Protein AF-0000000070254727 (afdb_homodimer)

Foldseek 3Di:
DVVVVVVVVVVVVVVCVVVVVVVVVVQVVQFKDFAAAQKKKWKAFPPPGTDLDIGHGDMDTHHPPGIDIDMDRFAWDWDKEWEWEAALVGFIKIWIKIWTKGAQRNCVSVLCVPQNPPSCVCLNVLLHVLCHVLRHHHDPVCCVVCVVVSQVSSVVSSQVVCVVSRMHTDDMDTPDMDTPVVVVVVVVVVVD/DVVVVVVVVVVVVVVCVVVVVVVVVVQVVQFKDFAAAQKKKWKAFPPPGTDLDIGHGDMDTHHPPGIDIDMDRFAWDWDKEWEWEAALVGFIKIWIKIWTKGAQRNCVSVLCVPQNPPSCVCLNVLLHVLCHVLRHHHDPVCCVVCVVVSQVSSVVSSQVVCVVSRMHTDDMDTPDMDTPVVVVVVVVVVVD

Radius of gyration: 29.09 Å; Cα contacts (8 Å, |Δi|>4): 599; chains: 2; bounding box: 46×100×100 Å

pLDDT: mean 91.96, std 10.83, range [49.44, 98.88]

Nearest PDB structures (foldseek):
  8rrh-assembly1_E  TM=8.480E-01  e=3.714E-22  Homo sapiens
  8rrh-assembly1_J  TM=8.700E-01  e=1.789E-20  Homo sapiens
  7wi3-assembly1_G  TM=6.980E-01  e=2.899E-09  Escherichia coli K-12
  4fvj-assembly2_B  TM=8.040E-01  e=2.184E-06  Mus musculus
  1win-assembly1_A  TM=8.002E-01  e=1.828E-05  Mus musculus

InterPro domains:
  IPR000163 Prohibitin [PR00679] (75-91)
  IPR000163 Prohibitin [PR00679] (93-112)
  IPR000163 Prohibitin [PR00679] (161-180)
  IPR000163 Prohibitin [PTHR23222] (8-180)
  IPR000163 Prohibitin [cd03401] (32-185)
  IPR001107 Band 7 domain [PF01145] (34-179)
  IPR001107 Band 7 domain [SM00244] (30-191)
  IPR036013 Band 7/SPFH domain superfamily [SSF117892] (63-182)

Structure (mmCIF, N/CA/C/O backbone):
data_AF-0000000070254727-model_v1
#
loop_
_entity.id
_entity.type
_entity.pdbx_description
1 polymer Prohibitin
#
loop_
_atom_site.group_PDB
_atom_site.id
_atom_site.type_symbol
_atom_site.label_atom_id
_atom_site.label_alt_id
_atom_site.label_comp_id
_atom_site.label_asym_id
_atom_site.label_entity_id
_atom_site.label_seq_id
_atom_site.pdbx_PDB_ins_code
_atom_site.Cartn_x
_atom_site.Cartn_y
_atom_site.Cartn_z
_atom_site.occupancy
_atom_site.B_iso_or_equiv
_atom_site.auth_seq_id
_atom_site.auth_comp_id
_atom_site.auth_asym_id
_atom_site.auth_atom_id
_atom_site.pdbx_PDB_model_num
ATOM 1 N N . MET A 1 1 ? -4.746 68.25 3.074 1 49.78 1 MET A N 1
ATOM 2 C CA . MET A 1 1 ? -5.363 67.062 2.512 1 49.78 1 MET A CA 1
ATOM 3 C C . MET A 1 1 ? -4.406 66.312 1.562 1 49.78 1 MET A C 1
ATOM 5 O O . MET A 1 1 ? -4.441 65.125 1.442 1 49.78 1 MET A O 1
ATOM 9 N N . VAL A 1 2 ? -3.535 67.062 0.926 1 61.97 2 VAL A N 1
ATOM 10 C CA . VAL A 1 2 ? -2.586 66.562 -0.054 1 61.97 2 VAL A CA 1
ATOM 11 C C . VAL A 1 2 ? -1.467 65.812 0.659 1 61.97 2 VAL A C 1
ATOM 13 O O . VAL A 1 2 ? -1 64.75 0.174 1 61.97 2 VAL A O 1
ATOM 16 N N . SER A 1 3 ? -1.125 66.25 1.87 1 63.75 3 SER A N 1
ATOM 17 C CA . SER A 1 3 ? -0.007 65.688 2.574 1 63.75 3 SER A CA 1
ATOM 18 C C . SER A 1 3 ? -0.396 64.312 3.137 1 63.75 3 SER A C 1
ATOM 20 O O . SER A 1 3 ? 0.429 63.375 3.188 1 63.75 3 SER A O 1
ATOM 22 N N . SER A 1 4 ? -1.71 64.188 3.396 1 70.75 4 SER A N 1
ATOM 23 C CA . SER A 1 4 ? -2.193 62.969 3.961 1 70.75 4 SER A CA 1
ATOM 24 C C . SER A 1 4 ? -2.232 61.844 2.906 1 70.75 4 SER A C 1
ATOM 26 O O . SER A 1 4 ? -1.973 60.688 3.209 1 70.75 4 SER A O 1
ATOM 28 N N . GLN A 1 5 ? -2.441 62.406 1.692 1 65.75 5 GLN A N 1
ATOM 29 C CA . GLN A 1 5 ? -2.527 61.438 0.608 1 65.75 5 GLN A CA 1
ATOM 30 C C . GLN A 1 5 ? -1.147 60.906 0.247 1 65.75 5 GLN A C 1
ATOM 32 O O . GLN A 1 5 ? -1 59.719 -0.046 1 65.75 5 GLN A O 1
ATOM 37 N N . ALA A 1 6 ? -0.211 61.812 0.256 1 70.12 6 ALA A N 1
ATOM 38 C CA . ALA A 1 6 ? 1.147 61.375 -0.086 1 70.12 6 ALA A CA 1
ATOM 39 C C . ALA A 1 6 ? 1.714 60.438 0.967 1 70.12 6 ALA A C 1
ATOM 41 O O . ALA A 1 6 ? 2.375 59.438 0.632 1 70.12 6 ALA A O 1
ATOM 42 N N . LYS A 1 7 ? 1.41 60.656 2.168 1 77.19 7 LYS A N 1
ATOM 43 C CA . LYS A 1 7 ? 1.857 59.781 3.25 1 77.19 7 LYS A CA 1
ATOM 44 C C . LYS A 1 7 ? 1.178 58.438 3.172 1 77.19 7 LYS A C 1
ATOM 46 O O . LYS A 1 7 ? 1.817 57.406 3.389 1 77.19 7 LYS A O 1
ATOM 51 N N . ALA A 1 8 ? -0.097 58.438 2.719 1 82.69 8 ALA A N 1
ATOM 52 C CA . ALA A 1 8 ? -0.839 57.188 2.555 1 82.69 8 ALA A CA 1
ATOM 53 C C . ALA A 1 8 ? -0.262 56.344 1.415 1 82.69 8 ALA A C 1
ATOM 55 O O . ALA A 1 8 ? -0.152 55.125 1.526 1 82.69 8 ALA A O 1
ATOM 56 N N . SER A 1 9 ? 0.202 57.031 0.354 1 83.56 9 SER A N 1
ATOM 57 C CA . SER A 1 9 ? 0.755 56.344 -0.806 1 83.56 9 SER A CA 1
ATOM 58 C C . SER A 1 9 ? 2.094 55.688 -0.473 1 83.56 9 SER A C 1
ATOM 60 O O . SER A 1 9 ? 2.363 54.562 -0.899 1 83.56 9 SER A O 1
ATOM 62 N N . ASN A 1 10 ? 2.914 56.406 0.433 1 85.81 10 ASN A N 1
ATOM 63 C CA . ASN A 1 10 ? 4.203 55.844 0.828 1 85.81 10 ASN A CA 1
ATOM 64 C C . ASN A 1 10 ? 4.035 54.656 1.795 1 85.81 10 ASN A C 1
ATOM 66 O O . ASN A 1 10 ? 4.785 53.688 1.729 1 85.81 10 ASN A O 1
ATOM 70 N N . LEU A 1 11 ? 2.992 54.812 2.566 1 85.56 11 LEU A N 1
ATOM 71 C CA . LEU A 1 11 ? 2.689 53.719 3.5 1 85.56 11 LEU A CA 1
ATOM 72 C C . LEU A 1 11 ? 2.219 52.469 2.756 1 85.56 11 LEU A C 1
ATOM 74 O O . LEU A 1 11 ? 2.578 51.375 3.125 1 85.56 11 LEU A O 1
ATOM 78 N N . PHE A 1 12 ? 1.434 52.719 1.753 1 84.12 12 PHE A N 1
ATOM 79 C CA . PHE A 1 12 ? 0.962 51.594 0.942 1 84.12 12 PHE A CA 1
ATOM 80 C C . PHE A 1 12 ? 2.121 50.938 0.207 1 84.12 12 PHE A C 1
ATOM 82 O O . PHE A 1 12 ? 2.186 49.719 0.116 1 84.12 12 PHE A O 1
ATOM 89 N N . LYS A 1 13 ? 2.996 51.781 -0.318 1 86.25 13 LYS A N 1
ATOM 90 C CA . LYS A 1 13 ? 4.164 51.25 -0.998 1 86.25 13 LYS A CA 1
ATOM 91 C C . LYS A 1 13 ? 5.066 50.5 -0.022 1 86.25 13 LYS A C 1
ATOM 93 O O . LYS A 1 13 ? 5.57 49.406 -0.341 1 86.25 13 LYS A O 1
ATOM 98 N N . LYS A 1 14 ? 5.199 51 1.17 1 88.12 14 LYS A N 1
ATOM 99 C CA . LYS A 1 14 ? 6 50.312 2.184 1 88.12 14 LYS A CA 1
ATOM 100 C C . LYS A 1 14 ? 5.309 49.031 2.654 1 88.12 14 LYS A C 1
ATOM 102 O O . LYS A 1 14 ? 5.961 48 2.852 1 88.12 14 LYS A O 1
ATOM 107 N N . ALA A 1 15 ? 4.039 49.125 2.842 1 87.56 15 ALA A N 1
ATOM 108 C CA . ALA A 1 15 ? 3.27 47.938 3.227 1 87.56 15 ALA A CA 1
ATOM 109 C C . ALA A 1 15 ? 3.361 46.844 2.158 1 87.56 15 ALA A C 1
ATOM 111 O O . ALA A 1 15 ? 3.488 45.656 2.477 1 87.56 15 ALA A O 1
ATOM 112 N N . ARG A 1 16 ? 3.334 47.25 0.908 1 86.75 16 ARG A N 1
ATOM 113 C CA . ARG A 1 16 ? 3.465 46.312 -0.201 1 86.75 16 ARG A CA 1
ATOM 114 C C . ARG A 1 16 ? 4.855 45.688 -0.228 1 86.75 16 ARG A C 1
ATOM 116 O O . ARG A 1 16 ? 5 44.5 -0.494 1 86.75 16 ARG A O 1
ATOM 123 N N . PHE A 1 17 ? 5.785 46.531 0.048 1 86.94 17 PHE A N 1
ATOM 124 C CA . PHE A 1 17 ? 7.156 46.031 0.059 1 86.94 17 PHE A CA 1
ATOM 125 C C . PHE A 1 17 ? 7.363 45.062 1.2 1 86.94 17 PHE A C 1
ATOM 127 O O . PHE A 1 17 ? 7.957 44 1.006 1 86.94 17 PHE A O 1
ATOM 134 N N . VAL A 1 18 ? 6.883 45.375 2.348 1 88.62 18 VAL A N 1
ATOM 135 C CA . VAL A 1 18 ? 7.016 44.5 3.512 1 88.62 18 VAL A CA 1
ATOM 136 C C . VAL A 1 18 ? 6.238 43.219 3.283 1 88.62 18 VAL A C 1
ATOM 138 O O . VAL A 1 18 ? 6.73 42.125 3.592 1 88.62 18 VAL A O 1
ATOM 141 N N . SER A 1 19 ? 5.074 43.406 2.879 1 88.12 19 SER A N 1
ATOM 142 C CA . SER A 1 19 ? 4.27 42.219 2.582 1 88.12 19 SER A CA 1
ATOM 143 C C . SER A 1 19 ? 4.922 41.344 1.509 1 88.12 19 SER A C 1
ATOM 145 O O . SER A 1 19 ? 4.945 40.125 1.617 1 88.12 19 SER A O 1
ATOM 147 N N . GLY A 1 20 ? 5.344 41.969 0.473 1 88.75 20 GLY A N 1
ATOM 148 C CA . GLY A 1 20 ? 6.043 41.25 -0.578 1 88.75 20 GLY A CA 1
ATOM 149 C C . GLY A 1 20 ? 7.297 40.531 -0.089 1 88.75 20 GLY A C 1
ATOM 150 O O . GLY A 1 20 ? 7.555 39.375 -0.443 1 88.75 20 GLY A O 1
ATOM 151 N N . PHE A 1 21 ? 8.094 41.281 0.707 1 88.88 21 PHE A N 1
ATOM 152 C CA . PHE A 1 21 ? 9.312 40.719 1.276 1 88.88 21 PHE A CA 1
ATOM 153 C C . PHE A 1 21 ? 8.992 39.562 2.205 1 88.88 21 PHE A C 1
ATOM 155 O O . PHE A 1 21 ? 9.656 38.531 2.17 1 88.88 21 PHE A O 1
ATOM 162 N N . GLY A 1 22 ? 8.047 39.781 3.021 1 88.62 22 GLY A N 1
ATOM 163 C CA . GLY A 1 22 ? 7.602 38.688 3.896 1 88.62 22 GLY A CA 1
ATOM 164 C C . GLY A 1 22 ? 7.156 37.469 3.141 1 88.62 22 GLY A C 1
ATOM 165 O O . GLY A 1 22 ? 7.496 36.344 3.521 1 88.62 22 GLY A O 1
ATOM 166 N N . ALA A 1 23 ? 6.406 37.656 2.139 1 90.19 23 ALA A N 1
ATOM 167 C CA . ALA A 1 23 ? 5.965 36.562 1.302 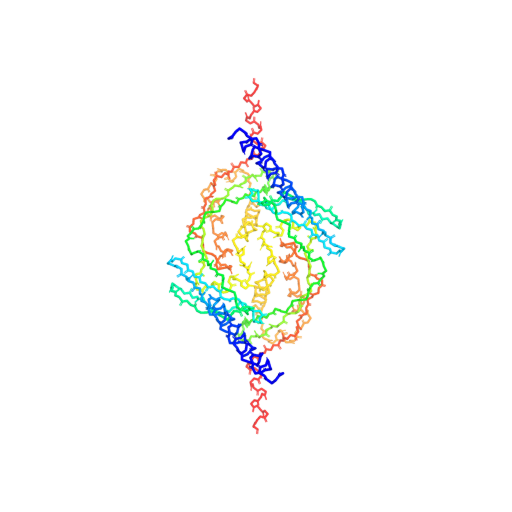1 90.19 23 ALA A CA 1
ATOM 168 C C . ALA A 1 23 ? 7.152 35.844 0.652 1 90.19 23 ALA A C 1
ATOM 170 O O . ALA A 1 23 ? 7.195 34.625 0.593 1 90.19 23 ALA A O 1
ATOM 171 N N . ALA A 1 24 ? 8.078 36.594 0.245 1 90.88 24 ALA A N 1
ATOM 172 C CA . ALA A 1 24 ? 9.266 36.031 -0.4 1 90.88 24 ALA A CA 1
ATOM 173 C C . ALA A 1 24 ? 10.078 35.188 0.578 1 90.88 24 ALA A C 1
ATOM 175 O O . ALA A 1 24 ? 10.57 34.094 0.222 1 90.88 24 ALA A O 1
ATOM 176 N N . VAL A 1 25 ? 10.227 35.688 1.713 1 90 25 VAL A N 1
ATOM 177 C CA . VAL A 1 25 ? 10.984 34.969 2.738 1 90 25 VAL A CA 1
ATOM 178 C C . VAL A 1 25 ? 10.273 33.656 3.096 1 90 25 VAL A C 1
ATOM 180 O O . VAL A 1 25 ? 10.914 32.625 3.23 1 90 25 VAL A O 1
ATOM 183 N N . THR A 1 26 ? 9.031 33.719 3.191 1 88.38 26 THR A N 1
ATOM 184 C CA . THR A 1 26 ? 8.25 32.531 3.523 1 88.38 26 THR A CA 1
ATOM 185 C C . THR A 1 26 ? 8.367 31.484 2.42 1 88.38 26 THR A C 1
ATOM 187 O O . THR A 1 26 ? 8.562 30.312 2.701 1 88.38 26 THR A O 1
ATOM 190 N N . ILE A 1 27 ? 8.258 31.844 1.289 1 89.19 27 ILE A N 1
ATOM 191 C CA . ILE A 1 27 ? 8.383 30.938 0.15 1 89.19 27 ILE A CA 1
ATOM 192 C C . ILE A 1 27 ? 9.797 30.375 0.087 1 89.19 27 ILE A C 1
ATOM 194 O O . ILE A 1 27 ? 9.984 29.172 -0.16 1 89.19 27 ILE A O 1
ATOM 198 N N . GLY A 1 28 ? 10.805 31.219 0.285 1 89.94 28 GLY A N 1
ATOM 199 C CA . GLY A 1 28 ? 12.188 30.781 0.293 1 89.94 28 GLY A CA 1
ATOM 200 C C . GLY A 1 28 ? 12.461 29.719 1.343 1 89.94 28 GLY A C 1
ATOM 201 O O . GLY A 1 28 ? 13.117 28.719 1.059 1 89.94 28 GLY A O 1
ATOM 202 N N . HIS A 1 29 ? 11.875 29.953 2.459 1 88.62 29 HIS A N 1
ATOM 203 C CA . HIS A 1 29 ? 12.086 29.047 3.576 1 88.62 29 HIS A CA 1
ATOM 204 C C . HIS A 1 29 ? 11.406 27.703 3.334 1 88.62 29 HIS A C 1
ATOM 206 O O . HIS A 1 29 ? 11.906 26.656 3.758 1 88.62 29 HIS A O 1
ATOM 212 N N . SER A 1 30 ? 10.375 27.781 2.596 1 91.69 30 SER A N 1
ATOM 213 C CA . SER A 1 30 ? 9.609 26.562 2.361 1 91.69 30 SER A CA 1
ATOM 214 C C . SER A 1 30 ? 10.125 25.812 1.141 1 91.69 30 SER A C 1
ATOM 216 O O . SER A 1 30 ? 9.656 24.719 0.836 1 91.69 30 SER A O 1
ATOM 218 N N . SER A 1 31 ? 11.18 26.375 0.538 1 94.31 31 SER A N 1
ATOM 219 C CA . SER A 1 31 ? 11.609 25.844 -0.75 1 94.31 31 SER A CA 1
ATOM 220 C C . SER A 1 31 ? 12.766 24.859 -0.584 1 94.31 31 SER A C 1
ATOM 222 O O . SER A 1 31 ? 13.156 24.188 -1.54 1 94.31 31 SER A O 1
ATOM 224 N N . PHE A 1 32 ? 13.289 24.719 0.658 1 94.75 32 PHE A N 1
ATOM 225 C CA . PHE A 1 32 ? 14.406 23.797 0.827 1 94.75 32 PHE A CA 1
ATOM 226 C C . PHE A 1 32 ? 14.047 22.703 1.832 1 94.75 32 PHE A C 1
ATOM 228 O O . PHE A 1 32 ? 13.164 22.891 2.668 1 94.75 32 PHE A O 1
ATOM 235 N N . TYR A 1 33 ? 14.672 21.547 1.686 1 96.19 33 TYR A N 1
ATOM 236 C CA . TYR A 1 33 ? 14.586 20.438 2.637 1 96.19 33 TYR A CA 1
ATOM 237 C C . TYR A 1 33 ? 15.906 19.688 2.727 1 96.19 33 TYR A C 1
ATOM 239 O O . TYR A 1 33 ? 16.75 19.781 1.833 1 96.19 33 TYR A O 1
ATOM 247 N N . ILE A 1 34 ? 16.109 19.125 3.844 1 97.12 34 ILE A N 1
ATOM 248 C CA . ILE A 1 34 ? 17.375 18.453 4.129 1 97.12 34 ILE A CA 1
ATOM 249 C C . ILE A 1 34 ? 17.141 16.938 4.176 1 97.12 34 ILE A C 1
ATOM 251 O O . ILE A 1 34 ? 16.172 16.469 4.777 1 97.12 34 ILE A O 1
ATOM 255 N N . VAL A 1 35 ? 17.969 16.188 3.502 1 98 35 VAL A N 1
ATOM 256 C CA . VAL A 1 35 ? 18.016 14.742 3.58 1 98 35 VAL A CA 1
ATOM 257 C C . VAL A 1 35 ? 19.281 14.312 4.336 1 98 35 VAL A C 1
ATOM 259 O O . VAL A 1 35 ? 20.391 14.688 3.965 1 98 35 VAL A O 1
ATOM 262 N N . LYS A 1 36 ? 19.109 13.547 5.352 1 98.19 36 LYS A N 1
ATOM 263 C CA . LYS A 1 36 ? 20.234 13.125 6.184 1 98.19 36 LYS A CA 1
ATOM 264 C C . LYS A 1 36 ? 20.875 11.859 5.625 1 98.19 36 LYS A C 1
ATOM 266 O O . LYS A 1 36 ? 20.359 11.258 4.68 1 98.19 36 LYS A O 1
ATOM 271 N N . SER A 1 37 ? 22.047 11.523 6.238 1 96.06 37 SER A N 1
ATOM 272 C CA . SER A 1 37 ? 22.734 10.289 5.875 1 96.06 37 SER A CA 1
ATOM 273 C C . SER A 1 37 ? 21.859 9.07 6.184 1 96.06 37 SER A C 1
ATOM 275 O O . SER A 1 37 ? 21.266 8.984 7.262 1 96.06 37 SER A O 1
ATOM 277 N N . GLY A 1 38 ? 21.766 8.148 5.262 1 96.44 38 GLY A N 1
ATOM 278 C CA . GLY A 1 38 ? 20.953 6.953 5.461 1 96.44 38 GLY A CA 1
ATOM 279 C C . GLY A 1 38 ? 19.516 7.133 5.039 1 96.44 38 GLY A C 1
ATOM 280 O O . GLY A 1 38 ? 18.688 6.254 5.27 1 96.44 38 GLY A O 1
ATOM 281 N N . GLU A 1 39 ? 19.266 8.25 4.504 1 98.19 39 GLU A N 1
ATOM 282 C CA . GLU A 1 39 ? 17.922 8.562 4.035 1 98.19 39 GLU A CA 1
ATOM 283 C C . GLU A 1 39 ? 17.906 8.875 2.541 1 98.19 39 GLU A C 1
ATOM 285 O O . GLU A 1 39 ? 18.969 9.133 1.952 1 98.19 39 GLU A O 1
ATOM 290 N N . ARG A 1 40 ? 16.812 8.781 1.984 1 98.19 40 ARG A N 1
ATOM 291 C CA . ARG A 1 40 ? 16.531 9.242 0.629 1 98.19 40 ARG A CA 1
ATOM 292 C C . ARG A 1 40 ? 15.172 9.922 0.553 1 98.19 40 ARG A C 1
ATOM 294 O O . ARG A 1 40 ? 14.273 9.609 1.335 1 98.19 40 ARG A O 1
ATOM 301 N N . ALA A 1 41 ? 15.062 10.812 -0.39 1 98.12 41 ALA A N 1
ATOM 302 C CA . ALA A 1 41 ? 13.797 11.523 -0.529 1 98.12 41 ALA A CA 1
ATOM 303 C C . ALA A 1 41 ? 13.195 11.305 -1.914 1 98.12 41 ALA A C 1
ATOM 305 O O . ALA A 1 41 ? 13.914 11.289 -2.914 1 98.12 41 ALA A O 1
ATOM 306 N N . VAL A 1 42 ? 11.922 11.078 -1.912 1 97.75 42 VAL A N 1
ATOM 307 C CA . VAL A 1 42 ? 11.133 11.016 -3.141 1 97.75 42 VAL A CA 1
ATOM 308 C C . VAL A 1 42 ? 10.172 12.195 -3.201 1 97.75 42 VAL A C 1
ATOM 310 O O . VAL A 1 42 ? 9.484 12.492 -2.223 1 97.75 42 VAL A O 1
ATOM 313 N N . LEU A 1 43 ? 10.203 12.867 -4.34 1 96.56 43 LEU A N 1
ATOM 314 C CA . LEU A 1 43 ? 9.305 14.008 -4.512 1 96.56 43 LEU A CA 1
ATOM 315 C C . LEU A 1 43 ? 7.988 13.57 -5.145 1 96.56 43 LEU A C 1
ATOM 317 O O . LEU A 1 43 ? 7.984 12.789 -6.098 1 96.56 43 LEU A O 1
ATOM 321 N N . VAL A 1 44 ? 6.941 14.039 -4.547 1 95.19 44 VAL A N 1
ATOM 322 C CA . VAL A 1 44 ? 5.617 13.844 -5.129 1 95.19 44 VAL A CA 1
ATOM 323 C C . VAL A 1 44 ? 5 15.195 -5.48 1 95.19 44 VAL A C 1
ATOM 325 O O . VAL A 1 44 ? 4.945 16.094 -4.641 1 95.19 44 VAL A O 1
ATOM 328 N N . ASP A 1 45 ? 4.594 15.297 -6.707 1 93.81 45 ASP A N 1
ATOM 329 C CA . ASP A 1 45 ? 4.004 16.562 -7.109 1 93.81 45 ASP A CA 1
ATOM 330 C C . ASP A 1 45 ? 2.49 16.438 -7.289 1 93.81 45 ASP A C 1
ATOM 332 O O . ASP A 1 45 ? 1.973 15.336 -7.461 1 93.81 45 ASP A O 1
ATOM 336 N N . ARG A 1 46 ? 1.809 17.516 -7.238 1 89.69 46 ARG A N 1
ATOM 337 C CA . ARG A 1 46 ? 0.352 17.547 -7.312 1 89.69 46 ARG A CA 1
ATOM 338 C C . ARG A 1 46 ? -0.131 17.25 -8.727 1 89.69 46 ARG A C 1
ATOM 340 O O . ARG A 1 46 ? -1.286 16.859 -8.93 1 89.69 46 ARG A O 1
ATOM 347 N N . PHE A 1 47 ? 0.724 17.344 -9.656 1 89.25 47 PHE A N 1
ATOM 348 C CA . PHE A 1 47 ? 0.288 17.234 -11.047 1 89.25 47 PHE A CA 1
ATOM 349 C C . PHE A 1 47 ? 0.697 15.891 -11.633 1 89.25 47 PHE A C 1
ATOM 351 O O . PHE A 1 47 ? -0.095 15.242 -12.32 1 89.25 47 PHE A O 1
ATOM 358 N N . HIS A 1 48 ? 1.886 15.469 -11.375 1 85.94 48 HIS A N 1
ATOM 359 C CA . HIS A 1 48 ? 2.422 14.273 -12.008 1 85.94 48 HIS A CA 1
ATOM 360 C C . HIS A 1 48 ? 2.451 13.094 -11.039 1 85.94 48 HIS A C 1
ATOM 362 O O . HIS A 1 48 ? 2.584 11.945 -11.461 1 85.94 48 HIS A O 1
ATOM 368 N N . GLY A 1 49 ? 2.295 13.422 -9.812 1 90.06 49 GLY A N 1
ATOM 369 C CA . GLY A 1 49 ? 2.451 12.359 -8.828 1 90.06 49 GLY A CA 1
ATOM 370 C C . GLY A 1 49 ? 3.895 12.148 -8.406 1 90.06 49 GLY A C 1
ATOM 371 O O . GLY A 1 49 ? 4.621 13.109 -8.156 1 90.06 49 GLY A O 1
ATOM 372 N N . THR A 1 50 ? 4.223 10.867 -8.258 1 94.06 50 THR A N 1
ATOM 373 C CA . THR A 1 50 ? 5.57 10.531 -7.809 1 94.06 50 THR A CA 1
ATOM 374 C C . THR A 1 50 ? 6.594 10.812 -8.906 1 94.06 50 THR A C 1
ATOM 376 O O . THR A 1 50 ? 6.426 10.375 -10.047 1 94.06 50 THR A O 1
ATOM 379 N N . LEU A 1 51 ? 7.613 11.594 -8.594 1 94.44 51 LEU A N 1
ATOM 380 C CA . LEU A 1 51 ? 8.688 11.828 -9.555 1 94.44 51 LEU A CA 1
ATOM 381 C C . LEU A 1 51 ? 9.602 10.609 -9.656 1 94.44 51 LEU A C 1
ATOM 383 O O . LEU A 1 51 ? 9.781 9.875 -8.68 1 94.44 51 LEU A O 1
ATOM 387 N N . PRO A 1 52 ? 10.211 10.383 -10.805 1 93.62 52 PRO A N 1
ATOM 388 C CA . PRO A 1 52 ? 10.898 9.117 -11.094 1 93.62 52 PRO A CA 1
ATOM 389 C C . PRO A 1 52 ? 12.258 9.016 -10.422 1 93.62 52 PRO A C 1
ATOM 391 O O . PRO A 1 52 ? 12.867 7.945 -10.406 1 93.62 52 PRO A O 1
ATOM 394 N N . ARG A 1 53 ? 12.727 10.125 -9.805 1 93.5 53 ARG A N 1
ATOM 395 C CA . ARG A 1 53 ? 14.055 10.047 -9.195 1 93.5 53 ARG A CA 1
ATOM 396 C C . ARG A 1 53 ? 13.984 10.32 -7.699 1 93.5 53 ARG A C 1
ATOM 398 O O . ARG A 1 53 ? 13.156 11.109 -7.242 1 93.5 53 ARG A O 1
ATOM 405 N N . SER A 1 54 ? 14.867 9.625 -6.992 1 96.94 54 SER A N 1
ATOM 406 C CA . SER A 1 54 ? 15.055 9.93 -5.574 1 96.94 54 SER A CA 1
ATOM 407 C C . SER A 1 54 ? 16.359 10.68 -5.34 1 96.94 54 SER A C 1
ATOM 409 O O . SER A 1 54 ? 17.266 10.641 -6.172 1 96.94 54 SER A O 1
ATOM 411 N N . VAL A 1 55 ? 16.406 11.422 -4.27 1 96.62 55 VAL A N 1
ATOM 412 C CA . VAL A 1 55 ? 17.609 12.195 -3.982 1 96.62 55 VAL A CA 1
ATOM 413 C C . VAL A 1 55 ? 18.203 11.758 -2.641 1 96.62 55 VAL A C 1
ATOM 415 O O . VAL A 1 55 ? 17.469 11.367 -1.732 1 96.62 55 VAL A O 1
ATOM 418 N N . GLY A 1 56 ? 19.594 11.859 -2.625 1 96.5 56 GLY A N 1
ATOM 419 C CA . GLY A 1 56 ? 20.297 11.422 -1.435 1 96.5 56 GLY A CA 1
ATOM 420 C C . GLY A 1 56 ? 20.703 12.57 -0.525 1 96.5 56 GLY A C 1
ATOM 421 O O . GLY A 1 56 ? 20.109 13.648 -0.58 1 96.5 56 GLY A O 1
ATOM 422 N N . LYS A 1 57 ? 21.656 12.32 0.331 1 97.19 57 LYS A N 1
ATOM 423 C CA . LYS A 1 57 ? 22.125 13.242 1.368 1 97.19 57 LYS A CA 1
ATOM 424 C C . LYS A 1 57 ? 22.438 14.609 0.784 1 97.19 57 LYS A C 1
ATOM 426 O O . LYS A 1 57 ? 23.109 14.711 -0.248 1 97.19 57 LYS A O 1
ATOM 431 N N . GLY A 1 58 ? 21.906 15.625 1.508 1 97.25 58 GLY A N 1
ATOM 432 C CA . GLY A 1 58 ? 22.234 16.984 1.122 1 97.25 58 GLY A CA 1
ATOM 433 C C . GLY A 1 58 ? 21.062 17.938 1.209 1 97.25 58 GLY A C 1
ATOM 434 O O . GLY A 1 58 ? 20.016 17.594 1.771 1 97.25 58 GLY A O 1
ATOM 435 N N . ILE A 1 59 ? 21.234 19.125 0.845 1 97.06 59 ILE A N 1
ATOM 436 C CA . ILE A 1 59 ? 20.203 20.141 0.78 1 97.06 59 ILE A CA 1
ATOM 437 C C . ILE A 1 59 ? 19.578 20.172 -0.615 1 97.06 59 ILE A C 1
ATOM 439 O O . ILE A 1 59 ? 20.297 20.234 -1.618 1 97.06 59 ILE A O 1
ATOM 443 N N . HIS A 1 60 ? 18.359 20.078 -0.649 1 97.12 60 HIS A N 1
ATOM 444 C CA . HIS A 1 60 ? 17.641 20.016 -1.922 1 97.12 60 HIS A CA 1
ATOM 445 C C . HIS A 1 60 ? 16.531 21.062 -1.969 1 97.12 60 HIS A C 1
ATOM 447 O O . HIS A 1 60 ? 16.109 21.562 -0.929 1 97.12 60 HIS A O 1
ATOM 453 N N . PHE A 1 61 ? 16.125 21.312 -3.15 1 95.81 61 PHE A N 1
ATOM 454 C CA . PHE A 1 61 ? 15.094 22.312 -3.35 1 95.81 61 PHE A CA 1
ATOM 455 C C . PHE A 1 61 ? 13.797 21.672 -3.832 1 95.81 61 PHE A C 1
ATOM 457 O O . PHE A 1 61 ? 13.828 20.625 -4.488 1 95.81 61 PHE A O 1
ATOM 464 N N . LYS A 1 62 ? 12.695 22.188 -3.42 1 95.19 62 LYS A N 1
ATOM 465 C CA . LYS A 1 62 ? 11.367 21.797 -3.885 1 95.19 62 LYS A CA 1
ATOM 466 C C . LYS A 1 62 ? 10.516 23.016 -4.219 1 95.19 62 LYS A C 1
ATOM 468 O O . LYS A 1 62 ? 10.773 24.109 -3.734 1 95.19 62 LYS A O 1
ATOM 473 N N . ILE A 1 63 ? 9.586 22.828 -5.129 1 93.19 63 ILE A N 1
ATOM 474 C CA . ILE A 1 63 ? 8.602 23.875 -5.398 1 93.19 63 ILE A CA 1
ATOM 475 C C . ILE A 1 63 ? 7.539 23.875 -4.297 1 93.19 63 ILE A C 1
ATOM 477 O O . ILE A 1 63 ? 6.75 22.938 -4.188 1 93.19 63 ILE A O 1
ATOM 481 N N . PRO A 1 64 ? 7.445 25.016 -3.598 1 92.44 64 PRO A N 1
ATOM 482 C CA . PRO A 1 64 ? 6.488 25.062 -2.488 1 92.44 64 PRO A CA 1
ATOM 483 C C . PRO A 1 64 ? 5.039 24.938 -2.951 1 92.44 64 PRO A C 1
ATOM 485 O O . PRO A 1 64 ? 4.676 25.453 -4.008 1 92.44 64 PRO A O 1
ATOM 488 N N . TRP A 1 65 ? 4.23 24.188 -2.254 1 90.62 65 TRP A N 1
ATOM 489 C CA . TRP A 1 65 ? 2.795 23.984 -2.436 1 90.62 65 TRP A CA 1
ATOM 490 C C . TRP A 1 65 ? 2.525 22.984 -3.564 1 90.62 65 TRP A C 1
ATOM 492 O O . TRP A 1 65 ? 1.445 22.406 -3.635 1 90.62 65 TRP A O 1
ATOM 502 N N . VAL A 1 66 ? 3.543 22.812 -4.379 1 93.94 66 VAL A N 1
ATOM 503 C CA . VAL A 1 66 ? 3.334 21.922 -5.516 1 93.94 66 VAL A CA 1
ATOM 504 C C . VAL A 1 66 ? 3.973 20.562 -5.23 1 93.94 66 VAL A C 1
ATOM 506 O O . VAL A 1 66 ? 3.41 19.516 -5.574 1 93.94 66 VAL A O 1
ATOM 509 N N . GLN A 1 67 ? 5.137 20.641 -4.617 1 95 67 GLN A N 1
ATOM 510 C CA . GLN A 1 67 ? 5.898 19.422 -4.395 1 95 67 GLN A CA 1
ATOM 511 C C . GLN A 1 67 ? 6.047 19.125 -2.902 1 95 67 GLN A C 1
ATOM 513 O O . GLN A 1 67 ? 6.227 20.047 -2.102 1 95 67 GLN A O 1
ATOM 518 N N . LYS A 1 68 ? 5.969 17.906 -2.561 1 95.25 68 LYS A N 1
ATOM 519 C CA . LYS A 1 68 ? 6.188 17.438 -1.196 1 95.25 68 LYS A CA 1
ATOM 520 C C . LYS A 1 68 ? 7.238 16.328 -1.162 1 95.25 68 LYS A C 1
ATOM 522 O O . LYS A 1 68 ? 7.086 15.305 -1.827 1 95.25 68 LYS A O 1
ATOM 527 N N . PRO A 1 69 ? 8.289 16.578 -0.336 1 96.31 69 PRO A N 1
ATOM 528 C CA . PRO A 1 69 ? 9.289 15.516 -0.201 1 96.31 69 PRO A CA 1
ATOM 529 C C . PRO A 1 69 ? 8.906 14.492 0.864 1 96.31 69 PRO A C 1
ATOM 531 O O . PRO A 1 69 ? 8.453 14.859 1.949 1 96.31 69 PRO A O 1
ATOM 534 N N . TYR A 1 70 ? 9 13.289 0.52 1 97.12 70 TYR A N 1
ATOM 535 C CA . TYR A 1 70 ? 8.867 12.203 1.483 1 97.12 70 TYR A CA 1
ATOM 536 C C . TYR A 1 70 ? 10.211 11.539 1.749 1 97.12 70 TYR A C 1
ATOM 538 O O . TYR A 1 70 ? 10.852 11.039 0.826 1 97.12 70 TYR A O 1
ATOM 546 N N . ILE A 1 71 ? 10.531 11.57 3 1 97.44 71 ILE A N 1
ATOM 547 C CA . ILE A 1 71 ? 11.844 11.07 3.406 1 97.44 71 ILE A CA 1
ATOM 548 C C . ILE A 1 71 ? 11.719 9.625 3.881 1 97.44 71 ILE A C 1
ATOM 550 O O . ILE A 1 71 ? 10.898 9.32 4.746 1 97.44 71 ILE A O 1
ATOM 554 N N . PHE A 1 72 ? 12.531 8.789 3.283 1 97.81 72 PHE A N 1
ATOM 555 C CA . PHE A 1 72 ? 12.555 7.379 3.637 1 97.81 72 PHE A CA 1
ATOM 556 C C . PHE A 1 72 ? 13.844 7.023 4.375 1 97.81 72 PHE A C 1
ATOM 558 O O . PHE A 1 72 ? 14.93 7.406 3.949 1 97.81 72 PHE A O 1
ATOM 565 N N . ASP A 1 73 ? 13.609 6.336 5.43 1 97.06 73 ASP A N 1
ATOM 566 C CA . ASP A 1 73 ? 14.75 5.734 6.121 1 97.06 73 ASP A CA 1
ATOM 567 C C . ASP A 1 73 ? 15.172 4.434 5.445 1 97.06 73 ASP A C 1
ATOM 569 O O . ASP A 1 73 ? 14.359 3.521 5.277 1 97.06 73 ASP A O 1
ATOM 573 N N . LEU A 1 74 ? 16.438 4.324 5.062 1 97.31 74 LEU A N 1
ATOM 574 C CA . LEU A 1 74 ? 16.922 3.193 4.273 1 97.31 74 LEU A CA 1
ATOM 575 C C . LEU A 1 74 ? 17.453 2.086 5.176 1 97.31 74 LEU A C 1
ATOM 577 O O . LEU A 1 74 ? 17.859 1.028 4.691 1 97.31 74 LEU A O 1
ATOM 581 N N . ARG A 1 75 ? 17.531 2.26 6.488 1 97.12 75 ARG A N 1
ATOM 582 C CA . ARG A 1 75 ? 18.047 1.263 7.418 1 97.12 75 ARG A CA 1
ATOM 583 C C . ARG A 1 75 ? 17.078 0.099 7.57 1 97.12 75 ARG A C 1
ATOM 585 O O . ARG A 1 75 ? 15.859 0.274 7.43 1 97.12 75 ARG A O 1
ATOM 592 N N . PRO A 1 76 ? 17.547 -1.077 7.773 1 98.06 76 PRO A N 1
ATOM 593 C CA . PRO A 1 76 ? 16.672 -2.232 7.992 1 98.06 76 PRO A CA 1
ATOM 594 C C . PRO A 1 76 ? 15.719 -2.035 9.164 1 98.06 76 PRO A C 1
ATOM 596 O O . PRO A 1 76 ? 16.109 -1.473 10.195 1 98.06 76 PRO A O 1
ATOM 599 N N . ARG A 1 77 ? 14.539 -2.449 8.961 1 98.19 77 ARG A N 1
ATOM 600 C CA . ARG A 1 77 ? 13.516 -2.381 10 1 98.19 77 ARG A CA 1
ATOM 601 C C . ARG A 1 77 ? 12.969 -3.77 10.32 1 98.19 77 ARG A C 1
ATOM 603 O O . ARG A 1 77 ? 12.781 -4.594 9.422 1 98.19 77 ARG A O 1
ATOM 610 N N . THR A 1 78 ? 12.664 -3.93 11.609 1 98.56 78 THR A N 1
ATOM 611 C CA . THR A 1 78 ? 12.125 -5.203 12.078 1 98.56 78 THR A CA 1
ATOM 612 C C . THR A 1 78 ? 10.602 -5.16 12.117 1 98.56 78 THR A C 1
ATOM 614 O O . THR A 1 78 ? 10.016 -4.188 12.602 1 98.56 78 THR A O 1
ATOM 617 N N . HIS A 1 79 ? 9.984 -6.168 11.555 1 98.25 79 HIS A N 1
ATOM 618 C CA . HIS A 1 79 ? 8.539 -6.312 11.578 1 98.25 79 HIS A CA 1
ATOM 619 C C . HIS A 1 79 ? 8.125 -7.637 12.203 1 98.25 79 HIS A C 1
ATOM 621 O O . HIS A 1 79 ? 8.742 -8.672 11.945 1 98.25 79 HIS A O 1
ATOM 627 N N . ARG A 1 80 ? 7.176 -7.586 13.062 1 97.81 80 ARG A N 1
ATOM 628 C CA . ARG A 1 80 ? 6.535 -8.781 13.602 1 97.81 80 ARG A CA 1
ATOM 629 C C . ARG A 1 80 ? 5.184 -9.023 12.938 1 97.81 80 ARG A C 1
ATOM 631 O O . ARG A 1 80 ? 4.273 -8.195 13.039 1 97.81 80 ARG A O 1
ATOM 638 N N . LEU A 1 81 ? 5.059 -10.078 12.203 1 97.88 81 LEU A N 1
ATOM 639 C CA . LEU A 1 81 ? 3.867 -10.414 11.438 1 97.88 81 LEU A CA 1
ATOM 640 C C . LEU A 1 81 ? 3.223 -11.688 11.969 1 97.88 81 LEU A C 1
ATOM 642 O O . LEU A 1 81 ? 3.9 -12.703 12.148 1 97.88 81 LEU A O 1
ATOM 646 N N . SER A 1 82 ? 2 -11.633 12.227 1 96.31 82 SER A N 1
ATOM 647 C CA . SER A 1 82 ? 1.291 -12.805 12.727 1 96.31 82 SER A CA 1
ATOM 648 C C . SER A 1 82 ? 0.275 -13.312 11.711 1 96.31 82 SER A C 1
ATOM 650 O O . SER A 1 82 ? -0.311 -12.531 10.969 1 96.31 82 SER A O 1
ATOM 652 N N . ALA A 1 83 ? 0.09 -14.586 11.711 1 96.69 83 ALA A N 1
ATOM 653 C CA . ALA A 1 83 ? -0.863 -15.227 10.805 1 96.69 83 ALA A CA 1
ATOM 654 C C . ALA A 1 83 ? -1.489 -16.453 11.445 1 96.69 83 ALA A C 1
ATOM 656 O O . ALA A 1 83 ? -0.848 -17.141 12.25 1 96.69 83 ALA A O 1
ATOM 657 N N . ILE A 1 84 ? -2.701 -16.688 11.188 1 96.12 84 ILE A N 1
ATOM 658 C CA . ILE A 1 84 ? -3.416 -17.891 11.578 1 96.12 84 ILE A CA 1
ATOM 659 C C . ILE A 1 84 ? -3.838 -18.656 10.328 1 96.12 84 ILE A C 1
ATOM 661 O O . ILE A 1 84 ? -4.348 -18.078 9.367 1 96.12 84 ILE A O 1
ATOM 665 N N . SER A 1 85 ? -3.547 -19.906 10.312 1 97 85 SER A N 1
ATOM 666 C CA . SER A 1 85 ? -3.891 -20.75 9.172 1 97 85 SER A CA 1
ATOM 667 C C . SER A 1 85 ? -4.203 -22.172 9.609 1 97 85 SER A C 1
ATOM 669 O O . SER A 1 85 ? -3.93 -22.547 10.75 1 97 85 SER A O 1
ATOM 671 N N . ALA A 1 86 ? -4.867 -22.906 8.711 1 97.5 86 ALA A N 1
ATOM 672 C CA . ALA A 1 86 ? -5.188 -24.312 8.984 1 97.5 86 ALA A CA 1
ATOM 673 C C . ALA A 1 86 ? -4.387 -25.25 8.078 1 97.5 86 ALA A C 1
ATOM 675 O O . ALA A 1 86 ? -4.215 -24.969 6.891 1 97.5 86 ALA A O 1
ATOM 676 N N . THR A 1 87 ? -3.939 -26.312 8.641 1 97.62 87 THR A N 1
ATOM 677 C CA . THR A 1 87 ? -3.189 -27.328 7.895 1 97.62 87 THR A CA 1
ATOM 678 C C . THR A 1 87 ? -4.125 -28.172 7.035 1 97.62 87 THR A C 1
ATOM 680 O O . THR A 1 87 ? -5.344 -28 7.086 1 97.62 87 THR A O 1
ATOM 683 N N . ASP A 1 88 ? -3.457 -29.031 6.215 1 97.62 88 ASP A N 1
ATOM 684 C CA . ASP A 1 88 ? -4.234 -29.922 5.355 1 97.62 88 ASP A CA 1
ATOM 685 C C . ASP A 1 88 ? -5.047 -30.922 6.176 1 97.62 88 ASP A C 1
ATOM 687 O O . ASP A 1 88 ? -6.078 -31.422 5.723 1 97.62 88 ASP A O 1
ATOM 691 N N . ASP A 1 89 ? -4.668 -31.172 7.379 1 96.88 89 ASP A N 1
ATOM 692 C CA . ASP A 1 89 ? -5.387 -32.062 8.281 1 96.88 89 ASP A CA 1
ATOM 693 C C . ASP A 1 89 ? -6.309 -31.281 9.211 1 96.88 89 ASP A C 1
ATOM 695 O O . ASP A 1 89 ? -6.707 -31.781 10.266 1 96.88 89 ASP A O 1
ATOM 699 N N . HIS A 1 90 ? -6.562 -30.062 8.891 1 95.75 90 HIS A N 1
ATOM 700 C CA . HIS A 1 90 ? -7.578 -29.203 9.492 1 95.75 90 HIS A CA 1
ATOM 701 C C . HIS A 1 90 ? -7.211 -28.828 10.93 1 95.75 90 HIS A C 1
ATOM 703 O O . HIS A 1 90 ? -8.078 -28.766 11.797 1 95.75 90 HIS A O 1
ATOM 709 N N . GLU A 1 91 ? -5.996 -28.703 11.172 1 96 91 GLU A N 1
ATOM 710 C CA . GLU A 1 91 ? -5.535 -28.219 12.477 1 96 91 GLU A CA 1
ATOM 711 C C . GLU A 1 91 ? -5.152 -26.75 12.422 1 96 91 GLU A C 1
ATOM 713 O O . GLU A 1 91 ? -4.426 -26.312 11.523 1 96 91 GLU A O 1
ATOM 718 N N . PRO A 1 92 ? -5.66 -26 13.398 1 96.25 92 PRO A N 1
ATOM 719 C CA . PRO A 1 92 ? -5.25 -24.594 13.414 1 96.25 92 PRO A CA 1
ATOM 720 C C . PRO A 1 92 ? -3.801 -24.406 13.852 1 96.25 92 PRO A C 1
ATOM 722 O O . PRO A 1 92 ? -3.318 -25.125 14.734 1 96.25 92 PRO A O 1
ATOM 725 N N . VAL A 1 93 ? -3.166 -23.406 13.141 1 96 93 VAL A N 1
ATOM 726 C CA . VAL A 1 93 ? -1.79 -23.078 13.492 1 96 93 VAL A CA 1
ATOM 727 C C . VAL A 1 93 ? -1.63 -21.562 13.602 1 96 93 VAL A C 1
ATOM 729 O O . VAL A 1 93 ? -2.107 -20.812 12.742 1 96 93 VAL A O 1
ATOM 732 N N . ASN A 1 94 ? -1.036 -21.188 14.703 1 96.19 94 ASN A N 1
ATOM 733 C CA . ASN A 1 94 ? -0.646 -19.781 14.898 1 96.19 94 ASN A CA 1
ATOM 734 C C . ASN A 1 94 ? 0.844 -19.578 14.633 1 96.19 94 ASN A C 1
ATOM 736 O O . ASN A 1 94 ? 1.681 -20.297 15.195 1 96.19 94 ASN A O 1
ATOM 740 N N . LEU A 1 95 ? 1.062 -18.547 13.836 1 96.88 95 LEU A N 1
ATOM 741 C CA . LEU A 1 95 ? 2.453 -18.312 13.469 1 96.88 95 LEU A CA 1
ATOM 742 C C . LEU A 1 95 ? 2.807 -16.844 13.617 1 96.88 95 LEU A C 1
ATOM 744 O O . LEU A 1 95 ? 1.973 -15.969 13.352 1 96.88 95 LEU A O 1
ATOM 748 N N . THR A 1 96 ? 4.043 -16.625 14.07 1 97.62 96 THR A N 1
ATOM 749 C CA . THR A 1 96 ? 4.594 -15.266 14.102 1 97.62 96 THR A CA 1
ATOM 750 C C . THR A 1 96 ? 5.945 -15.219 13.398 1 97.62 96 THR A C 1
ATOM 752 O O . THR A 1 96 ? 6.82 -16.047 13.664 1 97.62 96 THR A O 1
ATOM 755 N N . LEU A 1 97 ? 6.027 -14.305 12.484 1 98.5 97 LEU A N 1
ATOM 756 C CA . LEU A 1 97 ? 7.285 -14.086 11.781 1 98.5 97 LEU A CA 1
ATOM 757 C C . LEU A 1 97 ? 7.965 -12.812 12.258 1 98.5 97 LEU A C 1
ATOM 759 O O . LEU A 1 97 ? 7.297 -11.805 12.516 1 98.5 97 LEU A O 1
ATOM 763 N N . ARG A 1 98 ? 9.258 -12.891 12.391 1 98.62 98 ARG A N 1
ATOM 764 C CA . ARG A 1 98 ? 10.094 -11.695 12.484 1 98.62 98 ARG A CA 1
ATOM 765 C C . ARG A 1 98 ? 10.812 -11.43 11.164 1 98.62 98 ARG A C 1
ATOM 767 O O . ARG A 1 98 ? 11.594 -12.266 10.703 1 98.62 98 ARG A O 1
ATOM 774 N N . VAL A 1 99 ? 10.555 -10.32 10.586 1 98.88 99 VAL A N 1
ATOM 775 C CA . VAL A 1 99 ? 11.117 -9.984 9.281 1 98.88 99 VAL A CA 1
ATOM 776 C C . VAL A 1 99 ? 11.914 -8.688 9.375 1 98.88 99 VAL A C 1
ATOM 778 O O . VAL A 1 99 ? 11.422 -7.688 9.906 1 98.88 99 VAL A O 1
ATOM 781 N N . ILE A 1 100 ? 13.156 -8.734 8.953 1 98.81 100 ILE A N 1
ATOM 782 C CA . ILE A 1 100 ? 13.969 -7.531 8.797 1 98.81 100 ILE A CA 1
ATOM 783 C C . ILE A 1 100 ? 14.047 -7.141 7.324 1 98.81 100 ILE A C 1
ATOM 785 O O . ILE A 1 100 ? 14.547 -7.906 6.5 1 98.81 100 ILE A O 1
ATOM 789 N N . SER A 1 101 ? 13.492 -5.98 7.016 1 98.81 101 SER A N 1
ATOM 790 C CA . SER A 1 101 ? 13.367 -5.594 5.613 1 98.81 101 SER A CA 1
ATOM 791 C C . SER A 1 101 ? 13.844 -4.16 5.391 1 98.81 101 SER A C 1
ATOM 793 O O . SER A 1 101 ? 13.953 -3.383 6.34 1 98.81 101 SER A O 1
ATOM 795 N N . ARG A 1 102 ? 14.133 -3.824 4.18 1 98.69 102 ARG A N 1
ATOM 796 C CA . ARG A 1 102 ? 14.461 -2.479 3.719 1 98.69 102 ARG A CA 1
ATOM 797 C C . ARG A 1 102 ? 14.023 -2.271 2.273 1 98.69 102 ARG A C 1
ATOM 799 O O . ARG A 1 102 ? 13.922 -3.23 1.506 1 98.69 102 ARG A O 1
ATOM 806 N N . PRO A 1 103 ? 13.734 -1.07 1.938 1 98.44 103 PRO A N 1
ATOM 807 C CA . PRO A 1 103 ? 13.367 -0.824 0.541 1 98.44 103 PRO A CA 1
ATOM 808 C C . PRO A 1 103 ? 14.578 -0.848 -0.395 1 98.44 103 PRO A C 1
ATOM 810 O O . PRO A 1 103 ? 15.695 -0.552 0.028 1 98.44 103 PRO A O 1
ATOM 813 N N . GLU A 1 104 ? 14.344 -1.247 -1.622 1 98.19 104 GLU A N 1
ATOM 814 C CA . GLU A 1 104 ? 15.375 -1.107 -2.639 1 98.19 104 GLU A CA 1
ATOM 815 C C . GLU A 1 104 ? 15.586 0.356 -3.021 1 98.19 104 GLU A C 1
ATOM 817 O O . GLU A 1 104 ? 14.719 0.967 -3.648 1 98.19 104 GLU A O 1
ATOM 822 N N . VAL A 1 105 ? 16.688 0.871 -2.781 1 97.25 105 VAL A N 1
ATOM 823 C CA . VAL A 1 105 ? 16.984 2.299 -2.842 1 97.25 105 VAL A CA 1
ATOM 824 C C . VAL A 1 105 ? 16.766 2.812 -4.266 1 97.25 105 VAL A C 1
ATOM 826 O O . VAL A 1 105 ? 16.188 3.879 -4.461 1 97.25 105 VAL A O 1
ATOM 829 N N . GLN A 1 106 ? 17.141 2.072 -5.191 1 96.88 106 GLN A N 1
ATOM 830 C CA . GLN A 1 106 ? 17.094 2.51 -6.582 1 96.88 106 GLN A CA 1
ATOM 831 C C . GLN A 1 106 ? 15.672 2.48 -7.121 1 96.88 106 GLN A C 1
ATOM 833 O O . GLN A 1 106 ? 15.398 3.027 -8.188 1 96.88 106 GLN A O 1
ATOM 838 N N . ARG A 1 107 ? 14.812 1.889 -6.363 1 98 107 ARG A N 1
ATOM 839 C CA . ARG A 1 107 ? 13.445 1.709 -6.855 1 98 107 ARG A CA 1
ATOM 840 C C . ARG A 1 107 ? 12.438 2.404 -5.945 1 98 107 ARG A C 1
ATOM 842 O O . ARG A 1 107 ? 11.258 2.068 -5.949 1 98 107 ARG A O 1
ATOM 849 N N . LEU A 1 108 ? 12.844 3.354 -5.191 1 98.12 108 LEU A N 1
ATOM 850 C CA . LEU A 1 108 ? 11.992 4.023 -4.211 1 98.12 108 LEU A CA 1
ATOM 851 C C . LEU A 1 108 ? 10.805 4.699 -4.891 1 98.12 108 LEU A C 1
ATOM 853 O O . LEU A 1 108 ? 9.672 4.578 -4.426 1 98.12 108 LEU A O 1
ATOM 857 N N . PRO A 1 109 ? 11.078 5.387 -6.012 1 97.31 109 PRO A N 1
ATOM 858 C CA . PRO A 1 109 ? 9.914 5.996 -6.656 1 97.31 109 PRO A CA 1
ATOM 859 C C . PRO A 1 109 ? 8.875 4.969 -7.094 1 97.31 109 PRO A C 1
ATOM 861 O O . PRO A 1 109 ? 7.668 5.203 -6.965 1 97.31 109 PRO A O 1
ATOM 864 N N . THR A 1 110 ? 9.336 3.816 -7.555 1 97.19 110 THR A N 1
ATOM 865 C CA . THR A 1 110 ? 8.445 2.742 -7.965 1 97.19 110 THR A CA 1
ATOM 866 C C . THR A 1 110 ? 7.664 2.201 -6.766 1 97.19 110 THR A C 1
ATOM 868 O O . THR A 1 110 ? 6.473 1.915 -6.871 1 97.19 110 THR A O 1
ATOM 871 N N . ILE A 1 111 ? 8.344 2.068 -5.648 1 98.25 111 ILE A N 1
ATOM 872 C CA . ILE A 1 111 ? 7.699 1.618 -4.418 1 98.25 111 ILE A CA 1
ATOM 873 C C . ILE A 1 111 ? 6.566 2.574 -4.047 1 98.25 111 ILE A C 1
ATOM 875 O O . ILE A 1 111 ? 5.449 2.143 -3.756 1 98.25 111 ILE A O 1
ATOM 879 N N . VAL A 1 112 ? 6.871 3.869 -4.102 1 97.19 112 VAL A N 1
ATOM 880 C CA . VAL A 1 112 ? 5.883 4.875 -3.727 1 97.19 112 VAL A CA 1
ATOM 881 C C . VAL A 1 112 ? 4.715 4.844 -4.707 1 97.19 112 VAL A C 1
ATOM 883 O O . VAL A 1 112 ? 3.553 4.938 -4.301 1 97.19 112 VAL A O 1
ATOM 886 N N . GLN A 1 113 ? 4.984 4.625 -5.922 1 95.69 113 GLN A N 1
ATOM 887 C CA . GLN A 1 113 ? 3.957 4.617 -6.961 1 95.69 113 GLN A CA 1
ATOM 888 C C . GLN A 1 113 ? 3.047 3.4 -6.816 1 95.69 113 GLN A C 1
ATOM 890 O O . GLN A 1 113 ? 1.846 3.484 -7.082 1 95.69 113 GLN A O 1
ATOM 895 N N . ASN A 1 114 ? 3.605 2.295 -6.359 1 97 114 ASN A N 1
ATOM 896 C CA . ASN A 1 114 ? 2.875 1.031 -6.344 1 97 114 ASN A CA 1
ATOM 897 C C . ASN A 1 114 ? 2.256 0.759 -4.977 1 97 114 ASN A C 1
ATOM 899 O O . ASN A 1 114 ? 1.202 0.127 -4.879 1 97 114 ASN A O 1
ATOM 903 N N . LEU A 1 115 ? 2.914 1.239 -3.928 1 97.38 115 LEU A N 1
ATOM 904 C CA . LEU A 1 115 ? 2.494 0.84 -2.59 1 97.38 115 LEU A CA 1
ATOM 905 C C . LEU A 1 115 ? 2.152 2.059 -1.74 1 97.38 115 LEU A C 1
ATOM 907 O O . LEU A 1 115 ? 1.475 1.938 -0.717 1 97.38 115 LEU A O 1
ATOM 911 N N . GLY A 1 116 ? 2.699 3.182 -2.139 1 95.69 116 GLY A N 1
ATOM 912 C CA . GLY A 1 116 ? 2.492 4.375 -1.332 1 95.69 116 GLY A CA 1
ATOM 913 C C . GLY A 1 116 ? 3.527 4.539 -0.235 1 95.69 116 GLY A C 1
ATOM 914 O O . GLY A 1 116 ? 4.578 3.898 -0.266 1 95.69 116 GLY A O 1
ATOM 915 N N . LEU A 1 117 ? 3.174 5.434 0.723 1 94.5 117 LEU A N 1
ATOM 916 C CA . LEU A 1 117 ? 4.129 5.832 1.751 1 94.5 117 LEU A CA 1
ATOM 917 C C . LEU A 1 117 ? 4.188 4.801 2.869 1 94.5 117 LEU A C 1
ATOM 919 O O . LEU A 1 117 ? 5.164 4.746 3.621 1 94.5 117 LEU A O 1
ATOM 923 N N . GLU A 1 118 ? 3.137 4.059 2.986 1 95.88 118 GLU A N 1
ATOM 924 C CA . GLU A 1 118 ? 3.086 2.975 3.965 1 95.88 118 GLU A CA 1
ATOM 925 C C . GLU A 1 118 ? 3.365 1.625 3.309 1 95.88 118 GLU A C 1
ATOM 927 O O . GLU A 1 118 ? 2.627 0.661 3.525 1 95.88 118 GLU A O 1
ATOM 932 N N . TYR A 1 119 ? 4.445 1.596 2.619 1 97.56 119 TYR A N 1
ATOM 933 C CA . TYR A 1 119 ? 4.742 0.471 1.74 1 97.56 119 TYR A CA 1
ATOM 934 C C . TYR A 1 119 ? 4.977 -0.803 2.543 1 97.56 119 TYR A C 1
ATOM 936 O O . TYR A 1 119 ? 4.75 -1.908 2.043 1 97.56 119 TYR A O 1
ATOM 944 N N . ASP A 1 120 ? 5.414 -0.685 3.791 1 96.88 120 ASP A N 1
ATOM 945 C CA . ASP A 1 120 ? 5.801 -1.867 4.555 1 96.88 120 ASP A CA 1
ATOM 946 C C . ASP A 1 120 ? 4.57 -2.629 5.043 1 96.88 120 ASP A C 1
ATOM 948 O O . ASP A 1 120 ? 4.672 -3.789 5.449 1 96.88 120 ASP A O 1
ATOM 952 N N . LYS A 1 121 ? 3.41 -2.047 4.957 1 97.19 121 LYS A N 1
ATOM 953 C CA . LYS A 1 121 ? 2.189 -2.711 5.41 1 97.19 121 LYS A CA 1
ATOM 954 C C . LYS A 1 121 ? 1.874 -3.928 4.543 1 97.19 121 LYS A C 1
ATOM 956 O O . LYS A 1 121 ? 1.251 -4.883 5.012 1 97.19 121 LYS A O 1
ATOM 961 N N . ILE A 1 122 ? 2.357 -3.92 3.32 1 98.38 122 ILE A N 1
ATOM 962 C CA . ILE A 1 122 ? 2.078 -4.992 2.371 1 98.38 122 ILE A CA 1
ATOM 963 C C . ILE A 1 122 ? 2.672 -6.305 2.881 1 98.38 122 ILE A C 1
ATOM 965 O O . ILE A 1 122 ? 2.266 -7.387 2.451 1 98.38 122 ILE A O 1
ATOM 969 N N . LEU A 1 123 ? 3.65 -6.152 3.809 1 98.75 123 LEU A N 1
ATOM 970 C CA . LEU A 1 123 ? 4.328 -7.332 4.332 1 98.75 123 LEU A CA 1
ATOM 971 C C . LEU A 1 123 ? 3.352 -8.234 5.078 1 98.75 123 LEU A C 1
ATOM 973 O O . LEU A 1 123 ? 3.49 -9.461 5.055 1 98.75 123 LEU A O 1
ATOM 977 N N . ASN A 1 124 ? 2.402 -7.613 5.695 1 97.62 124 ASN A N 1
ATOM 978 C CA . ASN A 1 124 ? 1.392 -8.398 6.402 1 97.62 124 ASN A CA 1
ATOM 979 C C . ASN A 1 124 ? 0.586 -9.266 5.441 1 97.62 124 ASN A C 1
ATOM 981 O O . ASN A 1 124 ? 0.322 -10.438 5.727 1 97.62 124 ASN A O 1
ATOM 985 N N . PHE A 1 125 ? 0.226 -8.734 4.336 1 98.25 125 PHE A N 1
ATOM 986 C CA . PHE A 1 125 ? -0.51 -9.477 3.314 1 98.25 125 PHE A CA 1
ATOM 987 C C . PHE A 1 125 ? 0.336 -10.609 2.752 1 98.25 125 PHE A C 1
ATOM 989 O O . PHE A 1 125 ? -0.136 -11.742 2.639 1 98.25 125 PHE A O 1
ATOM 996 N N . ILE A 1 126 ? 1.587 -10.289 2.438 1 98.62 126 ILE A N 1
ATOM 997 C CA . ILE A 1 126 ? 2.496 -11.297 1.899 1 98.62 126 ILE A CA 1
ATOM 998 C C . ILE A 1 126 ? 2.643 -12.445 2.896 1 98.62 126 ILE A C 1
ATOM 1000 O O . ILE A 1 126 ? 2.578 -13.617 2.518 1 98.62 126 ILE A O 1
ATOM 1004 N N . ALA A 1 127 ? 2.854 -12.125 4.191 1 98.5 127 ALA A N 1
ATOM 1005 C CA . ALA A 1 127 ? 2.996 -13.141 5.234 1 98.5 127 ALA A CA 1
ATOM 1006 C C . ALA A 1 127 ? 1.776 -14.055 5.277 1 98.5 127 ALA A C 1
ATOM 1008 O O . ALA A 1 127 ? 1.911 -15.281 5.258 1 98.5 127 ALA A O 1
ATOM 1009 N N . ASN A 1 128 ? 0.647 -13.469 5.254 1 97.69 128 ASN A N 1
ATOM 1010 C CA . ASN A 1 128 ? -0.585 -14.242 5.324 1 97.69 128 ASN A CA 1
ATOM 1011 C C . ASN A 1 128 ? -0.744 -15.156 4.113 1 97.69 128 ASN A C 1
ATOM 1013 O O . ASN A 1 128 ? -1.09 -16.328 4.254 1 97.69 128 ASN A O 1
ATOM 1017 N N . GLU A 1 129 ? -0.478 -14.602 2.99 1 97.94 129 GLU A N 1
ATOM 1018 C CA . GLU A 1 129 ? -0.61 -15.375 1.755 1 97.94 129 GLU A CA 1
ATOM 1019 C C . GLU A 1 129 ? 0.385 -16.531 1.716 1 97.94 129 GLU A C 1
ATOM 1021 O O . GLU A 1 129 ? 0.018 -17.656 1.39 1 97.94 129 GLU A O 1
ATOM 1026 N N . VAL A 1 130 ? 1.618 -16.25 2.033 1 98.44 130 VAL A N 1
ATOM 1027 C CA . VAL A 1 130 ? 2.686 -17.234 1.979 1 98.44 130 VAL A CA 1
ATOM 1028 C C . VAL A 1 130 ? 2.422 -18.328 3.012 1 98.44 130 VAL A C 1
ATOM 1030 O O . VAL A 1 130 ? 2.465 -19.516 2.689 1 98.44 130 VAL A O 1
ATOM 1033 N N . LEU A 1 131 ? 2.137 -17.984 4.223 1 98.25 131 LEU A N 1
ATOM 1034 C CA . LEU A 1 131 ? 1.917 -18.953 5.285 1 98.25 131 LEU A CA 1
ATOM 1035 C C . LEU A 1 131 ? 0.675 -19.797 5.008 1 98.25 131 LEU A C 1
ATOM 1037 O O . LEU A 1 131 ? 0.696 -21.016 5.176 1 98.25 131 LEU A O 1
ATOM 1041 N N . GLU A 1 132 ? -0.365 -19.141 4.613 1 97.81 132 GLU A N 1
ATOM 1042 C CA . GLU A 1 132 ? -1.575 -19.891 4.277 1 97.81 132 GLU A CA 1
ATOM 1043 C C . GLU A 1 132 ? -1.306 -20.922 3.18 1 97.81 132 GLU A C 1
ATOM 1045 O O . GLU A 1 132 ? -1.704 -22.078 3.297 1 97.81 132 GLU A O 1
ATOM 1050 N N . SER A 1 133 ? -0.583 -20.484 2.139 1 97.81 133 SER A N 1
ATOM 1051 C CA . SER A 1 133 ? -0.337 -21.344 0.985 1 97.81 133 SER A CA 1
ATOM 1052 C C . SER A 1 133 ? 0.503 -22.562 1.369 1 97.81 133 SER A C 1
ATOM 1054 O O . SER A 1 133 ? 0.266 -23.656 0.878 1 97.81 133 SER A O 1
ATOM 1056 N N . ILE A 1 134 ? 1.464 -22.406 2.199 1 98.06 134 ILE A N 1
ATOM 1057 C CA . ILE A 1 134 ? 2.381 -23.484 2.562 1 98.06 134 ILE A CA 1
ATOM 1058 C C . ILE A 1 134 ? 1.747 -24.359 3.641 1 98.06 134 ILE A C 1
ATOM 1060 O O . ILE A 1 134 ? 1.776 -25.594 3.545 1 98.06 134 ILE A O 1
ATOM 1064 N N . VAL A 1 135 ? 1.111 -23.766 4.648 1 98 135 VAL A N 1
ATOM 1065 C CA . VAL A 1 135 ? 0.517 -24.484 5.773 1 98 135 VAL A CA 1
ATOM 1066 C C . VAL A 1 135 ? -0.671 -25.312 5.289 1 98 135 VAL A C 1
ATOM 1068 O O . VAL A 1 135 ? -0.832 -26.469 5.688 1 98 135 VAL A O 1
ATOM 1071 N N . ALA A 1 136 ? -1.474 -24.766 4.402 1 98.06 136 ALA A N 1
ATOM 1072 C CA . ALA A 1 136 ? -2.664 -25.453 3.9 1 98.06 136 ALA A CA 1
ATOM 1073 C C . ALA A 1 136 ? -2.291 -26.734 3.166 1 98.06 136 ALA A C 1
ATOM 1075 O O . ALA A 1 136 ? -3.109 -27.641 3.055 1 98.06 136 ALA A O 1
ATOM 1076 N N . LYS A 1 137 ? -1.077 -26.781 2.664 1 97.88 137 LYS A N 1
ATOM 1077 C CA . LYS A 1 137 ? -0.638 -27.922 1.875 1 97.88 137 LYS A CA 1
ATOM 1078 C C . LYS A 1 137 ? 0.21 -28.875 2.715 1 97.88 137 LYS A C 1
ATOM 1080 O O . LYS A 1 137 ? 0.778 -29.844 2.189 1 97.88 137 LYS A O 1
ATOM 1085 N N . SER A 1 138 ? 0.317 -28.656 3.932 1 97.19 138 SER A N 1
ATOM 1086 C CA . SER A 1 138 ? 1.165 -29.453 4.812 1 97.19 138 SER A CA 1
ATOM 1087 C C . SER A 1 138 ? 0.364 -30.031 5.977 1 97.19 138 SER A C 1
ATOM 1089 O O . SER A 1 138 ? -0.64 -29.453 6.395 1 97.19 138 SER A O 1
ATOM 1091 N N . SER A 1 139 ? 0.839 -31.141 6.492 1 96 139 SER A N 1
ATOM 1092 C CA . SER A 1 139 ? 0.26 -31.656 7.727 1 96 139 SER A CA 1
ATOM 1093 C C . SER A 1 139 ? 0.919 -31.047 8.953 1 96 139 SER A C 1
ATOM 1095 O O . SER A 1 139 ? 2.066 -30.594 8.891 1 96 139 SER A O 1
ATOM 1097 N N . LEU A 1 140 ? 0.099 -31.062 10.055 1 94.94 140 LEU A N 1
ATOM 1098 C CA . LEU A 1 140 ? 0.645 -30.531 11.305 1 94.94 140 LEU A CA 1
ATOM 1099 C C . LEU A 1 140 ? 1.917 -31.281 11.695 1 94.94 140 LEU A C 1
ATOM 1101 O O . LEU A 1 140 ? 2.893 -30.656 12.133 1 94.94 140 LEU A O 1
ATOM 1105 N N . LEU A 1 141 ? 1.894 -32.562 11.547 1 93.44 141 LEU A N 1
ATOM 1106 C CA . LEU A 1 141 ? 3.018 -33.438 11.922 1 93.44 141 LEU A CA 1
ATOM 1107 C C . LEU A 1 141 ? 4.266 -33.062 11.117 1 93.44 141 LEU A C 1
ATOM 1109 O O . LEU A 1 141 ? 5.363 -32.969 11.68 1 93.44 141 LEU A O 1
ATOM 1113 N N . MET A 1 142 ? 4.117 -32.812 9.859 1 93.56 142 MET A N 1
ATOM 1114 C CA . MET A 1 142 ? 5.234 -32.469 8.992 1 93.56 142 MET A CA 1
ATOM 1115 C C . MET A 1 142 ? 5.816 -31.109 9.398 1 93.56 142 MET A C 1
ATOM 1117 O O . MET A 1 142 ? 7.035 -30.938 9.406 1 93.56 142 MET A O 1
ATOM 1121 N N . LEU A 1 143 ? 5.012 -30.141 9.734 1 93.06 143 LEU A N 1
ATOM 1122 C CA . LEU A 1 143 ? 5.449 -28.797 10.109 1 93.06 143 LEU A CA 1
ATOM 1123 C C . LEU A 1 143 ? 6.27 -28.828 11.398 1 93.06 143 LEU A C 1
ATOM 1125 O O . LEU A 1 143 ? 7.254 -28.109 11.531 1 93.06 143 LEU A O 1
ATOM 1129 N N . PHE A 1 144 ? 5.906 -29.75 12.234 1 87.69 144 PHE A N 1
ATOM 1130 C CA . PHE A 1 144 ? 6.594 -29.844 13.523 1 87.69 144 PHE A CA 1
ATOM 1131 C C . PHE A 1 144 ? 7.918 -30.578 13.375 1 87.69 144 PHE A C 1
ATOM 1133 O O . PHE A 1 144 ? 8.906 -30.234 14.031 1 87.69 144 PHE A O 1
ATOM 1140 N N . ARG A 1 145 ? 7.895 -31.547 12.531 1 91.44 145 ARG A N 1
ATOM 1141 C CA . ARG A 1 145 ? 9.055 -32.406 12.422 1 91.44 145 ARG A CA 1
ATOM 1142 C C . ARG A 1 145 ? 10.117 -31.828 11.508 1 91.44 145 ARG A C 1
ATOM 1144 O O . ARG A 1 145 ? 11.312 -32.062 11.695 1 91.44 145 ARG A O 1
ATOM 1151 N N . SER A 1 146 ? 9.664 -31.109 10.57 1 91.69 146 SER A N 1
ATOM 1152 C CA . SER A 1 146 ? 10.586 -30.594 9.57 1 91.69 146 SER A CA 1
ATOM 1153 C C . SER A 1 146 ? 10.656 -29.078 9.625 1 91.69 146 SER A C 1
ATOM 1155 O O . SER A 1 146 ? 10.344 -28.406 8.633 1 91.69 146 SER A O 1
ATOM 1157 N N . HIS A 1 147 ? 11.227 -28.609 10.641 1 90.81 147 HIS A N 1
ATOM 1158 C CA . HIS A 1 147 ? 11.32 -27.172 10.867 1 90.81 147 HIS A CA 1
ATOM 1159 C C . HIS A 1 147 ? 12.188 -26.5 9.812 1 90.81 147 HIS A C 1
ATOM 1161 O O . HIS A 1 147 ? 11.836 -25.422 9.305 1 90.81 147 HIS A O 1
ATOM 1167 N N . SER A 1 148 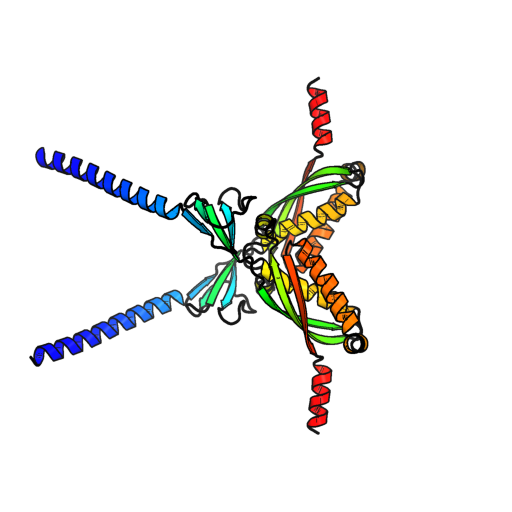? 13.328 -27.125 9.469 1 93.75 148 SER A N 1
ATOM 1168 C CA . SER A 1 148 ? 14.258 -26.547 8.508 1 93.75 148 SER A CA 1
ATOM 1169 C C . SER A 1 148 ? 13.633 -26.438 7.125 1 93.75 148 SER A C 1
ATOM 1171 O O . SER A 1 148 ? 13.781 -25.422 6.438 1 93.75 148 SER A O 1
ATOM 1173 N N . TRP A 1 149 ? 12.945 -27.516 6.75 1 95.94 149 TRP A N 1
ATOM 1174 C CA . TRP A 1 149 ? 12.273 -27.516 5.457 1 95.94 149 TRP A CA 1
ATOM 1175 C C . TRP A 1 149 ? 11.195 -26.438 5.402 1 95.94 149 TRP A C 1
ATOM 1177 O O . TRP A 1 149 ? 11.125 -25.672 4.434 1 95.94 149 TRP A O 1
ATOM 1187 N N . PHE A 1 150 ? 10.375 -26.344 6.422 1 95.94 150 PHE A N 1
ATOM 1188 C CA . PHE A 1 150 ? 9.289 -25.391 6.52 1 95.94 150 PHE A CA 1
ATOM 1189 C C . PHE A 1 150 ? 9.828 -23.953 6.484 1 95.94 150 PHE A C 1
ATOM 1191 O O . PHE A 1 150 ? 9.359 -23.125 5.699 1 95.94 150 PHE A O 1
ATOM 1198 N N . SER A 1 151 ? 10.82 -23.641 7.312 1 96.62 151 SER A N 1
ATOM 1199 C CA . SER A 1 151 ? 11.406 -22.297 7.402 1 96.62 151 SER A CA 1
ATOM 1200 C C . SER A 1 151 ? 11.992 -21.859 6.062 1 96.62 151 SER A C 1
ATOM 1202 O O . SER A 1 151 ? 11.852 -20.703 5.668 1 96.62 151 SER A O 1
ATOM 1204 N N . GLU A 1 152 ? 12.633 -22.766 5.406 1 97.69 152 GLU A N 1
ATOM 1205 C CA . GLU A 1 152 ? 13.25 -22.453 4.121 1 97.69 152 GLU A CA 1
ATOM 1206 C C . GLU A 1 152 ? 12.203 -22.172 3.053 1 97.69 152 GLU A C 1
ATOM 1208 O O . GLU A 1 152 ? 12.375 -21.266 2.234 1 97.69 152 GLU A O 1
ATOM 1213 N N . ARG A 1 153 ? 11.148 -22.969 3.061 1 97.81 153 ARG A N 1
ATOM 1214 C CA . ARG A 1 153 ? 10.078 -22.781 2.086 1 97.81 153 ARG A CA 1
ATOM 1215 C C . ARG A 1 153 ? 9.391 -21.438 2.289 1 97.81 153 ARG A C 1
ATOM 1217 O O . ARG A 1 153 ? 9.094 -20.734 1.321 1 97.81 153 ARG A O 1
ATOM 1224 N N . VAL A 1 154 ? 9.156 -21.047 3.508 1 98.38 154 VAL A N 1
ATOM 1225 C CA . VAL A 1 154 ? 8.547 -19.75 3.834 1 98.38 154 VAL A CA 1
ATOM 1226 C C . VAL A 1 154 ? 9.469 -18.625 3.387 1 98.38 154 VAL A C 1
ATOM 1228 O O . VAL A 1 154 ? 9.031 -17.672 2.744 1 98.38 154 VAL A O 1
ATOM 1231 N N . LYS A 1 155 ? 10.711 -18.75 3.746 1 98.69 155 LYS A N 1
ATOM 1232 C CA . LYS A 1 155 ? 11.695 -17.734 3.385 1 98.69 155 LYS A CA 1
ATOM 1233 C C . LYS A 1 155 ? 11.742 -17.531 1.875 1 98.69 155 LYS A C 1
ATOM 1235 O O . LYS A 1 155 ? 11.641 -16.391 1.398 1 98.69 155 LYS A O 1
ATOM 1240 N N . ASP A 1 156 ? 11.82 -18.641 1.14 1 98.69 156 ASP A N 1
ATOM 1241 C CA . ASP A 1 156 ? 11.93 -18.562 -0.314 1 98.69 156 ASP A CA 1
ATOM 1242 C C . ASP A 1 156 ? 10.703 -17.875 -0.917 1 98.69 156 ASP A C 1
ATOM 1244 O O . ASP A 1 156 ? 10.836 -16.969 -1.742 1 98.69 156 ASP A O 1
ATOM 1248 N N . ALA A 1 157 ? 9.578 -18.312 -0.474 1 98.75 157 ALA A N 1
ATOM 1249 C CA . ALA A 1 157 ? 8.336 -17.75 -1.013 1 98.75 157 ALA A CA 1
ATOM 1250 C C . ALA A 1 157 ? 8.172 -16.281 -0.63 1 98.75 157 ALA A C 1
ATOM 1252 O O . ALA A 1 157 ? 7.789 -15.461 -1.462 1 98.75 157 ALA A O 1
ATOM 1253 N N . PHE A 1 158 ? 8.461 -15.938 0.639 1 98.81 158 PHE A N 1
ATOM 1254 C CA . PHE A 1 158 ? 8.328 -14.578 1.14 1 98.81 158 PHE A CA 1
ATOM 1255 C C . PHE A 1 158 ? 9.289 -13.633 0.425 1 98.81 158 PHE A C 1
ATOM 1257 O O . PHE A 1 158 ? 8.898 -12.547 -0.009 1 98.81 158 PHE A O 1
ATOM 1264 N N . VAL A 1 159 ? 10.531 -14.039 0.281 1 98.88 159 VAL A N 1
ATOM 1265 C CA . VAL A 1 159 ? 11.562 -13.234 -0.366 1 98.88 159 VAL A CA 1
ATOM 1266 C C . VAL A 1 159 ? 11.18 -12.977 -1.823 1 98.88 159 VAL A C 1
ATOM 1268 O O . VAL A 1 159 ? 11.336 -11.867 -2.326 1 98.88 159 VAL A O 1
ATOM 1271 N N . GLY A 1 160 ? 10.695 -14.023 -2.477 1 98.62 160 GLY A N 1
ATOM 1272 C CA . GLY A 1 160 ? 10.273 -13.875 -3.859 1 98.62 160 GLY A CA 1
ATOM 1273 C C . GLY A 1 160 ? 9.164 -12.852 -4.039 1 98.62 160 GLY A C 1
ATOM 1274 O O . GLY A 1 160 ? 9.258 -11.969 -4.891 1 98.62 160 GLY A O 1
ATOM 1275 N N . ARG A 1 161 ? 8.18 -12.906 -3.201 1 98.44 161 ARG A N 1
ATOM 1276 C CA . ARG A 1 161 ? 7.043 -11.992 -3.293 1 98.44 161 ARG A CA 1
ATOM 1277 C C . ARG A 1 161 ? 7.457 -10.57 -2.951 1 98.44 161 ARG A C 1
ATOM 1279 O O . ARG A 1 161 ? 7.008 -9.617 -3.594 1 98.44 161 ARG A O 1
ATOM 1286 N N . ALA A 1 162 ? 8.266 -10.414 -1.951 1 98.81 162 ALA A N 1
ATOM 1287 C CA . ALA A 1 162 ? 8.734 -9.094 -1.535 1 98.81 162 ALA A CA 1
ATOM 1288 C C . ALA A 1 162 ? 9.609 -8.461 -2.611 1 98.81 162 ALA A C 1
ATOM 1290 O O . ALA A 1 162 ? 9.547 -7.246 -2.84 1 98.81 162 ALA A O 1
ATOM 1291 N N . LYS A 1 163 ? 10.375 -9.242 -3.211 1 98.62 163 LYS A N 1
ATOM 1292 C CA . LYS A 1 163 ? 11.266 -8.758 -4.258 1 98.62 163 LYS A CA 1
ATOM 1293 C C . LYS A 1 163 ? 10.477 -8.148 -5.418 1 98.62 163 LYS A C 1
ATOM 1295 O O . LYS A 1 163 ? 10.883 -7.137 -5.988 1 98.62 163 LYS A O 1
ATOM 1300 N N . ASP A 1 164 ? 9.336 -8.789 -5.734 1 97.88 164 ASP A N 1
ATOM 1301 C CA . ASP A 1 164 ? 8.477 -8.281 -6.797 1 97.88 164 ASP A CA 1
ATOM 1302 C C . ASP A 1 164 ? 7.988 -6.871 -6.484 1 97.88 164 ASP A C 1
ATOM 1304 O O . ASP A 1 164 ? 7.711 -6.09 -7.395 1 97.88 164 ASP A O 1
ATOM 1308 N N . LEU A 1 165 ? 7.977 -6.539 -5.215 1 98.44 165 LEU A N 1
ATOM 1309 C CA . LEU A 1 165 ? 7.496 -5.234 -4.777 1 98.44 165 LEU A CA 1
ATOM 1310 C C . LEU A 1 165 ? 8.664 -4.316 -4.43 1 98.44 165 LEU A C 1
ATOM 1312 O O . LEU A 1 165 ? 8.461 -3.234 -3.871 1 98.44 165 LEU A O 1
ATOM 1316 N N . ASN A 1 166 ? 9.875 -4.758 -4.742 1 98.5 166 ASN A N 1
ATOM 1317 C CA . ASN A 1 166 ? 11.102 -3.994 -4.551 1 98.5 166 ASN A CA 1
ATOM 1318 C C . ASN A 1 166 ? 11.414 -3.791 -3.068 1 98.5 166 ASN A C 1
ATOM 1320 O O . ASN A 1 166 ? 11.906 -2.732 -2.672 1 98.5 166 ASN A O 1
ATOM 1324 N N . ILE A 1 167 ? 11.047 -4.73 -2.289 1 98.75 167 ILE A N 1
ATOM 1325 C CA . ILE A 1 167 ? 11.391 -4.781 -0.871 1 98.75 167 ILE A CA 1
ATOM 1326 C C . ILE A 1 167 ? 12.406 -5.891 -0.626 1 98.75 167 ILE A C 1
ATOM 1328 O O . ILE A 1 167 ? 12.203 -7.035 -1.042 1 98.75 167 ILE A O 1
ATOM 1332 N N . LEU A 1 168 ? 13.492 -5.516 0.025 1 98.69 168 LEU A N 1
ATOM 1333 C CA . LEU A 1 168 ? 14.555 -6.477 0.308 1 98.69 168 LEU A CA 1
ATOM 1334 C C . LEU A 1 168 ? 14.391 -7.066 1.705 1 98.69 168 LEU A C 1
ATOM 1336 O O . LEU A 1 168 ? 14.141 -6.336 2.666 1 98.69 168 LEU A O 1
ATOM 1340 N N . ILE A 1 169 ? 14.547 -8.367 1.759 1 98.81 169 ILE A N 1
ATOM 1341 C CA . ILE A 1 169 ? 14.453 -9.062 3.035 1 98.81 169 ILE A CA 1
ATOM 1342 C C . ILE A 1 169 ? 15.844 -9.492 3.494 1 98.81 169 ILE A C 1
ATOM 1344 O O . ILE A 1 169 ? 16.516 -10.273 2.818 1 98.81 169 ILE A O 1
ATOM 1348 N N . ASP A 1 170 ? 16.25 -9.023 4.613 1 98.5 170 ASP A N 1
ATOM 1349 C CA . ASP A 1 170 ? 17.562 -9.367 5.152 1 98.5 170 ASP A CA 1
ATOM 1350 C C . ASP A 1 170 ? 17.484 -10.633 6.008 1 98.5 170 ASP A C 1
ATOM 1352 O O . ASP A 1 170 ? 18.391 -11.461 5.977 1 98.5 170 ASP A O 1
ATOM 1356 N N . GLU A 1 171 ? 16.438 -10.688 6.785 1 98.38 171 GLU A N 1
ATOM 1357 C CA . GLU A 1 171 ? 16.25 -11.828 7.676 1 98.38 171 GLU A CA 1
ATOM 1358 C C . GLU A 1 171 ? 14.773 -12.18 7.832 1 98.38 171 GLU A C 1
ATOM 1360 O O . GLU A 1 171 ? 13.922 -11.289 7.812 1 98.38 171 GLU A O 1
ATOM 1365 N N . ILE A 1 172 ? 14.516 -13.453 7.938 1 98.38 172 ILE A N 1
ATOM 1366 C CA . ILE A 1 172 ? 13.18 -13.953 8.25 1 98.38 172 ILE A CA 1
ATOM 1367 C C . ILE A 1 172 ? 13.281 -15.117 9.227 1 98.38 172 ILE A C 1
ATOM 1369 O O . ILE A 1 172 ? 14.039 -16.062 9 1 98.38 172 ILE A O 1
ATOM 1373 N N . ASP A 1 173 ? 12.555 -14.984 10.32 1 97.38 173 ASP A N 1
ATOM 1374 C CA . ASP A 1 173 ? 12.562 -16.047 11.328 1 97.38 173 ASP A CA 1
ATOM 1375 C C . ASP A 1 173 ? 11.148 -16.344 11.805 1 97.38 173 ASP A C 1
ATOM 1377 O O . ASP A 1 173 ? 10.344 -15.438 12 1 97.38 173 ASP A O 1
ATOM 1381 N N . ILE A 1 174 ? 10.914 -17.562 11.953 1 96.12 174 ILE A N 1
ATOM 1382 C CA . ILE A 1 174 ? 9.688 -17.953 12.641 1 96.12 174 ILE A CA 1
ATOM 1383 C C . ILE A 1 174 ? 9.914 -17.906 14.148 1 96.12 174 ILE A C 1
ATOM 1385 O O . ILE A 1 174 ? 10.609 -18.766 14.703 1 96.12 174 ILE A O 1
ATOM 1389 N N . THR A 1 175 ? 9.312 -17 14.812 1 95 175 THR A N 1
ATOM 1390 C CA . THR A 1 175 ? 9.57 -16.797 16.234 1 95 175 THR A CA 1
ATOM 1391 C C . THR A 1 175 ? 8.547 -17.562 17.078 1 95 175 THR A C 1
ATOM 1393 O O . THR A 1 175 ? 8.82 -17.906 18.234 1 95 175 THR A O 1
ATOM 1396 N N . HIS A 1 176 ? 7.375 -17.75 16.562 1 93.12 176 HIS A N 1
ATOM 1397 C CA . HIS A 1 176 ? 6.34 -18.469 17.297 1 93.12 176 HIS A CA 1
ATOM 1398 C C . HIS A 1 176 ? 5.57 -19.406 16.375 1 93.12 176 HIS A C 1
ATOM 1400 O O . HIS A 1 176 ? 5.262 -19.062 15.234 1 93.12 176 HIS A O 1
ATOM 1406 N N . PHE A 1 177 ? 5.426 -20.531 16.828 1 92.44 177 PHE A N 1
ATOM 1407 C CA . PHE A 1 177 ? 4.648 -21.578 16.172 1 92.44 177 PHE A CA 1
ATOM 1408 C C . PHE A 1 177 ? 3.867 -22.391 17.203 1 92.44 177 PHE A C 1
ATOM 1410 O O . PHE A 1 177 ? 4.453 -22.938 18.141 1 92.44 177 PHE A O 1
ATOM 1417 N N . SER A 1 178 ? 2.539 -22.312 17.062 1 91.5 178 SER A N 1
ATOM 1418 C CA . SER A 1 178 ? 1.767 -23.078 18.047 1 91.5 178 SER A CA 1
ATOM 1419 C C . SER A 1 178 ? 0.483 -23.625 17.438 1 91.5 178 SER A C 1
ATOM 1421 O O . SER A 1 178 ? 0.002 -23.109 16.422 1 91.5 178 SER A O 1
ATOM 1423 N N . ASN A 1 179 ? 0.035 -24.656 18.047 1 90.06 179 ASN A N 1
ATOM 1424 C CA . ASN A 1 179 ? -1.267 -25.25 17.781 1 90.06 179 ASN A CA 1
ATOM 1425 C C . ASN A 1 179 ? -2.189 -25.156 18.984 1 90.06 179 ASN A C 1
ATOM 1427 O O . ASN A 1 179 ? -1.943 -25.797 20.016 1 90.06 179 ASN A O 1
ATOM 1431 N N . PRO A 1 180 ? -3.141 -24.312 18.891 1 83.5 180 PRO A N 1
ATOM 1432 C CA . PRO A 1 180 ? -3.979 -24.078 20.078 1 83.5 180 PRO A CA 1
ATOM 1433 C C . PRO A 1 180 ? -4.598 -25.375 20.625 1 83.5 180 PRO A C 1
ATOM 1435 O O . PRO A 1 180 ? -4.844 -25.469 21.828 1 83.5 180 PRO A O 1
ATOM 1438 N N . ARG A 1 181 ? -4.848 -26.328 19.828 1 80.19 181 ARG A N 1
ATOM 1439 C CA . ARG A 1 181 ? -5.445 -27.578 20.29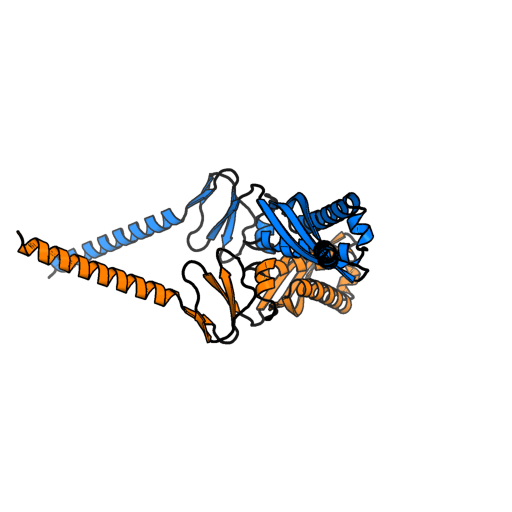7 1 80.19 181 ARG A CA 1
ATOM 1440 C C . ARG A 1 181 ? -4.445 -28.391 21.109 1 80.19 181 ARG A C 1
ATOM 1442 O O . ARG A 1 181 ? -4.809 -29.016 22.109 1 80.19 181 ARG A O 1
ATOM 1449 N N . SER A 1 182 ? -3.295 -28.422 20.656 1 69.62 182 SER A N 1
ATOM 1450 C CA . SER A 1 182 ? -2.268 -29.156 21.391 1 69.62 182 SER A CA 1
ATOM 1451 C C . SER A 1 182 ? -1.912 -28.453 22.688 1 69.62 182 SER A C 1
ATOM 1453 O O . SER A 1 182 ? -1.603 -29.094 23.688 1 69.62 182 SER A O 1
ATOM 1455 N N . GLU A 1 183 ? -1.915 -27.125 22.672 1 64.06 183 GLU A N 1
ATOM 1456 C CA . GLU A 1 183 ? -1.649 -26.375 23.891 1 64.06 183 GLU A CA 1
ATOM 1457 C C . GLU A 1 183 ? -2.725 -26.625 24.938 1 64.06 183 GLU A C 1
ATOM 1459 O O . GLU A 1 183 ? -2.424 -26.719 26.141 1 64.06 183 GLU A O 1
ATOM 1464 N N . TYR A 1 184 ? -3.805 -26.781 24.375 1 59.91 184 TYR A N 1
ATOM 1465 C CA . TYR A 1 184 ? -4.918 -27.062 25.266 1 59.91 184 TYR A CA 1
ATOM 1466 C C . TYR A 1 184 ? -4.777 -28.453 25.875 1 59.91 184 TYR A C 1
ATOM 1468 O O . TYR A 1 184 ? -5.035 -28.641 27.062 1 59.91 184 TYR A O 1
ATOM 1476 N N . THR A 1 185 ? -4.324 -29.328 25.031 1 57.47 185 THR A N 1
ATOM 1477 C CA . THR A 1 185 ? -4.199 -30.703 25.531 1 57.47 185 THR A CA 1
ATOM 1478 C C . THR A 1 185 ? -3.125 -30.797 26.609 1 57.47 185 THR A C 1
ATOM 1480 O O . THR A 1 185 ? -3.32 -31.453 27.625 1 57.47 185 THR A O 1
ATOM 1483 N N . VAL A 1 186 ? -2.025 -30.109 26.406 1 59.75 186 VAL A N 1
ATOM 1484 C CA . VAL A 1 186 ? -0.948 -30.156 27.391 1 59.75 186 VAL A CA 1
ATOM 1485 C C . VAL A 1 186 ? -1.395 -29.484 28.688 1 59.75 186 VAL A C 1
ATOM 1487 O O . VAL A 1 186 ? -1.112 -29.969 29.781 1 59.75 186 VAL A O 1
ATOM 1490 N N . LEU A 1 187 ? -2.113 -28.469 28.531 1 56.09 187 LEU A N 1
ATOM 1491 C CA . LEU A 1 187 ? -2.576 -27.734 29.703 1 56.09 187 LEU A CA 1
ATOM 1492 C C . LEU A 1 187 ? -3.592 -28.547 30.484 1 56.09 187 LEU A C 1
ATOM 1494 O O . LEU A 1 187 ? -3.576 -28.531 31.719 1 56.09 187 LEU A O 1
ATOM 1498 N N . VAL A 1 188 ? -4.426 -29.219 29.828 1 58.91 188 VAL A N 1
ATOM 1499 C CA . VAL A 1 188 ? -5.457 -30.016 30.484 1 58.91 188 VAL A CA 1
ATOM 1500 C C . VAL A 1 188 ? -4.816 -31.234 31.172 1 58.91 188 VAL A C 1
ATOM 1502 O O . VAL A 1 188 ? -5.203 -31.594 32.281 1 58.91 188 VAL A O 1
ATOM 1505 N N . LEU A 1 189 ? -3.807 -31.797 30.594 1 57.06 189 LEU A N 1
ATOM 1506 C CA . LEU A 1 189 ? -3.145 -32.969 31.203 1 57.06 189 LEU A CA 1
ATOM 1507 C C . LEU A 1 189 ? -2.418 -32.562 32.469 1 57.06 189 LEU A C 1
ATOM 1509 O O . LEU A 1 189 ? -2.332 -33.344 33.438 1 57.06 189 LEU A O 1
ATOM 1513 N N . HIS A 1 190 ? -1.929 -31.344 32.5 1 59.59 190 HIS A N 1
ATOM 1514 C CA . HIS A 1 190 ? -1.244 -30.875 33.719 1 59.59 190 HIS A CA 1
ATOM 1515 C C . HIS A 1 190 ? -2.24 -30.531 34.812 1 59.59 190 HIS A C 1
ATOM 1517 O O . HIS A 1 190 ? -1.92 -30.625 36 1 59.59 190 HIS A O 1
ATOM 1523 N N . LEU A 1 191 ? -3.369 -30.156 34.438 1 50.78 191 LEU A N 1
ATOM 1524 C CA . LEU A 1 191 ? -4.359 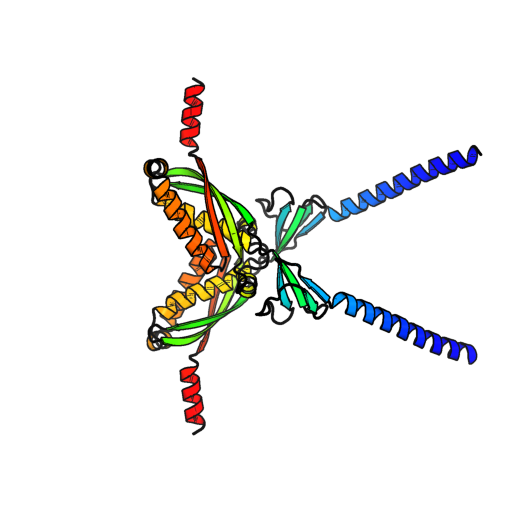-29.75 35.438 1 50.78 191 LEU A CA 1
ATOM 1525 C C . LEU A 1 191 ? -5.051 -30.984 36.031 1 50.78 191 LEU A C 1
ATOM 1527 O O . LEU A 1 191 ? -5.668 -30.891 37.094 1 50.78 191 LEU A O 1
ATOM 1531 N N . THR A 1 192 ? -4.949 -32.031 35.375 1 49.44 192 THR A N 1
ATOM 1532 C CA . THR A 1 192 ? -5.543 -33.219 35.969 1 49.44 192 THR A CA 1
ATOM 1533 C C . THR A 1 192 ? -4.488 -34.062 36.688 1 49.44 192 THR A C 1
ATOM 1535 O O . THR A 1 192 ? -4.773 -34.656 37.719 1 49.44 192 THR A O 1
ATOM 1538 N N . MET B 1 1 ? -0.225 44.938 51.844 1 50.06 1 MET B N 1
ATOM 1539 C CA . MET B 1 1 ? 0.484 43.812 51.25 1 50.06 1 MET B CA 1
ATOM 1540 C C . MET B 1 1 ? -0.396 42.594 51.219 1 50.06 1 MET B C 1
ATOM 1542 O O . MET B 1 1 ? -0.265 41.75 50.344 1 50.06 1 MET B O 1
ATOM 1546 N N . VAL B 1 2 ? -1.305 42.531 52.188 1 62.47 2 VAL B N 1
ATOM 1547 C CA . VAL B 1 2 ? -2.189 41.375 52.344 1 62.47 2 VAL B CA 1
ATOM 1548 C C . VAL B 1 2 ? -3.262 41.375 51.25 1 62.47 2 VAL B C 1
ATOM 1550 O O . VAL B 1 2 ? -3.631 40.312 50.75 1 62.47 2 VAL B O 1
ATOM 1553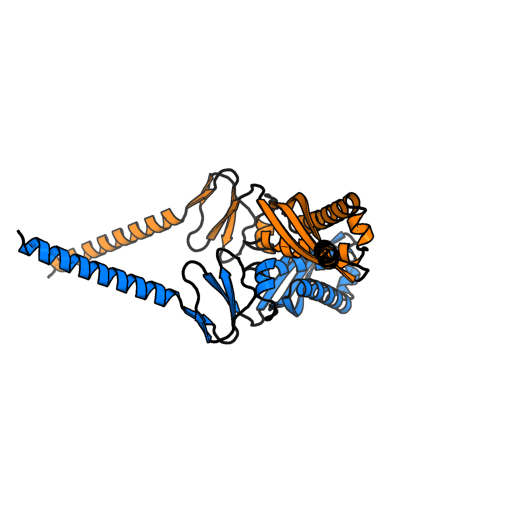 N N . SER B 1 3 ? -3.658 42.594 50.875 1 63.59 3 SER B N 1
ATOM 1554 C CA . SER B 1 3 ? -4.754 42.688 49.906 1 63.59 3 SER B CA 1
ATOM 1555 C C . SER B 1 3 ? -4.289 42.312 48.5 1 63.59 3 SER B C 1
ATOM 1557 O O . SER B 1 3 ? -5.043 41.719 47.719 1 63.59 3 SER B O 1
ATOM 1559 N N . SER B 1 4 ? -3.002 42.562 48.312 1 70.75 4 SER B N 1
ATOM 1560 C CA . SER B 1 4 ? -2.447 42.25 47 1 70.75 4 SER B CA 1
ATOM 1561 C C . SER B 1 4 ? -2.275 40.75 46.781 1 70.75 4 SER B C 1
ATOM 1563 O O . SER B 1 4 ? -2.457 40.25 45.688 1 70.75 4 SER B O 1
ATOM 1565 N N . GLN B 1 5 ? -2.055 40.156 48 1 65.5 5 GLN B N 1
ATOM 1566 C CA . GLN B 1 5 ? -1.846 38.719 47.906 1 65.5 5 GLN B CA 1
ATOM 1567 C C . GLN B 1 5 ? -3.158 37.969 47.656 1 65.5 5 GLN B C 1
ATOM 1569 O O . GLN B 1 5 ? -3.193 37 46.875 1 65.5 5 GLN B O 1
ATOM 1574 N N . ALA B 1 6 ? -4.164 38.469 48.312 1 70.12 6 ALA B N 1
ATOM 1575 C CA . ALA B 1 6 ? -5.469 37.844 48.125 1 70.12 6 ALA B CA 1
ATOM 1576 C C . ALA B 1 6 ? -5.988 38.031 46.719 1 70.12 6 ALA B C 1
ATOM 1578 O O . ALA B 1 6 ? -6.551 37.125 46.125 1 70.12 6 ALA B O 1
ATOM 1579 N N . LYS B 1 7 ? -5.758 39.125 46.156 1 77.31 7 LYS B N 1
ATOM 1580 C CA . LYS B 1 7 ? -6.168 39.406 44.781 1 77.31 7 LYS B CA 1
ATOM 1581 C C . LYS B 1 7 ? -5.375 38.562 43.812 1 77.31 7 LYS B C 1
ATOM 1583 O O . LYS B 1 7 ? -5.934 38.031 42.844 1 77.31 7 LYS B O 1
ATOM 1588 N N . ALA B 1 8 ? -4.086 38.281 44.125 1 82.81 8 ALA B N 1
ATOM 1589 C CA . ALA B 1 8 ? -3.238 37.438 43.312 1 82.81 8 ALA B CA 1
ATOM 1590 C C . ALA B 1 8 ? -3.703 36 43.344 1 82.81 8 ALA B C 1
ATOM 1592 O O . ALA B 1 8 ? -3.717 35.312 42.312 1 82.81 8 ALA B O 1
ATOM 1593 N N . SER B 1 9 ? -4.16 35.562 44.5 1 83.62 9 SER B N 1
ATOM 1594 C CA . SER B 1 9 ? -4.609 34.188 44.656 1 83.62 9 SER B CA 1
ATOM 1595 C C . SER B 1 9 ? -5.906 33.938 43.875 1 83.62 9 SER B C 1
ATOM 1597 O O . SER B 1 9 ? -6.066 32.875 43.25 1 83.62 9 SER B O 1
ATOM 1599 N N . ASN B 1 10 ? -6.816 35 43.844 1 85.94 10 ASN B N 1
ATOM 1600 C CA . ASN B 1 10 ? -8.07 34.875 43.125 1 85.94 10 ASN B CA 1
ATOM 1601 C C . ASN B 1 10 ? -7.859 34.938 41.594 1 85.94 10 ASN B C 1
ATOM 1603 O O . ASN B 1 10 ? -8.531 34.219 40.844 1 85.94 10 ASN B O 1
ATOM 1607 N N . LEU B 1 11 ? -6.863 35.688 41.25 1 85.31 11 LEU B N 1
ATOM 1608 C CA . LEU B 1 11 ? -6.516 35.781 39.844 1 85.31 11 LEU B CA 1
ATOM 1609 C C . LEU B 1 11 ? -5.922 34.469 39.344 1 85.31 11 LEU B C 1
ATOM 1611 O O . LEU B 1 11 ? -6.207 34.031 38.219 1 85.31 11 LEU B O 1
ATOM 1615 N N . PHE B 1 12 ? -5.113 33.906 40.156 1 84.44 12 PHE B N 1
ATOM 1616 C CA . PHE B 1 12 ? -4.52 32.625 39.812 1 84.44 12 PHE B CA 1
ATOM 1617 C C . PHE B 1 12 ? -5.594 31.531 39.719 1 84.44 12 PHE B C 1
ATOM 1619 O O . PHE B 1 12 ? -5.555 30.688 38.812 1 84.44 12 PHE B O 1
ATOM 1626 N N . LYS B 1 13 ? -6.484 31.609 40.656 1 86.19 13 LYS B N 1
ATOM 1627 C CA . LYS B 1 13 ? -7.578 30.641 40.594 1 86.19 13 LYS B CA 1
ATOM 1628 C C . LYS B 1 13 ? -8.461 30.859 39.375 1 86.19 13 LYS B C 1
ATOM 1630 O O . LYS B 1 13 ? -8.867 29.906 38.719 1 86.19 13 LYS B O 1
ATOM 1635 N N . LYS B 1 14 ? -8.695 32.094 39.031 1 88.12 14 LYS B N 1
ATOM 1636 C CA . LYS B 1 14 ? -9.484 32.375 37.844 1 88.12 14 LYS B CA 1
ATOM 1637 C C . LYS B 1 14 ? -8.719 32.031 36.594 1 88.12 14 LYS B C 1
ATOM 1639 O O . LYS B 1 14 ? -9.305 31.5 35.625 1 88.12 14 LYS B O 1
ATOM 1644 N N . ALA B 1 15 ? -7.449 32.312 36.562 1 87.56 15 ALA B N 1
ATOM 1645 C CA . ALA B 1 15 ? -6.605 31.938 35.438 1 87.56 15 ALA B CA 1
ATOM 1646 C C . ALA B 1 15 ? -6.566 30.422 35.25 1 87.56 15 ALA B C 1
ATOM 1648 O O . ALA B 1 15 ? -6.617 29.922 34.125 1 87.56 15 ALA B O 1
ATOM 1649 N N . ARG B 1 16 ? -6.531 29.703 36.344 1 86.69 16 ARG B N 1
ATOM 1650 C CA . ARG B 1 16 ? -6.543 28.234 36.281 1 86.69 16 ARG B CA 1
ATOM 1651 C C . ARG B 1 16 ? -7.879 27.719 35.75 1 86.69 16 ARG B C 1
ATOM 1653 O O . ARG B 1 16 ? -7.914 26.766 34.969 1 86.69 16 ARG B O 1
ATOM 1660 N N . PHE B 1 17 ? -8.875 28.391 36.188 1 87.12 17 PHE B N 1
ATOM 1661 C CA . PHE B 1 17 ? -10.203 27.984 35.75 1 87.12 17 PHE B CA 1
ATOM 1662 C C . PHE B 1 17 ? -10.383 28.25 34.25 1 87.12 17 PHE B C 1
ATOM 1664 O O . PHE B 1 17 ? -10.883 27.391 33.531 1 87.12 17 PHE B O 1
ATOM 1671 N N . VAL B 1 18 ? -9.977 29.406 33.812 1 88.5 18 VAL B N 1
ATOM 1672 C CA . VAL B 1 18 ? -10.094 29.766 32.406 1 88.5 18 VAL B CA 1
ATOM 1673 C C . VAL B 1 18 ? -9.203 28.844 31.562 1 88.5 18 VAL B C 1
ATOM 1675 O O . VAL B 1 18 ? -9.625 28.375 30.516 1 88.5 18 VAL B O 1
ATOM 1678 N N . SER B 1 19 ? -8.055 28.734 32.031 1 88.19 19 SER B N 1
ATOM 1679 C CA . SER B 1 19 ? -7.141 27.844 31.312 1 88.19 19 SER B CA 1
ATOM 1680 C C . SER B 1 19 ? -7.68 26.406 31.281 1 88.19 19 SER B C 1
ATOM 1682 O O . SER B 1 19 ? -7.605 25.734 30.25 1 88.19 19 SER B O 1
ATOM 1684 N N . GLY B 1 20 ? -8.102 25.938 32.375 1 88.75 20 GLY B N 1
ATOM 1685 C CA . GLY B 1 20 ? -8.695 24.609 32.438 1 88.75 20 GLY B CA 1
ATOM 1686 C C . GLY B 1 20 ? -9.914 24.469 31.547 1 88.75 20 GLY B C 1
ATOM 1687 O O . GLY B 1 20 ? -10.062 23.453 30.844 1 88.75 20 GLY B O 1
ATOM 1688 N N . PHE B 1 21 ? -10.805 25.484 31.609 1 88.88 21 PHE B N 1
ATOM 1689 C CA . PHE B 1 21 ? -12 25.484 30.766 1 88.88 21 PHE B CA 1
ATOM 1690 C C . PHE B 1 21 ? -11.625 25.516 29.281 1 88.88 21 PHE B C 1
ATOM 1692 O O . PHE B 1 21 ? -12.211 24.797 28.484 1 88.88 21 PHE B O 1
ATOM 1699 N N . GLY B 1 22 ? -10.734 26.344 28.969 1 88.56 22 GLY B N 1
ATOM 1700 C CA . GLY B 1 22 ? -10.242 26.406 27.594 1 88.56 22 GLY B CA 1
ATOM 1701 C C . GLY B 1 22 ? -9.672 25.078 27.109 1 88.56 22 GLY B C 1
ATOM 1702 O O . GLY B 1 22 ? -9.938 24.672 25.984 1 88.56 22 GLY B O 1
ATOM 1703 N N . ALA B 1 23 ? -8.906 24.484 27.953 1 90.06 23 ALA B N 1
ATOM 1704 C CA . ALA B 1 23 ? -8.344 23.188 27.609 1 90.06 23 ALA B CA 1
ATOM 1705 C C . ALA B 1 23 ? -9.445 22.141 27.422 1 90.06 23 ALA B C 1
ATOM 1707 O O . ALA B 1 23 ? -9.391 21.344 26.484 1 90.06 23 ALA B O 1
ATOM 1708 N N . ALA B 1 24 ? -10.398 22.203 28.203 1 90.88 24 ALA B N 1
ATOM 1709 C CA . ALA B 1 24 ? -11.508 21.266 28.125 1 90.88 24 ALA B CA 1
ATOM 1710 C C . ALA B 1 24 ? -12.297 21.438 26.828 1 90.88 24 ALA B C 1
ATOM 1712 O O . ALA B 1 24 ? -12.68 20.453 26.188 1 90.88 24 ALA B O 1
ATOM 1713 N N . VAL B 1 25 ? -12.539 22.609 26.5 1 89.94 25 VAL B N 1
ATOM 1714 C CA . VAL B 1 25 ? -13.281 22.922 25.281 1 89.94 25 VAL B CA 1
ATOM 1715 C C . VAL B 1 25 ? -12.484 22.453 24.062 1 89.94 25 VAL B C 1
ATOM 1717 O O . VAL B 1 25 ? -13.047 21.859 23.141 1 89.94 25 VAL B O 1
ATOM 1720 N N . THR B 1 26 ? -11.258 22.672 24.109 1 88.31 26 THR B N 1
ATOM 1721 C CA . THR B 1 26 ? -10.398 22.266 23 1 88.31 26 THR B CA 1
ATOM 1722 C C . THR B 1 26 ? -10.391 20.75 22.859 1 88.31 26 THR B C 1
ATOM 1724 O O . THR B 1 26 ? -10.5 20.219 21.75 1 88.31 26 THR B O 1
ATOM 1727 N N . ILE B 1 27 ? -10.266 20.078 23.828 1 89 27 ILE B N 1
ATOM 1728 C CA . ILE B 1 27 ? -10.273 18.625 23.828 1 89 27 ILE B CA 1
ATOM 1729 C C . ILE B 1 27 ? -11.633 18.109 23.375 1 89 27 ILE B C 1
ATOM 1731 O O . ILE B 1 27 ? -11.719 17.172 22.578 1 89 27 ILE B O 1
ATOM 1735 N N . GLY B 1 28 ? -12.711 18.719 23.875 1 89.75 28 GLY B N 1
ATOM 1736 C CA . GLY B 1 28 ? -14.055 18.344 23.469 1 89.75 28 GLY B CA 1
ATOM 1737 C C . GLY B 1 28 ? -14.289 18.484 21.969 1 89.75 28 GLY B C 1
ATOM 1738 O O . GLY B 1 28 ? -14.859 17.594 21.344 1 89.75 28 GLY B O 1
ATOM 1739 N N . HIS B 1 29 ? -13.766 19.547 21.484 1 88.69 29 HIS B N 1
ATOM 1740 C CA . HIS B 1 29 ? -13.953 19.859 20.078 1 88.69 29 HIS B CA 1
ATOM 1741 C C . HIS B 1 29 ? -13.164 18.875 19.203 1 88.69 29 HIS B C 1
ATOM 1743 O O . HIS B 1 29 ? -13.602 18.531 18.094 1 88.69 29 HIS B O 1
ATOM 1749 N N . SER B 1 30 ? -12.125 18.422 19.766 1 91.62 30 SER B N 1
ATOM 1750 C CA . SER B 1 30 ? -11.258 17.547 18.984 1 91.62 30 SER B CA 1
ATOM 1751 C C . SER B 1 30 ? -11.68 16.078 19.141 1 91.62 30 SER B C 1
ATOM 1753 O O . SER B 1 30 ? -11.117 15.195 18.5 1 91.62 30 SER B O 1
ATOM 1755 N N . SER B 1 31 ? -12.742 15.883 19.922 1 94.12 31 SER B N 1
ATOM 1756 C CA . SER B 1 31 ? -13.086 14.516 20.297 1 94.12 31 SER B CA 1
ATOM 1757 C C . SER B 1 31 ? -14.172 13.945 19.391 1 94.12 31 SER B C 1
ATOM 1759 O O . SER B 1 31 ? -14.477 12.758 19.453 1 94.12 31 SER B O 1
ATOM 1761 N N . PHE B 1 32 ? -14.734 14.773 18.469 1 94.69 32 PHE B N 1
ATOM 1762 C CA . PHE B 1 32 ? -15.773 14.234 17.609 1 94.69 32 PHE B CA 1
ATOM 1763 C C . PHE B 1 32 ? -15.383 14.391 16.141 1 94.69 32 PHE B C 1
ATOM 1765 O O . PHE B 1 32 ? -14.562 15.242 15.797 1 94.69 32 PHE B O 1
ATOM 1772 N N . TYR B 1 33 ? -15.906 13.508 15.289 1 96.25 33 TYR B N 1
ATOM 1773 C CA . TYR B 1 33 ? -15.766 13.586 13.836 1 96.25 33 TYR B CA 1
ATOM 1774 C C . TYR B 1 33 ? -17.031 13.094 13.141 1 96.25 33 TYR B C 1
ATOM 1776 O O . TYR B 1 33 ? -17.844 12.383 13.742 1 96.25 33 TYR B O 1
ATOM 1784 N N . ILE B 1 34 ? -17.234 13.617 12 1 97.12 34 ILE B N 1
ATOM 1785 C CA . ILE B 1 34 ? -18.453 13.328 11.25 1 97.12 34 ILE B CA 1
ATOM 1786 C C . ILE B 1 34 ? -18.125 12.453 10.047 1 97.12 34 ILE B C 1
ATOM 1788 O O . ILE B 1 34 ? -17.141 12.703 9.336 1 97.12 34 ILE B O 1
ATOM 1792 N N . VAL B 1 35 ? -18.859 11.398 9.867 1 98 35 VAL B N 1
ATOM 1793 C CA . VAL B 1 35 ? -18.812 10.555 8.68 1 98 35 VAL B CA 1
ATOM 1794 C C . VAL B 1 35 ? -20.062 10.789 7.828 1 98 35 VAL B C 1
ATOM 1796 O O . VAL B 1 35 ? -21.188 10.641 8.32 1 98 35 VAL B O 1
ATOM 1799 N N . LYS B 1 36 ? -19.875 11.133 6.598 1 98.19 36 LYS B N 1
ATOM 1800 C CA . LYS B 1 36 ? -20.984 11.438 5.715 1 98.19 36 LYS B CA 1
ATOM 1801 C C . LYS B 1 36 ? -21.531 10.172 5.043 1 98.19 36 LYS B C 1
ATOM 1803 O O . LYS B 1 36 ? -20.938 9.094 5.188 1 98.19 36 LYS B O 1
ATOM 1808 N N . SER B 1 37 ? -22.688 10.367 4.363 1 96.06 37 SER B N 1
ATOM 1809 C CA . SER B 1 37 ? -23.266 9.266 3.592 1 96.06 37 SER B CA 1
ATOM 1810 C C . SER B 1 37 ? -22.312 8.828 2.479 1 96.06 37 SER B C 1
ATOM 1812 O O . SER B 1 37 ? -21.75 9.656 1.765 1 96.06 37 SER B O 1
ATOM 1814 N N . GLY B 1 38 ? -22.125 7.531 2.338 1 96.38 38 GLY B N 1
ATOM 1815 C CA . GLY B 1 38 ? -21.234 7.012 1.306 1 96.38 38 GLY B CA 1
ATOM 1816 C C . GLY B 1 38 ? -19.797 6.898 1.76 1 96.38 38 GLY B C 1
ATOM 1817 O O . GLY B 1 38 ? -18.906 6.594 0.958 1 96.38 38 GLY B O 1
ATOM 1818 N N . GLU B 1 39 ? -19.609 7.184 2.982 1 98.19 39 GLU B N 1
ATOM 1819 C CA . GLU B 1 39 ? -18.281 7.109 3.564 1 98.19 39 GLU B CA 1
ATOM 1820 C C . GLU B 1 39 ? -18.25 6.133 4.738 1 98.19 39 GLU B C 1
ATOM 1822 O O . GLU B 1 39 ? -19.297 5.746 5.262 1 98.19 39 GLU B O 1
ATOM 1827 N N . ARG B 1 40 ? -17.109 5.723 5.031 1 98.19 40 ARG B N 1
ATOM 1828 C CA . ARG B 1 40 ? -16.812 4.961 6.238 1 98.19 40 ARG B CA 1
ATOM 1829 C C . ARG B 1 40 ? -15.508 5.422 6.871 1 98.19 40 ARG B C 1
ATOM 1831 O O . ARG B 1 40 ? -14.609 5.906 6.176 1 98.19 40 ARG B O 1
ATOM 1838 N N . ALA B 1 41 ? -15.43 5.234 8.156 1 98.12 41 ALA B N 1
ATOM 1839 C CA . ALA B 1 41 ? -14.219 5.66 8.852 1 98.12 41 ALA B CA 1
ATOM 1840 C C . ALA B 1 41 ? -13.555 4.484 9.562 1 98.12 41 ALA B C 1
ATOM 1842 O O . ALA B 1 41 ? -14.234 3.633 10.141 1 98.12 41 ALA B O 1
ATOM 1843 N N . VAL B 1 42 ? -12.266 4.438 9.438 1 97.69 42 VAL B N 1
ATOM 1844 C CA . VAL B 1 42 ? -11.438 3.494 10.18 1 97.69 42 VAL B CA 1
ATOM 1845 C C . VAL B 1 42 ? -10.562 4.246 11.188 1 97.69 42 VAL B C 1
ATOM 1847 O O . VAL B 1 42 ? -9.93 5.246 10.836 1 97.69 42 VAL B O 1
ATOM 1850 N N . LEU B 1 43 ? -10.609 3.775 12.406 1 96.44 43 LEU B N 1
ATOM 1851 C CA . LEU B 1 43 ? -9.789 4.41 13.438 1 96.44 43 LEU B CA 1
ATOM 1852 C C . LEU B 1 43 ? -8.43 3.74 13.547 1 96.44 43 LEU B C 1
ATOM 1854 O O . LEU B 1 43 ? -8.336 2.51 13.539 1 96.44 43 LEU B O 1
ATOM 1858 N N . VAL B 1 44 ? -7.441 4.562 13.594 1 95.06 44 VAL B N 1
ATOM 1859 C CA . VAL B 1 44 ? -6.086 4.082 13.852 1 95.06 44 VAL B CA 1
ATOM 1860 C C . VAL B 1 44 ? -5.562 4.688 15.148 1 95.06 44 VAL B C 1
ATOM 1862 O O . VAL B 1 44 ? -5.602 5.902 15.336 1 95.06 44 VAL B O 1
ATOM 1865 N N . ASP B 1 45 ? -5.117 3.824 16 1 93.75 45 ASP B N 1
ATOM 1866 C CA . ASP B 1 45 ? -4.613 4.336 17.266 1 93.75 45 ASP B CA 1
ATOM 1867 C C . ASP B 1 45 ? -3.092 4.223 17.344 1 93.75 45 ASP B C 1
ATOM 1869 O O . ASP B 1 45 ? -2.486 3.441 16.609 1 93.75 45 ASP B O 1
ATOM 1873 N N . ARG B 1 46 ? -2.488 4.973 18.172 1 89.69 46 ARG B N 1
ATOM 1874 C CA . ARG B 1 46 ? -1.038 5.039 18.312 1 89.69 46 ARG B CA 1
ATOM 1875 C C . ARG B 1 46 ? -0.49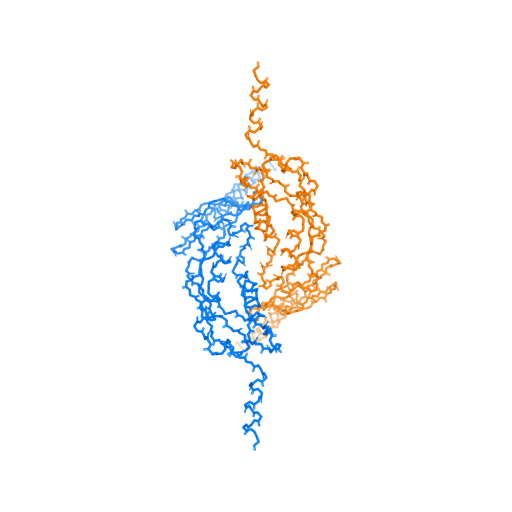1 3.777 18.969 1 89.69 46 ARG B C 1
ATOM 1877 O O . ARG B 1 46 ? 0.696 3.469 18.844 1 89.69 46 ARG B O 1
ATOM 1884 N N . PHE B 1 47 ? -1.329 3.059 19.578 1 89 47 PHE B N 1
ATOM 1885 C CA . PHE B 1 47 ? -0.846 1.933 20.375 1 89 47 PHE B CA 1
ATOM 1886 C C . PHE B 1 47 ? -1.133 0.613 19.672 1 89 47 PHE B C 1
ATOM 1888 O O . PHE B 1 47 ? -0.273 -0.269 19.625 1 89 47 PHE B O 1
ATOM 1895 N N . HIS B 1 48 ? -2.295 0.467 19.141 1 85.88 48 HIS B N 1
ATOM 1896 C CA . HIS B 1 48 ? -2.721 -0.811 18.578 1 85.88 48 HIS B CA 1
ATOM 1897 C C . HIS B 1 48 ? -2.699 -0.781 17.047 1 85.88 48 HIS B C 1
ATOM 1899 O O . HIS B 1 48 ? -2.74 -1.83 16.406 1 85.88 48 HIS B O 1
ATOM 1905 N N . GLY B 1 49 ? -2.588 0.392 16.547 1 89.75 49 GLY B N 1
ATOM 1906 C CA . GLY B 1 49 ? -2.699 0.501 15.109 1 89.75 49 GLY B CA 1
ATOM 1907 C C . GLY B 1 49 ? -4.133 0.595 14.625 1 89.75 49 GLY B C 1
ATOM 1908 O O . GLY B 1 49 ? -4.941 1.331 15.195 1 89.75 49 GLY B O 1
ATOM 1909 N N . THR B 1 50 ? -4.375 -0.1 13.516 1 93.81 50 THR B N 1
ATOM 1910 C CA . THR B 1 50 ? -5.707 -0.044 12.93 1 93.81 50 THR B CA 1
ATOM 1911 C C . THR B 1 50 ? -6.711 -0.809 13.781 1 93.81 50 THR B C 1
ATOM 1913 O O . THR B 1 50 ? -6.469 -1.959 14.156 1 93.81 50 THR B O 1
ATOM 1916 N N . LEU B 1 51 ? -7.789 -0.159 14.164 1 94.31 51 LEU B N 1
ATOM 1917 C CA . LEU B 1 51 ? -8.844 -0.844 14.898 1 94.31 51 LEU B CA 1
ATOM 1918 C C . LEU B 1 51 ? -9.656 -1.747 13.977 1 94.31 51 LEU B C 1
ATOM 1920 O O . LEU B 1 51 ? -9.812 -1.444 12.789 1 94.31 51 LEU B O 1
ATOM 1924 N N . PRO B 1 52 ? -10.219 -2.834 14.484 1 93.56 52 PRO B N 1
ATOM 1925 C CA . PRO B 1 52 ? -10.789 -3.889 13.641 1 93.56 52 PRO B CA 1
ATOM 1926 C C . PRO B 1 52 ? -12.164 -3.521 13.086 1 93.56 52 PRO B C 1
ATOM 1928 O O . PRO B 1 52 ? -12.688 -4.219 12.219 1 93.56 52 PRO B O 1
ATOM 1931 N N . ARG B 1 53 ? -12.734 -2.389 13.555 1 93.5 53 ARG B N 1
ATOM 1932 C CA . ARG B 1 53 ? -14.07 -2.057 13.062 1 93.5 53 ARG B CA 1
ATOM 1933 C C . ARG B 1 53 ? -14.07 -0.708 12.352 1 93.5 53 ARG B C 1
ATOM 1935 O O . ARG B 1 53 ? -13.312 0.193 12.719 1 93.5 53 ARG B O 1
ATOM 1942 N N . SER B 1 54 ? -14.93 -0.639 11.344 1 96.88 54 SER B N 1
ATOM 1943 C CA . SER B 1 54 ? -15.188 0.642 10.695 1 96.88 54 SER B CA 1
ATOM 1944 C C . SER B 1 54 ? -16.547 1.199 11.094 1 96.88 54 SER B C 1
ATOM 1946 O O . SER B 1 54 ? -17.422 0.455 11.547 1 96.88 54 SER B O 1
ATOM 1948 N N . VAL B 1 55 ? -16.672 2.482 11 1 96.56 55 VAL B N 1
ATOM 1949 C CA . VAL B 1 55 ? -17.938 3.102 11.391 1 96.56 55 VAL B CA 1
ATOM 1950 C C . VAL B 1 55 ? -18.547 3.84 10.195 1 96.56 55 VAL B C 1
ATOM 1952 O O . VAL B 1 55 ? -17.812 4.359 9.352 1 96.56 55 VAL B O 1
ATOM 1955 N N . GLY B 1 56 ? -19.953 3.807 10.211 1 96.5 56 GLY B N 1
ATOM 1956 C CA . GLY B 1 56 ? -20.672 4.414 9.109 1 96.5 56 GLY B CA 1
ATOM 1957 C C . GLY B 1 56 ? -21.188 5.805 9.422 1 96.5 56 GLY B C 1
ATOM 1958 O O . GLY B 1 56 ? -20.672 6.477 10.32 1 96.5 56 GLY B O 1
ATOM 1959 N N . LYS B 1 57 ? -22.141 6.254 8.672 1 97.12 57 LYS B N 1
ATOM 1960 C CA . LYS B 1 57 ? -22.703 7.598 8.727 1 97.12 57 LYS B CA 1
ATOM 1961 C C . LYS B 1 57 ? -23.109 7.965 10.156 1 97.12 57 LYS B C 1
ATOM 1963 O O . LYS B 1 57 ? -23.734 7.168 10.852 1 97.12 57 LYS B O 1
ATOM 1968 N N . GLY B 1 58 ? -22.672 9.203 10.508 1 97.25 58 GLY B N 1
ATOM 1969 C CA . GLY B 1 58 ? -23.078 9.719 11.805 1 97.25 58 GLY B CA 1
ATOM 1970 C C . GLY B 1 58 ? -21.984 10.461 12.531 1 97.25 58 GLY B C 1
ATOM 1971 O O . GLY B 1 58 ? -20.938 10.766 11.953 1 97.25 58 GLY B O 1
ATOM 1972 N N . ILE B 1 59 ? -22.234 10.898 13.688 1 97.06 59 ILE B N 1
ATOM 1973 C CA . ILE B 1 59 ? -21.281 11.562 14.562 1 97.06 59 ILE B CA 1
ATOM 1974 C C . ILE B 1 59 ? -20.625 10.523 15.469 1 97.06 59 ILE B C 1
ATOM 1976 O O . ILE B 1 59 ? -21.297 9.734 16.125 1 97.06 59 ILE B O 1
ATOM 1980 N N . HIS B 1 60 ? -19.391 10.516 15.453 1 97.06 60 HIS B N 1
ATOM 1981 C CA . HIS B 1 60 ? -18.641 9.539 16.234 1 97.06 60 HIS B CA 1
ATOM 1982 C C . HIS B 1 60 ? -17.594 10.227 17.109 1 97.06 60 HIS B C 1
ATOM 1984 O O . HIS B 1 60 ? -17.25 11.383 16.891 1 97.06 60 HIS B O 1
ATOM 1990 N N . PHE B 1 61 ? -17.172 9.5 18.062 1 95.81 61 PHE B N 1
ATOM 1991 C CA . PHE B 1 61 ? -16.203 10.039 19 1 95.81 61 PHE B CA 1
ATOM 1992 C C . PHE B 1 61 ? -14.852 9.352 18.844 1 95.81 61 PHE B C 1
ATOM 1994 O O . PHE B 1 61 ? -14.789 8.188 18.453 1 95.81 61 PHE B O 1
ATOM 2001 N N . LYS B 1 62 ? -13.812 10.07 19.047 1 95.12 62 LYS B N 1
ATOM 2002 C CA . LYS B 1 62 ? -12.445 9.555 19.078 1 95.12 62 LYS B CA 1
ATOM 2003 C C . LYS B 1 62 ? -11.672 10.109 20.266 1 95.12 62 LYS B C 1
ATOM 2005 O O . LYS B 1 62 ? -12.031 11.156 20.812 1 95.12 62 LYS B O 1
ATOM 2010 N N . ILE B 1 63 ? -10.703 9.359 20.734 1 93 63 ILE B N 1
ATOM 2011 C CA . ILE B 1 63 ? -9.789 9.867 21.75 1 93 63 ILE B CA 1
ATOM 2012 C C . ILE B 1 63 ? -8.766 10.805 21.109 1 93 63 ILE B C 1
ATOM 2014 O O . ILE B 1 63 ? -7.91 10.367 20.344 1 93 63 ILE B O 1
ATOM 2018 N N . PRO B 1 64 ? -8.773 12.078 21.562 1 92.31 64 PRO B N 1
ATOM 2019 C CA . PRO B 1 64 ? -7.863 13.039 20.938 1 92.31 64 PRO B CA 1
ATOM 2020 C C . PRO B 1 64 ? -6.395 12.695 21.188 1 92.31 64 PRO B C 1
ATOM 2022 O O . PRO B 1 64 ? -6.035 12.219 22.266 1 92.31 64 PRO B O 1
ATOM 2025 N N . TRP B 1 65 ? -5.555 12.836 20.203 1 90.56 65 TRP B N 1
ATOM 2026 C CA . TRP B 1 65 ? -4.105 12.672 20.203 1 90.56 65 TRP B CA 1
ATOM 2027 C C . TRP B 1 65 ? -3.725 11.203 20.156 1 90.56 65 TRP B C 1
ATOM 2029 O O . TRP B 1 65 ? -2.598 10.859 19.781 1 90.56 65 TRP B O 1
ATOM 2039 N N . VAL B 1 66 ? -4.699 10.375 20.469 1 93.88 66 VAL B N 1
ATOM 2040 C CA . VAL B 1 66 ? -4.387 8.953 20.484 1 93.88 66 VAL B CA 1
ATOM 2041 C C . VAL B 1 66 ? -4.938 8.281 19.219 1 93.88 66 VAL B C 1
ATOM 2043 O O . VAL B 1 66 ? -4.289 7.406 18.641 1 93.88 66 VAL B O 1
ATOM 2046 N N . GLN B 1 67 ? -6.117 8.727 18.859 1 94.94 67 GLN B N 1
ATOM 2047 C CA . GLN B 1 67 ? -6.793 8.094 17.734 1 94.94 67 GLN B CA 1
ATOM 2048 C C . GLN B 1 67 ? -6.977 9.062 16.578 1 94.94 67 GLN B C 1
ATOM 2050 O O . GLN B 1 67 ? -7.254 10.25 16.781 1 94.94 67 GLN B O 1
ATOM 2055 N N . LYS B 1 68 ? -6.82 8.594 15.398 1 95.06 68 LYS B N 1
ATOM 2056 C CA . LYS B 1 68 ? -7.047 9.352 14.172 1 95.06 68 LYS B CA 1
ATOM 2057 C C . LYS B 1 68 ? -8.008 8.617 13.242 1 95.06 68 LYS B C 1
ATOM 2059 O O . LYS B 1 68 ? -7.758 7.473 12.859 1 95.06 68 LYS B O 1
ATOM 2064 N N . PRO B 1 69 ? -9.117 9.336 12.906 1 96.25 69 PRO B N 1
ATOM 2065 C CA . PRO B 1 69 ? -10.031 8.711 11.945 1 96.25 69 PRO B CA 1
ATOM 2066 C C . PRO B 1 69 ? -9.609 8.938 10.5 1 96.25 69 PRO B C 1
ATOM 2068 O O . PRO B 1 69 ? -9.211 10.047 10.133 1 96.25 69 PRO B O 1
ATOM 2071 N N . TYR B 1 70 ? -9.602 7.922 9.773 1 97 70 TYR B N 1
ATOM 2072 C CA . TYR B 1 70 ? -9.422 8.016 8.328 1 97 70 TYR B CA 1
ATOM 2073 C C . TYR B 1 70 ? -10.727 7.715 7.598 1 97 70 TYR B C 1
ATOM 2075 O O . TYR B 1 70 ? -11.297 6.629 7.746 1 97 70 TYR B O 1
ATOM 2083 N N . ILE B 1 71 ? -11.094 8.695 6.828 1 97.38 71 ILE B N 1
ATOM 2084 C CA . ILE B 1 71 ? -12.383 8.609 6.141 1 97.38 71 ILE B CA 1
ATOM 2085 C C . ILE B 1 71 ? -12.172 8.102 4.719 1 97.38 71 ILE B C 1
ATOM 2087 O O . ILE B 1 71 ? -11.359 8.648 3.969 1 97.38 71 ILE B O 1
ATOM 2091 N N . PHE B 1 72 ? -12.898 7.059 4.402 1 97.75 72 PHE B N 1
ATOM 2092 C CA . PHE B 1 72 ? -12.828 6.465 3.072 1 97.75 72 PHE B CA 1
ATOM 2093 C C . PHE B 1 72 ? -14.109 6.734 2.291 1 97.75 72 PHE B C 1
ATOM 2095 O O . PHE B 1 72 ? -15.211 6.562 2.816 1 97.75 72 PHE B O 1
ATOM 2102 N N . ASP B 1 73 ? -13.859 7.168 1.106 1 97 73 ASP B N 1
ATOM 2103 C CA . ASP B 1 73 ? -14.969 7.25 0.165 1 97 73 ASP B CA 1
ATOM 2104 C C . ASP B 1 73 ? -15.273 5.887 -0.451 1 97 73 ASP B C 1
ATOM 2106 O O . ASP B 1 73 ? -14.391 5.254 -1.031 1 97 73 ASP B O 1
ATOM 2110 N N . LEU B 1 74 ? -16.516 5.422 -0.353 1 97.25 74 LEU B N 1
ATOM 2111 C CA . LEU B 1 74 ? -16.891 4.07 -0.765 1 97.25 74 LEU B CA 1
ATOM 2112 C C . LEU B 1 74 ? -17.359 4.055 -2.213 1 97.25 74 LEU B C 1
ATOM 2114 O O . LEU B 1 74 ? -17.656 2.99 -2.76 1 97.25 74 LEU B O 1
ATOM 2118 N N . ARG B 1 75 ? -17.5 5.18 -2.887 1 97 75 ARG B N 1
ATOM 2119 C CA . ARG B 1 75 ? -17.969 5.254 -4.266 1 97 75 ARG B CA 1
ATOM 2120 C C . ARG B 1 75 ? -16.922 4.723 -5.234 1 97 75 ARG B C 1
ATOM 2122 O O . ARG B 1 75 ? -15.719 4.809 -4.965 1 97 75 ARG B O 1
ATOM 2129 N N . PRO B 1 76 ? -17.297 4.117 -6.297 1 98 76 PRO B N 1
ATOM 2130 C CA . PRO B 1 76 ? -16.359 3.637 -7.305 1 98 76 PRO B CA 1
ATOM 2131 C C . PRO B 1 76 ? -15.461 4.75 -7.852 1 98 76 PRO B C 1
ATOM 2133 O O . PRO B 1 76 ? -15.93 5.871 -8.062 1 98 76 PRO B O 1
ATOM 2136 N N . ARG B 1 77 ? -14.242 4.422 -8 1 98.19 77 ARG B N 1
ATOM 2137 C CA . ARG B 1 77 ? -13.266 5.355 -8.562 1 98.19 77 ARG B CA 1
ATOM 2138 C C . ARG B 1 77 ? -12.633 4.797 -9.828 1 98.19 77 ARG B C 1
ATOM 2140 O O . ARG B 1 77 ? -12.352 3.598 -9.906 1 98.19 77 ARG B O 1
ATOM 2147 N N . THR B 1 78 ? -12.367 5.719 -10.75 1 98.56 78 THR B N 1
ATOM 2148 C CA . THR B 1 78 ? -11.75 5.34 -12.016 1 98.56 78 THR B CA 1
ATOM 2149 C C . THR B 1 78 ? -10.234 5.516 -11.945 1 98.56 78 THR B C 1
ATOM 2151 O O . THR B 1 78 ? -9.742 6.531 -11.453 1 98.56 78 THR B O 1
ATOM 2154 N N . HIS B 1 79 ? -9.531 4.496 -12.367 1 98.25 79 HIS B N 1
ATOM 2155 C CA . HIS B 1 79 ? -8.078 4.535 -12.438 1 98.25 79 HIS B CA 1
ATOM 2156 C C . HIS B 1 79 ? -7.586 4.234 -13.844 1 98.25 79 HIS B C 1
ATOM 2158 O O . HIS B 1 79 ? -8.125 3.352 -14.523 1 98.25 79 HIS B O 1
ATOM 2164 N N . ARG B 1 80 ? -6.684 5.016 -14.305 1 97.88 80 ARG B N 1
ATOM 2165 C CA . ARG B 1 80 ? -5.973 4.75 -15.547 1 97.88 80 ARG B CA 1
ATOM 2166 C C . ARG B 1 80 ? -4.59 4.172 -15.273 1 97.88 80 ARG B C 1
ATOM 2168 O O . ARG B 1 80 ? -3.75 4.828 -14.656 1 97.88 80 ARG B O 1
ATOM 2175 N N . LEU B 1 81 ? -4.348 2.963 -15.656 1 97.94 81 LEU B N 1
ATOM 2176 C CA . LEU B 1 81 ? -3.109 2.238 -15.391 1 97.94 81 LEU B CA 1
ATOM 2177 C C . LEU B 1 81 ? -2.391 1.909 -16.703 1 97.94 81 LEU B C 1
ATOM 2179 O O . LEU B 1 81 ? -2.996 1.374 -17.625 1 97.94 81 LEU B O 1
ATOM 2183 N N . SER B 1 82 ? -1.173 2.242 -16.766 1 96.38 82 SER B N 1
ATOM 2184 C CA . SER B 1 82 ? -0.396 1.96 -17.969 1 96.38 82 SER B CA 1
ATOM 2185 C C . SER B 1 82 ? 0.687 0.921 -17.703 1 96.38 82 SER B C 1
ATOM 2187 O O . SER B 1 82 ? 1.24 0.867 -16.609 1 96.38 82 SER B O 1
ATOM 2189 N N . ALA B 1 83 ? 0.954 0.14 -18.672 1 96.69 83 ALA B N 1
ATOM 2190 C CA . ALA B 1 83 ? 1.981 -0.894 -18.578 1 96.69 83 ALA B CA 1
ATOM 2191 C C . ALA B 1 83 ? 2.672 -1.105 -19.922 1 96.69 83 ALA B C 1
ATOM 2193 O O . ALA B 1 83 ? 2.053 -0.941 -20.984 1 96.69 83 ALA B O 1
ATOM 2194 N N . ILE B 1 84 ? 3.914 -1.35 -19.906 1 96.12 84 ILE B N 1
ATOM 2195 C CA . ILE B 1 84 ? 4.699 -1.74 -21.062 1 96.12 84 ILE B CA 1
ATOM 2196 C C . ILE B 1 84 ? 5.223 -3.162 -20.875 1 96.12 84 ILE B C 1
ATOM 2198 O O . ILE B 1 84 ? 5.719 -3.516 -19.812 1 96.12 84 ILE B O 1
ATOM 2202 N N . SER B 1 85 ? 5.031 -3.965 -21.844 1 97.06 85 SER B N 1
ATOM 2203 C CA . SER B 1 85 ? 5.48 -5.352 -21.797 1 97.06 85 SER B CA 1
ATOM 2204 C C . SER B 1 85 ? 5.879 -5.867 -23.172 1 97.06 85 SER B C 1
ATOM 2206 O O . SER B 1 85 ? 5.605 -5.219 -24.188 1 97.06 85 SER B O 1
ATOM 2208 N N . ALA B 1 86 ? 6.625 -6.977 -23.188 1 97.5 86 ALA B N 1
ATOM 2209 C CA . ALA B 1 86 ? 7.039 -7.605 -24.438 1 97.5 86 ALA B CA 1
ATOM 2210 C C . ALA B 1 86 ? 6.34 -8.945 -24.625 1 97.5 86 ALA B C 1
ATOM 2212 O O . ALA B 1 86 ? 6.191 -9.727 -23.688 1 97.5 86 ALA B O 1
ATOM 2213 N N . THR B 1 87 ? 5.957 -9.211 -25.828 1 97.62 87 THR B N 1
ATOM 2214 C CA . THR B 1 87 ? 5.309 -10.469 -26.188 1 97.62 87 THR B CA 1
ATOM 2215 C C . THR B 1 87 ? 6.328 -11.602 -26.281 1 97.62 87 THR B C 1
ATOM 2217 O O . THR B 1 87 ? 7.531 -11.367 -26.141 1 97.62 87 THR B O 1
ATOM 2220 N N . ASP B 1 88 ? 5.746 -12.812 -26.484 1 97.62 88 ASP B N 1
ATOM 2221 C CA . ASP B 1 88 ? 6.613 -13.984 -26.609 1 97.62 88 ASP B CA 1
ATOM 2222 C C . ASP B 1 88 ? 7.473 -13.891 -27.875 1 97.62 88 ASP B C 1
ATOM 2224 O O . ASP B 1 88 ? 8.555 -14.477 -27.938 1 97.62 88 ASP B O 1
ATOM 2228 N N . ASP B 1 89 ? 7.07 -13.141 -28.828 1 96.88 89 ASP B N 1
ATOM 2229 C CA . ASP B 1 89 ? 7.824 -12.93 -30.062 1 96.88 89 ASP B CA 1
ATOM 2230 C C . ASP B 1 89 ? 8.656 -11.656 -29.984 1 96.88 89 ASP B C 1
ATOM 2232 O O . ASP B 1 89 ? 9.047 -11.102 -31.016 1 96.88 89 ASP B O 1
ATOM 2236 N N . HIS B 1 90 ? 8.812 -11.133 -28.812 1 95.75 90 HIS B N 1
ATOM 2237 C CA . HIS B 1 90 ? 9.75 -10.062 -28.484 1 95.75 90 HIS B CA 1
ATOM 2238 C C . HIS B 1 90 ? 9.312 -8.734 -29.094 1 95.75 90 HIS B C 1
ATOM 2240 O O . HIS B 1 90 ? 10.148 -7.949 -29.547 1 95.75 90 HIS B O 1
ATOM 2246 N N . GLU B 1 91 ? 8.07 -8.555 -29.188 1 96 91 GLU B N 1
ATOM 2247 C CA . GLU B 1 91 ? 7.531 -7.273 -29.641 1 96 91 GLU B CA 1
ATOM 2248 C C . GLU B 1 91 ? 7.051 -6.426 -28.469 1 96 91 GLU B C 1
ATOM 2250 O O . GLU B 1 91 ? 6.332 -6.918 -27.594 1 96 91 GLU B O 1
ATOM 2255 N N . PRO B 1 92 ? 7.457 -5.164 -28.469 1 96.31 92 PRO B N 1
ATOM 2256 C CA . PRO B 1 92 ? 6.949 -4.309 -27.391 1 96.31 92 PRO B CA 1
ATOM 2257 C C . PRO B 1 92 ? 5.477 -3.953 -27.562 1 96.31 92 PRO B C 1
ATOM 2259 O O . PRO B 1 92 ? 5.012 -3.754 -28.688 1 96.31 92 PRO B O 1
ATOM 2262 N N . VAL B 1 93 ? 4.805 -3.932 -26.359 1 96 93 VAL B N 1
ATOM 2263 C CA . VAL B 1 93 ? 3.395 -3.559 -26.375 1 96 93 VAL B CA 1
ATOM 2264 C C . VAL B 1 93 ? 3.121 -2.551 -25.25 1 96 93 VAL B C 1
ATOM 2266 O O . VAL B 1 93 ? 3.568 -2.73 -24.125 1 96 93 VAL B O 1
ATOM 2269 N N . ASN B 1 94 ? 2.461 -1.497 -25.672 1 96.25 94 ASN B N 1
ATOM 2270 C CA . ASN B 1 94 ? 1.963 -0.518 -24.703 1 96.25 94 ASN B CA 1
ATOM 2271 C C . ASN B 1 94 ? 0.472 -0.705 -24.438 1 96.25 94 ASN B C 1
ATOM 2273 O O . ASN B 1 94 ? -0.329 -0.758 -25.375 1 96.25 94 ASN B O 1
ATOM 2277 N N . LEU B 1 95 ? 0.21 -0.711 -23.141 1 96.88 95 LEU B N 1
ATOM 2278 C CA . LEU B 1 95 ? -1.184 -0.949 -22.781 1 96.88 95 LEU B CA 1
ATOM 2279 C C . LEU B 1 95 ? -1.649 0.051 -21.734 1 96.88 95 LEU B C 1
ATOM 2281 O O . LEU B 1 95 ? -0.873 0.448 -20.859 1 96.88 95 LEU B O 1
ATOM 2285 N N . THR B 1 96 ? -2.92 0.457 -21.891 1 97.69 96 THR B N 1
ATOM 2286 C CA . THR B 1 96 ? -3.57 1.271 -20.875 1 97.69 96 THR B CA 1
ATOM 2287 C C . THR B 1 96 ? -4.898 0.649 -20.438 1 97.69 96 THR B C 1
ATOM 2289 O O . THR B 1 96 ? -5.719 0.29 -21.297 1 97.69 96 THR B O 1
ATOM 2292 N N . LEU B 1 97 ? -5.004 0.501 -19.172 1 98.44 97 LEU B N 1
ATOM 2293 C CA . LEU B 1 97 ? -6.25 -0.011 -18.609 1 98.44 97 LEU B CA 1
ATOM 2294 C C . LEU B 1 97 ? -7.039 1.104 -17.938 1 98.44 97 LEU B C 1
ATOM 2296 O O . LEU B 1 97 ? -6.461 1.979 -17.297 1 98.44 97 LEU B O 1
ATOM 2300 N N . ARG B 1 98 ? -8.336 1.051 -18.125 1 98.69 98 ARG B N 1
ATOM 2301 C CA . ARG B 1 98 ? -9.258 1.799 -17.281 1 98.69 98 ARG B CA 1
ATOM 2302 C C . ARG B 1 98 ? -9.953 0.88 -16.281 1 98.69 98 ARG B C 1
ATOM 2304 O O . ARG B 1 98 ? -10.656 -0.053 -16.672 1 98.69 98 ARG B O 1
ATOM 2311 N N . VAL B 1 99 ? -9.75 1.129 -15.023 1 98.88 99 VAL B N 1
ATOM 2312 C CA . VAL B 1 99 ? -10.289 0.267 -13.977 1 98.88 99 VAL B CA 1
ATOM 2313 C C . VAL B 1 99 ? -11.18 1.083 -13.039 1 98.88 99 VAL B C 1
ATOM 2315 O O . VAL B 1 99 ? -10.781 2.15 -12.57 1 98.88 99 VAL B O 1
ATOM 2318 N N . ILE B 1 100 ? -12.398 0.635 -12.867 1 98.81 100 ILE B N 1
ATOM 2319 C CA . ILE B 1 100 ? -13.297 1.197 -11.859 1 98.81 100 ILE B CA 1
ATOM 2320 C C . ILE B 1 100 ? -13.344 0.277 -10.641 1 98.81 100 ILE B C 1
ATOM 2322 O O . ILE B 1 100 ? -13.758 -0.88 -10.75 1 98.81 100 ILE B O 1
ATOM 2326 N N . SER B 1 101 ? -12.875 0.792 -9.523 1 98.81 101 SER B N 1
ATOM 2327 C CA . SER B 1 101 ? -12.734 -0.061 -8.352 1 98.81 101 SER B CA 1
ATOM 2328 C C . SER B 1 101 ? -13.305 0.61 -7.105 1 98.81 101 SER B C 1
ATOM 2330 O O . SER B 1 101 ? -13.508 1.825 -7.086 1 98.81 101 SER B O 1
ATOM 2332 N N . ARG B 1 102 ? -13.57 -0.152 -6.094 1 98.69 102 ARG B N 1
ATOM 2333 C CA . ARG B 1 102 ? -13.984 0.294 -4.77 1 98.69 102 ARG B CA 1
ATOM 2334 C C . ARG B 1 102 ? -13.508 -0.675 -3.691 1 98.69 102 ARG B C 1
ATOM 2336 O O . ARG B 1 102 ? -13.305 -1.86 -3.963 1 98.69 102 ARG B O 1
ATOM 2343 N N . PRO B 1 103 ? -13.305 -0.169 -2.527 1 98.38 103 PRO B N 1
ATOM 2344 C CA . PRO B 1 103 ? -12.906 -1.081 -1.452 1 98.38 103 PRO B CA 1
ATOM 2345 C C . PRO B 1 103 ? -14.07 -1.922 -0.935 1 98.38 103 PRO B C 1
ATOM 2347 O O . PRO B 1 103 ? -15.227 -1.495 -1.01 1 98.38 103 PRO B O 1
ATOM 2350 N N . GLU B 1 104 ? -13.758 -3.105 -0.484 1 98.12 104 GLU B N 1
ATOM 2351 C CA . GLU B 1 104 ? -14.766 -3.893 0.221 1 98.12 104 GLU B CA 1
ATOM 2352 C C . GLU B 1 104 ? -15.062 -3.301 1.595 1 98.12 104 GLU B C 1
ATOM 2354 O O . GLU B 1 104 ? -14.219 -3.346 2.494 1 98.12 104 GLU B O 1
ATOM 2359 N N . VAL B 1 105 ? -16.219 -2.891 1.816 1 97.19 105 VAL B N 1
ATOM 2360 C CA . VAL B 1 105 ? -16.609 -2.078 2.961 1 97.19 105 VAL B CA 1
ATOM 2361 C C . VAL B 1 105 ? -16.375 -2.857 4.254 1 97.19 105 VAL B C 1
ATOM 2363 O O . VAL B 1 105 ? -15.867 -2.309 5.23 1 97.19 105 VAL B O 1
ATOM 2366 N N . GLN B 1 106 ? -16.672 -4.059 4.238 1 96.81 106 GLN B N 1
ATOM 2367 C CA . GLN B 1 106 ? -16.609 -4.871 5.445 1 96.81 106 GLN B CA 1
ATOM 2368 C C . GLN B 1 106 ? -15.164 -5.203 5.805 1 96.81 106 GLN B C 1
ATOM 2370 O O . GLN B 1 106 ? -14.891 -5.68 6.91 1 96.81 106 GLN B O 1
ATOM 2375 N N . ARG B 1 107 ? -14.289 -4.922 4.902 1 97.94 107 ARG B N 1
ATOM 2376 C CA . ARG B 1 107 ? -12.898 -5.312 5.117 1 97.94 107 ARG B CA 1
ATOM 2377 C C . ARG B 1 107 ? -11.977 -4.094 5.129 1 97.94 107 ARG B C 1
ATOM 2379 O O . ARG B 1 107 ? -10.773 -4.215 4.91 1 97.94 107 ARG B O 1
ATOM 2386 N N . LEU B 1 108 ? -12.484 -2.945 5.395 1 98.12 108 LEU B N 1
ATOM 2387 C CA . LEU B 1 108 ? -11.727 -1.7 5.344 1 98.12 108 LEU B CA 1
ATOM 2388 C C . LEU B 1 108 ? -10.57 -1.725 6.34 1 98.12 108 LEU B C 1
ATOM 2390 O O . LEU B 1 108 ? -9.445 -1.346 6.004 1 98.12 108 LEU B O 1
ATOM 2394 N N . PRO B 1 109 ? -10.852 -2.201 7.562 1 97.25 109 PRO B N 1
ATOM 2395 C CA . PRO B 1 109 ? -9.711 -2.246 8.484 1 97.25 109 PRO B CA 1
ATOM 2396 C C . PRO B 1 109 ? -8.586 -3.146 7.992 1 97.25 109 PRO B C 1
ATOM 2398 O O . PRO B 1 109 ? -7.41 -2.803 8.141 1 97.25 109 PRO B O 1
ATOM 2401 N N . THR B 1 110 ? -8.938 -4.25 7.359 1 97.19 110 THR B N 1
ATOM 2402 C CA . THR B 1 110 ? -7.949 -5.168 6.809 1 97.19 110 THR B CA 1
ATOM 2403 C C . THR B 1 110 ? -7.176 -4.508 5.668 1 97.19 110 THR B C 1
ATOM 2405 O O . THR B 1 110 ? -5.961 -4.676 5.555 1 97.19 110 THR B O 1
ATOM 2408 N N . ILE B 1 111 ? -7.883 -3.766 4.84 1 98.19 111 ILE B N 1
ATOM 2409 C CA . ILE B 1 111 ? -7.254 -3.035 3.746 1 98.19 111 ILE B CA 1
ATOM 2410 C C . ILE B 1 111 ? -6.211 -2.066 4.305 1 98.19 111 ILE B C 1
ATOM 2412 O O . ILE B 1 111 ? -5.078 -2.023 3.822 1 98.19 111 ILE B O 1
ATOM 2416 N N . VAL B 1 112 ? -6.605 -1.336 5.336 1 97.12 112 VAL B N 1
ATOM 2417 C CA . VAL B 1 112 ? -5.711 -0.346 5.926 1 97.12 112 VAL B CA 1
ATOM 2418 C C . VAL B 1 112 ? -4.504 -1.047 6.551 1 97.12 112 VAL B C 1
ATOM 2420 O O . VAL B 1 112 ? -3.371 -0.583 6.414 1 97.12 112 VAL B O 1
ATOM 2423 N N . GLN B 1 113 ? -4.715 -2.15 7.125 1 95.62 113 GLN B N 1
ATOM 2424 C CA . GLN B 1 113 ? -3.65 -2.893 7.793 1 95.62 113 GLN B CA 1
ATOM 2425 C C . GLN B 1 113 ? -2.66 -3.467 6.785 1 95.62 113 GLN B C 1
ATOM 2427 O O . GLN B 1 113 ? -1.46 -3.539 7.055 1 95.62 113 GLN B O 1
ATOM 2432 N N . ASN B 1 114 ? -3.164 -3.824 5.605 1 96.94 114 ASN B N 1
ATOM 2433 C CA . ASN B 1 114 ? -2.348 -4.539 4.629 1 96.94 114 ASN B CA 1
ATOM 2434 C C . ASN B 1 114 ? -1.758 -3.59 3.59 1 96.94 114 ASN B C 1
ATOM 2436 O O . ASN B 1 114 ? -0.668 -3.832 3.07 1 96.94 114 ASN B O 1
ATOM 2440 N N . LEU B 1 115 ? -2.48 -2.514 3.305 1 97.31 115 LEU B N 1
ATOM 2441 C CA . LEU B 1 115 ? -2.08 -1.681 2.176 1 97.31 115 LEU B CA 1
ATOM 2442 C C . LEU B 1 115 ? -1.866 -0.236 2.615 1 97.31 115 LEU B C 1
ATOM 2444 O O . LEU B 1 115 ? -1.227 0.545 1.907 1 97.31 115 LEU B O 1
ATOM 2448 N N . GLY B 1 116 ? -2.48 0.097 3.725 1 95.56 116 GLY B N 1
ATOM 2449 C CA . GLY B 1 116 ? -2.398 1.48 4.164 1 95.56 116 GLY B CA 1
ATOM 2450 C C . GLY B 1 116 ? -3.482 2.361 3.572 1 95.56 116 GLY B C 1
ATOM 2451 O O . GLY B 1 116 ? -4.477 1.859 3.045 1 95.56 116 GLY B O 1
ATOM 2452 N N . LEU B 1 117 ? -3.229 3.688 3.691 1 94.38 117 LEU B N 1
ATOM 2453 C CA . LEU B 1 117 ? -4.25 4.664 3.326 1 94.38 117 LEU B CA 1
ATOM 2454 C C . LEU B 1 117 ? -4.27 4.891 1.818 1 94.38 117 LEU B C 1
ATOM 2456 O O . LEU B 1 117 ? -5.262 5.371 1.271 1 94.38 117 LEU B O 1
ATOM 2460 N N . GLU B 1 118 ? -3.166 4.613 1.215 1 95.94 118 GLU B N 1
ATOM 2461 C CA . GLU B 1 118 ? -3.066 4.715 -0.238 1 95.94 118 GLU B CA 1
ATOM 2462 C C . GLU B 1 118 ? -3.219 3.348 -0.898 1 95.94 118 GLU B C 1
ATOM 2464 O O . GLU B 1 118 ? -2.42 2.977 -1.76 1 95.94 118 GLU B O 1
ATOM 2469 N N . TYR B 1 119 ? -4.277 2.695 -0.531 1 97.56 119 TYR B N 1
ATOM 2470 C CA . TYR B 1 119 ? -4.461 1.291 -0.878 1 97.56 119 TYR B CA 1
ATOM 2471 C C . TYR B 1 119 ? -4.625 1.118 -2.385 1 97.56 119 TYR B C 1
ATOM 2473 O O . TYR B 1 119 ? -4.297 0.062 -2.934 1 97.56 119 TYR B O 1
ATOM 2481 N N . ASP B 1 120 ? -5.117 2.143 -3.086 1 96.88 120 ASP B N 1
ATOM 2482 C CA . ASP B 1 120 ? -5.438 1.989 -4.5 1 96.88 120 ASP B CA 1
ATOM 2483 C C . ASP B 1 120 ? -4.168 1.99 -5.355 1 96.88 120 ASP B C 1
ATOM 2485 O O . ASP B 1 120 ? -4.199 1.585 -6.52 1 96.88 120 ASP B O 1
ATOM 2489 N N . LYS B 1 121 ? -3.051 2.373 -4.793 1 97.25 121 LYS B N 1
ATOM 2490 C CA . LYS B 1 121 ? -1.801 2.408 -5.547 1 97.25 121 LYS B CA 1
ATOM 2491 C C . LYS B 1 121 ? -1.362 1.002 -5.949 1 97.25 121 LYS B C 1
ATOM 2493 O O . LYS B 1 121 ? -0.678 0.824 -6.957 1 97.25 121 LYS B O 1
ATOM 2498 N N . ILE B 1 122 ? -1.814 0.003 -5.207 1 98.38 122 ILE B N 1
ATOM 2499 C CA . ILE B 1 122 ? -1.419 -1.381 -5.445 1 98.38 122 ILE B CA 1
ATOM 2500 C C . ILE B 1 122 ? -1.925 -1.832 -6.812 1 98.38 122 ILE B C 1
ATOM 2502 O O . ILE B 1 122 ? -1.42 -2.805 -7.379 1 98.38 122 ILE B O 1
ATOM 2506 N N . LEU B 1 123 ? -2.939 -1.089 -7.312 1 98.75 123 LEU B N 1
ATOM 2507 C CA . LEU B 1 123 ? -3.543 -1.458 -8.586 1 98.75 123 LEU B CA 1
ATOM 2508 C C . LEU B 1 123 ? -2.525 -1.359 -9.719 1 98.75 123 LEU B C 1
ATOM 2510 O O . LEU B 1 123 ? -2.568 -2.145 -10.664 1 98.75 123 LEU B O 1
ATOM 2514 N N . ASN B 1 124 ? -1.646 -0.418 -9.57 1 97.62 124 ASN B N 1
ATOM 2515 C CA . ASN B 1 124 ? -0.601 -0.276 -10.578 1 97.62 124 ASN B CA 1
ATOM 2516 C C . ASN B 1 124 ? 0.297 -1.509 -10.633 1 97.62 124 ASN B C 1
ATOM 2518 O O . ASN B 1 124 ? 0.636 -1.989 -11.719 1 97.62 124 ASN B O 1
ATOM 2522 N N . PHE B 1 125 ? 0.647 -2.018 -9.516 1 98.25 125 PHE B N 1
ATOM 2523 C CA . PHE B 1 125 ? 1.47 -3.219 -9.43 1 98.25 125 PHE B CA 1
ATOM 2524 C C . PHE B 1 125 ? 0.732 -4.422 -10 1 98.25 125 PHE B C 1
ATOM 2526 O O . PHE B 1 125 ? 1.292 -5.18 -10.797 1 98.25 125 PHE B O 1
ATOM 2533 N N . ILE B 1 126 ? -0.527 -4.559 -9.617 1 98.62 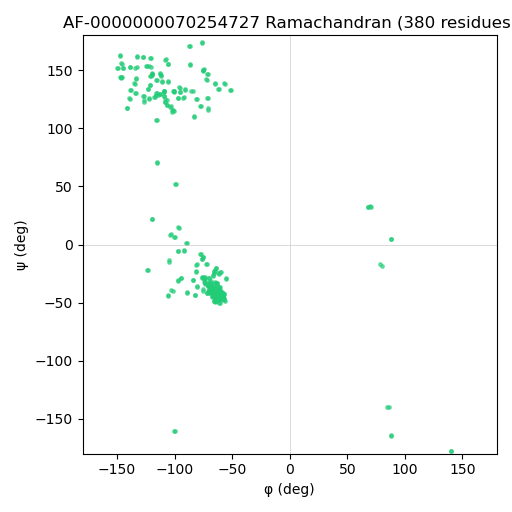126 ILE B N 1
ATOM 2534 C CA . ILE B 1 126 ? -1.339 -5.668 -10.102 1 98.62 126 ILE B CA 1
ATOM 2535 C C . ILE B 1 126 ? -1.436 -5.605 -11.625 1 98.62 126 ILE B C 1
ATOM 2537 O O . ILE B 1 126 ? -1.271 -6.621 -12.305 1 98.62 126 ILE B O 1
ATOM 2541 N N . ALA B 1 127 ? -1.714 -4.41 -12.188 1 98.56 127 ALA B N 1
ATOM 2542 C CA . ALA B 1 127 ? -1.815 -4.23 -13.633 1 98.56 127 ALA B CA 1
ATOM 2543 C C . ALA B 1 127 ? -0.534 -4.672 -14.336 1 98.56 127 ALA B C 1
ATOM 2545 O O . ALA B 1 127 ? -0.577 -5.453 -15.289 1 98.56 127 ALA B O 1
ATOM 2546 N N . ASN B 1 128 ? 0.55 -4.254 -13.812 1 97.69 128 ASN B N 1
ATOM 2547 C CA . ASN B 1 128 ? 1.834 -4.586 -14.422 1 97.69 128 ASN B CA 1
ATOM 2548 C C . ASN B 1 128 ? 2.102 -6.086 -14.375 1 97.69 128 ASN B C 1
ATOM 2550 O O . ASN B 1 128 ? 2.527 -6.676 -15.375 1 97.69 128 ASN B O 1
ATOM 2554 N N . GLU B 1 129 ? 1.826 -6.645 -13.266 1 97.94 129 GLU B N 1
ATOM 2555 C CA . GLU B 1 129 ? 2.057 -8.078 -13.094 1 97.94 129 GLU B CA 1
ATOM 2556 C C . GLU B 1 129 ? 1.151 -8.891 -14.016 1 97.94 129 GLU B C 1
ATOM 2558 O O . GLU B 1 129 ? 1.613 -9.812 -14.688 1 97.94 129 GLU B O 1
ATOM 2563 N N . VAL B 1 130 ? -0.102 -8.555 -14.031 1 98.44 130 VAL B N 1
ATOM 2564 C CA . VAL B 1 130 ? -1.09 -9.289 -14.812 1 98.44 130 VAL B CA 1
ATOM 2565 C C . VAL B 1 130 ? -0.787 -9.133 -16.297 1 98.44 130 VAL B C 1
ATOM 2567 O O . VAL B 1 130 ? -0.733 -10.125 -17.031 1 98.44 130 VAL B O 1
ATOM 2570 N N . LEU B 1 131 ? -0.568 -7.953 -16.766 1 98.25 131 LEU B N 1
ATOM 2571 C CA . LEU B 1 131 ? -0.318 -7.703 -18.188 1 98.25 131 LEU B CA 1
ATOM 2572 C C . LEU B 1 131 ? 0.991 -8.352 -18.625 1 98.25 131 LEU B C 1
ATOM 2574 O O . LEU B 1 131 ? 1.053 -8.969 -19.688 1 98.25 131 LEU B O 1
ATOM 2578 N N . GLU B 1 132 ? 1.992 -8.195 -17.844 1 97.88 132 GLU B N 1
ATOM 2579 C CA . GLU B 1 132 ? 3.266 -8.828 -18.172 1 97.88 132 GLU B CA 1
ATOM 2580 C C . GLU B 1 132 ? 3.111 -10.336 -18.297 1 97.88 132 GLU B C 1
ATOM 2582 O O . GLU B 1 132 ? 3.588 -10.938 -19.266 1 97.88 132 GLU B O 1
ATOM 2587 N N . SER B 1 133 ? 2.4 -10.938 -17.344 1 97.88 133 SER B N 1
ATOM 2588 C CA . SER B 1 133 ? 2.258 -12.391 -17.312 1 97.88 133 SER B CA 1
ATOM 2589 C C . SER B 1 133 ? 1.494 -12.898 -18.531 1 97.88 133 SER B C 1
ATOM 2591 O O . SER B 1 133 ? 1.826 -13.953 -19.078 1 97.88 133 SER B O 1
ATOM 2593 N N . ILE B 1 134 ? 0.498 -12.227 -18.969 1 98.12 134 ILE B N 1
ATOM 2594 C CA . ILE B 1 134 ? -0.351 -12.672 -20.062 1 98.12 134 ILE B CA 1
ATOM 2595 C C . ILE B 1 134 ? 0.307 -12.32 -21.391 1 98.12 134 ILE B C 1
ATOM 2597 O O . ILE B 1 134 ? 0.368 -13.156 -22.297 1 98.12 134 ILE B O 1
ATOM 2601 N N . VAL B 1 135 ? 0.866 -11.125 -21.531 1 98 135 VAL B N 1
ATOM 2602 C CA . VAL B 1 135 ? 1.472 -10.648 -22.781 1 98 135 VAL B CA 1
ATOM 2603 C C . VAL B 1 135 ? 2.73 -11.453 -23.078 1 98 135 VAL B C 1
ATOM 2605 O O . VAL B 1 135 ? 2.961 -11.844 -24.234 1 98 135 VAL B O 1
ATOM 2608 N N . ALA B 1 136 ? 3.512 -11.75 -22.078 1 98.12 136 ALA B N 1
ATOM 2609 C CA . ALA B 1 136 ? 4.766 -12.484 -22.25 1 98.12 136 ALA B CA 1
ATOM 2610 C C . ALA B 1 136 ? 4.512 -13.875 -22.828 1 98.12 136 ALA B C 1
ATOM 2612 O O . ALA B 1 136 ? 5.395 -14.469 -23.453 1 98.12 136 ALA B O 1
ATOM 2613 N N . LYS B 1 137 ? 3.326 -14.391 -22.594 1 97.94 137 LYS B N 1
ATOM 2614 C CA . LYS B 1 137 ? 2.998 -15.742 -23.016 1 97.94 137 LYS B CA 1
ATOM 2615 C C . LYS B 1 137 ? 2.197 -15.734 -24.328 1 97.94 137 LYS B C 1
ATOM 2617 O O . LYS B 1 137 ? 1.725 -16.781 -24.781 1 97.94 137 LYS B O 1
ATOM 2622 N N . SER B 1 138 ? 2.045 -14.656 -24.906 1 97.19 138 SER B N 1
ATOM 2623 C CA . SER B 1 138 ? 1.227 -14.516 -26.109 1 97.19 138 SER B CA 1
ATOM 2624 C C . SER B 1 138 ? 2.027 -13.898 -27.25 1 97.19 138 SER B C 1
ATOM 2626 O O . SER B 1 138 ? 2.973 -13.148 -27.016 1 97.19 138 SER B O 1
ATOM 2628 N N . SER B 1 139 ? 1.61 -14.211 -28.453 1 96.06 139 SER B N 1
ATOM 2629 C CA . SER B 1 139 ? 2.184 -13.523 -29.609 1 96.06 139 SER B CA 1
ATOM 2630 C C . SER B 1 139 ? 1.438 -12.227 -29.906 1 96.06 139 SER B C 1
ATOM 2632 O O . SER B 1 139 ? 0.266 -12.086 -29.547 1 96.06 139 SER B O 1
ATOM 2634 N N . LEU B 1 140 ? 2.223 -11.328 -30.562 1 94.88 140 LEU B N 1
ATOM 2635 C CA . LEU B 1 140 ? 1.598 -10.062 -30.938 1 94.88 140 LEU B CA 1
ATOM 2636 C C . LEU B 1 140 ? 0.368 -10.305 -31.812 1 94.88 140 LEU B C 1
ATOM 2638 O O . LEU B 1 140 ? -0.661 -9.648 -31.641 1 94.88 140 LEU B O 1
ATOM 2642 N N . LEU B 1 141 ? 0.482 -11.227 -32.75 1 93.38 141 LEU B N 1
ATOM 2643 C CA . LEU B 1 141 ? -0.593 -11.539 -33.688 1 93.38 141 LEU B CA 1
ATOM 2644 C C . LEU B 1 141 ? -1.832 -12.031 -32.938 1 93.38 141 LEU B C 1
ATOM 2646 O O . LEU B 1 141 ? -2.951 -11.625 -33.25 1 93.38 141 LEU B O 1
ATOM 2650 N N . MET B 1 142 ? -1.653 -12.852 -31.953 1 93.56 142 MET B N 1
ATOM 2651 C CA . MET B 1 142 ? -2.762 -13.383 -31.172 1 93.56 142 MET B CA 1
ATOM 2652 C C . MET B 1 142 ? -3.453 -12.273 -30.375 1 93.56 142 MET B C 1
ATOM 2654 O O . MET B 1 142 ? -4.68 -12.25 -30.281 1 93.56 142 MET B O 1
ATOM 2658 N N . LEU B 1 143 ? -2.734 -11.352 -29.812 1 93.12 143 LEU B N 1
ATOM 2659 C CA . LEU B 1 143 ? -3.279 -10.258 -29.016 1 93.12 143 LEU B CA 1
ATOM 2660 C C . LEU B 1 143 ? -4.137 -9.336 -29.875 1 93.12 143 LEU B C 1
ATOM 2662 O O . LEU B 1 143 ? -5.172 -8.844 -29.422 1 93.12 143 LEU B O 1
ATOM 2666 N N . PHE B 1 144 ? -3.736 -9.227 -31.109 1 87.69 144 PHE B N 1
ATOM 2667 C CA . PHE B 1 144 ? -4.457 -8.328 -32 1 87.69 144 PHE B CA 1
ATOM 2668 C C . PHE B 1 144 ? -5.723 -9 -32.531 1 87.69 144 PHE B C 1
ATOM 2670 O O . PHE B 1 144 ? -6.75 -8.336 -32.719 1 87.69 144 PHE B O 1
ATOM 2677 N N . ARG B 1 145 ? -5.602 -10.25 -32.75 1 91.44 145 ARG B N 1
ATOM 2678 C CA . ARG B 1 145 ? -6.691 -10.953 -33.406 1 91.44 145 ARG B CA 1
ATOM 2679 C C . ARG B 1 145 ? -7.762 -11.383 -32.406 1 91.44 145 ARG B C 1
ATOM 2681 O O . ARG B 1 145 ? -8.945 -11.453 -32.75 1 91.44 145 ARG B O 1
ATOM 2688 N N . SER B 1 146 ? -7.324 -11.633 -31.266 1 91.62 146 SER B N 1
ATOM 2689 C CA . SER B 1 146 ? -8.25 -12.164 -30.266 1 91.62 146 SER B CA 1
ATOM 2690 C C . SER B 1 146 ? -8.422 -11.188 -29.109 1 91.62 146 SER B C 1
ATOM 2692 O O . SER B 1 146 ? -8.125 -11.523 -27.953 1 91.62 146 SER B O 1
ATOM 2694 N N . HIS B 1 147 ? -9.07 -10.156 -29.391 1 90.75 147 HIS B N 1
ATOM 2695 C CA . HIS B 1 147 ? -9.273 -9.102 -28.406 1 90.75 147 HIS B CA 1
ATOM 2696 C C . HIS B 1 147 ? -10.156 -9.578 -27.266 1 90.75 147 HIS B C 1
ATOM 2698 O O . HIS B 1 147 ? -9.875 -9.281 -26.094 1 90.75 147 HIS B O 1
ATOM 2704 N N . SER B 1 148 ? -11.234 -10.328 -27.578 1 93.75 148 SER B N 1
ATOM 2705 C CA . SER B 1 148 ? -12.172 -10.789 -26.562 1 93.75 148 SER B CA 1
ATOM 2706 C C . SER B 1 148 ? -11.5 -11.766 -25.594 1 93.75 148 SER B C 1
ATOM 2708 O O . SER B 1 148 ? -11.703 -11.688 -24.391 1 93.75 148 SER B O 1
ATOM 2710 N N . TRP B 1 149 ? -10.719 -12.672 -26.188 1 95.94 149 TRP B N 1
ATOM 2711 C CA . TRP B 1 149 ? -10 -13.633 -25.359 1 95.94 149 TRP B CA 1
ATOM 2712 C C . TRP B 1 149 ? -9.016 -12.93 -24.438 1 95.94 149 TRP B C 1
ATOM 2714 O O . TRP B 1 149 ? -8.961 -13.211 -23.234 1 95.94 149 TRP B O 1
ATOM 2724 N N . PHE B 1 150 ? -8.234 -12.016 -24.984 1 96.06 150 PHE B N 1
ATOM 2725 C CA . PHE B 1 150 ? -7.227 -11.258 -24.234 1 96.06 150 PHE B CA 1
ATOM 2726 C C . PHE B 1 150 ? -7.871 -10.445 -23.125 1 96.06 150 PHE B C 1
ATOM 2728 O O . PHE B 1 150 ? -7.438 -10.516 -21.969 1 96.06 150 PHE B O 1
ATOM 2735 N N . SER B 1 151 ? -8.914 -9.672 -23.422 1 96.62 151 SER B N 1
ATOM 2736 C CA . SER B 1 151 ? -9.594 -8.828 -22.453 1 96.62 151 SER B CA 1
ATOM 2737 C C . SER B 1 151 ? -10.172 -9.648 -21.312 1 96.62 151 SER B C 1
ATOM 2739 O O . SER B 1 151 ? -10.102 -9.234 -20.141 1 96.62 151 SER B O 1
ATOM 2741 N N . GLU B 1 152 ? -10.711 -10.766 -21.625 1 97.69 152 GLU B N 1
ATOM 2742 C CA . GLU B 1 152 ? -11.305 -11.625 -20.609 1 97.69 152 GLU B CA 1
ATOM 2743 C C . GLU B 1 152 ? -10.242 -12.203 -19.672 1 97.69 152 GLU B C 1
ATOM 2745 O O . GLU B 1 152 ? -10.453 -12.305 -18.469 1 97.69 152 GLU B O 1
ATOM 2750 N N . ARG B 1 153 ? -9.133 -12.625 -20.281 1 97.88 153 ARG B N 1
ATOM 2751 C CA . ARG B 1 153 ? -8.047 -13.18 -19.484 1 97.88 153 ARG B CA 1
ATOM 2752 C C . ARG B 1 153 ? -7.473 -12.141 -18.531 1 97.88 153 ARG B C 1
ATOM 2754 O O . ARG B 1 153 ? -7.188 -12.445 -17.359 1 97.88 153 ARG B O 1
ATOM 2761 N N . VAL B 1 154 ? -7.312 -10.93 -18.969 1 98.44 154 VAL B N 1
ATOM 2762 C CA . VAL B 1 154 ? -6.82 -9.828 -18.141 1 98.44 154 VAL B CA 1
ATOM 2763 C C . VAL B 1 154 ? -7.809 -9.555 -17.016 1 98.44 154 VAL B C 1
ATOM 2765 O O . VAL B 1 154 ? -7.414 -9.438 -15.852 1 98.44 154 VAL B O 1
ATOM 2768 N N . LYS B 1 155 ? -9.047 -9.445 -17.391 1 98.69 155 LYS B N 1
ATOM 2769 C CA . LYS B 1 155 ? -10.086 -9.172 -16.406 1 98.69 155 LYS B CA 1
ATOM 2770 C C . LYS B 1 155 ? -10.086 -10.234 -15.297 1 98.69 155 LYS B C 1
ATOM 2772 O O . LYS B 1 155 ? -10.062 -9.898 -14.109 1 98.69 155 LYS B O 1
ATOM 2777 N N . ASP B 1 156 ? -10.07 -11.492 -15.711 1 98.69 156 ASP B N 1
ATOM 2778 C CA . ASP B 1 156 ? -10.125 -12.586 -14.75 1 98.69 156 ASP B CA 1
ATOM 2779 C C . ASP B 1 156 ? -8.938 -12.547 -13.797 1 98.69 156 ASP B C 1
ATOM 2781 O O . ASP B 1 156 ? -9.102 -12.648 -12.578 1 98.69 156 ASP B O 1
ATOM 2785 N N . ALA B 1 157 ? -7.797 -12.391 -14.367 1 98.75 157 ALA B N 1
ATOM 2786 C CA . ALA B 1 157 ? -6.582 -12.383 -13.555 1 98.75 157 ALA B CA 1
ATOM 2787 C C . ALA B 1 157 ? -6.543 -11.164 -12.641 1 98.75 157 ALA B C 1
ATOM 2789 O O . ALA B 1 157 ? -6.191 -11.273 -11.461 1 98.75 157 ALA B O 1
ATOM 2790 N N . PHE B 1 158 ? -6.891 -9.969 -13.172 1 98.81 158 PHE B N 1
ATOM 2791 C CA . PHE B 1 158 ? -6.871 -8.727 -12.406 1 98.81 158 PHE B CA 1
ATOM 2792 C C . PHE B 1 158 ? -7.879 -8.781 -11.266 1 98.81 158 PHE B C 1
ATOM 2794 O O . PHE B 1 158 ? -7.555 -8.422 -10.125 1 98.81 158 PHE B O 1
ATOM 2801 N N . VAL B 1 159 ? -9.078 -9.234 -11.539 1 98.88 159 VAL B N 1
ATOM 2802 C CA . VAL B 1 159 ? -10.141 -9.32 -10.547 1 98.88 159 VAL B CA 1
ATOM 2803 C C . VAL B 1 159 ? -9.727 -10.273 -9.43 1 98.88 159 VAL B C 1
ATOM 2805 O O . VAL B 1 159 ? -9.945 -9.992 -8.25 1 98.88 159 VAL B O 1
ATOM 2808 N N . GLY B 1 160 ? -9.156 -11.391 -9.812 1 98.62 160 GLY B N 1
ATOM 2809 C CA . GLY B 1 160 ? -8.695 -12.352 -8.82 1 98.62 160 GLY B CA 1
ATOM 2810 C C . GLY B 1 160 ? -7.66 -11.789 -7.875 1 98.62 160 GLY B C 1
ATOM 2811 O O . GLY B 1 160 ? -7.785 -11.922 -6.656 1 98.62 160 GLY B O 1
ATOM 2812 N N . ARG B 1 161 ? -6.699 -11.078 -8.406 1 98.44 161 ARG B N 1
ATOM 2813 C CA . ARG B 1 161 ? -5.633 -10.508 -7.594 1 98.44 161 ARG B CA 1
ATOM 2814 C C . ARG B 1 161 ? -6.16 -9.391 -6.699 1 98.44 161 ARG B C 1
ATOM 2816 O O . ARG B 1 161 ? -5.762 -9.273 -5.539 1 98.44 161 ARG B O 1
ATOM 2823 N N . ALA B 1 162 ? -7.012 -8.578 -7.223 1 98.81 162 ALA B N 1
ATOM 2824 C CA . ALA B 1 162 ? -7.594 -7.469 -6.465 1 98.81 162 ALA B CA 1
ATOM 2825 C C . ALA B 1 162 ? -8.469 -7.988 -5.328 1 98.81 162 ALA B C 1
ATOM 2827 O O . ALA B 1 162 ? -8.484 -7.414 -4.234 1 98.81 162 ALA B O 1
ATOM 2828 N N . LYS B 1 163 ? -9.156 -8.992 -5.598 1 98.62 163 LYS B N 1
ATOM 2829 C CA . LYS B 1 163 ? -10.039 -9.57 -4.598 1 98.62 163 LYS B CA 1
ATOM 2830 C C . LYS B 1 163 ? -9.258 -10.047 -3.377 1 98.62 163 LYS B C 1
ATOM 2832 O O . LYS B 1 163 ? -9.719 -9.906 -2.242 1 98.62 163 LYS B O 1
ATOM 2837 N N . ASP B 1 164 ? -8.055 -10.609 -3.639 1 97.81 164 ASP B N 1
ATOM 2838 C CA . ASP B 1 164 ? -7.195 -11.062 -2.551 1 97.81 164 ASP B CA 1
ATOM 2839 C C . ASP B 1 164 ? -6.828 -9.906 -1.624 1 97.81 164 ASP B C 1
ATOM 2841 O O . ASP B 1 164 ? -6.57 -10.117 -0.436 1 97.81 164 ASP B O 1
ATOM 2845 N N . LEU B 1 165 ? -6.895 -8.719 -2.143 1 98.44 165 LEU B N 1
ATOM 2846 C CA . LEU B 1 165 ? -6.527 -7.527 -1.377 1 98.44 165 LEU B CA 1
ATOM 2847 C C . LEU B 1 165 ? -7.773 -6.773 -0.919 1 98.44 165 LEU B C 1
ATOM 2849 O O . LEU B 1 165 ? -7.672 -5.652 -0.419 1 98.44 165 LEU B O 1
ATOM 2853 N N . ASN B 1 166 ? -8.938 -7.383 -1.129 1 98.5 166 ASN B N 1
ATOM 2854 C CA . ASN B 1 166 ? -10.227 -6.852 -0.695 1 98.5 166 ASN B CA 1
ATOM 2855 C C . ASN B 1 166 ? -10.602 -5.59 -1.468 1 98.5 166 ASN B C 1
ATOM 2857 O O . ASN B 1 166 ? -11.188 -4.66 -0.905 1 98.5 166 ASN B O 1
ATOM 2861 N N . ILE B 1 167 ? -10.195 -5.531 -2.672 1 98.75 167 ILE B N 1
ATOM 2862 C CA . ILE B 1 167 ? -10.586 -4.48 -3.605 1 98.75 167 ILE B CA 1
ATOM 2863 C C . ILE B 1 167 ? -11.523 -5.051 -4.66 1 98.75 167 ILE B C 1
ATOM 2865 O O . ILE B 1 167 ? -11.227 -6.07 -5.285 1 98.75 167 ILE B O 1
ATOM 2869 N N . LEU B 1 168 ? -12.648 -4.395 -4.824 1 98.69 168 LEU B N 1
ATOM 2870 C CA . LEU B 1 168 ? -13.641 -4.844 -5.793 1 98.69 168 LEU B CA 1
ATOM 2871 C C . LEU B 1 168 ? -13.492 -4.105 -7.117 1 98.69 168 LEU B C 1
ATOM 2873 O O . LEU B 1 168 ? -13.328 -2.881 -7.133 1 98.69 168 LEU B O 1
ATOM 2877 N N . ILE B 1 169 ? -13.555 -4.863 -8.164 1 98.81 169 ILE B N 1
ATOM 2878 C CA . ILE B 1 169 ? -13.453 -4.293 -9.5 1 98.81 169 ILE B CA 1
ATOM 2879 C C . ILE B 1 169 ? -14.82 -4.301 -10.172 1 98.81 169 ILE B C 1
ATOM 2881 O O . ILE B 1 169 ? -15.414 -5.363 -10.383 1 98.81 169 ILE B O 1
ATOM 2885 N N . ASP B 1 170 ? -15.289 -3.176 -10.523 1 98.5 170 ASP B N 1
ATOM 2886 C CA . ASP B 1 170 ? -16.594 -3.064 -11.18 1 98.5 170 ASP B CA 1
ATOM 2887 C C . ASP B 1 170 ? -16.453 -3.17 -12.695 1 98.5 170 ASP B C 1
ATOM 2889 O O . ASP B 1 170 ? -17.297 -3.781 -13.367 1 98.5 170 ASP B O 1
ATOM 2893 N N . GLU B 1 171 ? -15.43 -2.529 -13.195 1 98.38 171 GLU B N 1
ATOM 2894 C CA . GLU B 1 171 ? -15.195 -2.523 -14.633 1 98.38 171 GLU B CA 1
ATOM 2895 C C . GLU B 1 171 ? -13.695 -2.5 -14.945 1 98.38 171 GLU B C 1
ATOM 2897 O O . GLU B 1 171 ? -12.914 -1.903 -14.211 1 98.38 171 GLU B O 1
ATOM 2902 N N . ILE B 1 172 ? -13.344 -3.189 -15.992 1 98.38 172 ILE B N 1
ATOM 2903 C CA . ILE B 1 172 ? -11.992 -3.152 -16.531 1 98.38 172 ILE B CA 1
ATOM 2904 C C . ILE B 1 172 ? -12.039 -3.104 -18.062 1 98.38 172 ILE B C 1
ATOM 2906 O O . ILE B 1 172 ? -12.711 -3.922 -18.688 1 98.38 172 ILE B O 1
ATOM 2910 N N . ASP B 1 173 ? -11.375 -2.104 -18.594 1 97.38 173 ASP B N 1
ATOM 2911 C CA . ASP B 1 173 ? -11.336 -1.965 -20.047 1 97.38 173 ASP B CA 1
ATOM 2912 C C . ASP B 1 173 ? -9.922 -1.676 -20.531 1 97.38 173 ASP B C 1
ATOM 2914 O O . ASP B 1 173 ? -9.188 -0.907 -19.906 1 97.38 173 ASP B O 1
ATOM 2918 N N . ILE B 1 174 ? -9.609 -2.303 -21.562 1 96.19 174 ILE B N 1
ATOM 2919 C CA . ILE B 1 174 ? -8.383 -1.915 -22.25 1 96.19 174 ILE B CA 1
ATOM 2920 C C . ILE B 1 174 ? -8.664 -0.724 -23.156 1 96.19 174 ILE B C 1
ATOM 2922 O O . ILE B 1 174 ? -9.312 -0.868 -24.203 1 96.19 174 ILE B O 1
ATOM 2926 N N . THR B 1 175 ? -8.172 0.394 -22.828 1 95.06 175 THR B N 1
ATOM 2927 C CA . THR B 1 175 ? -8.5 1.607 -23.578 1 95.06 175 THR B CA 1
ATOM 2928 C C . THR B 1 175 ? -7.457 1.883 -24.656 1 95.06 175 THR B C 1
ATOM 2930 O O . THR B 1 175 ? -7.742 2.549 -25.641 1 95.06 175 THR B O 1
ATOM 2933 N N . HIS B 1 176 ? -6.23 1.446 -24.422 1 93.25 176 HIS B N 1
ATOM 2934 C CA . HIS B 1 176 ? -5.172 1.654 -25.406 1 93.25 176 HIS B CA 1
ATOM 2935 C C . HIS B 1 176 ? -4.305 0.41 -25.547 1 93.25 176 HIS B C 1
ATOM 2937 O O . HIS B 1 176 ? -3.98 -0.246 -24.547 1 93.25 176 HIS B O 1
ATOM 2943 N N . PHE B 1 177 ? -4.082 0.077 -26.688 1 92.56 177 PHE B N 1
ATOM 2944 C CA . PHE B 1 177 ? -3.205 -1.019 -27.078 1 92.56 177 PHE B CA 1
ATOM 2945 C C . PHE B 1 177 ? -2.406 -0.649 -28.328 1 92.56 177 PHE B C 1
ATOM 2947 O O . PHE B 1 177 ? -2.984 -0.303 -29.359 1 92.56 177 PHE B O 1
ATOM 2954 N N . SER B 1 178 ? -1.087 -0.607 -28.141 1 91.56 178 SER B N 1
ATOM 2955 C CA . SER B 1 178 ? -0.297 -0.249 -29.312 1 91.56 178 SER B CA 1
ATOM 2956 C C . SER B 1 178 ? 1.043 -0.979 -29.328 1 91.56 178 SER B C 1
ATOM 2958 O O . SER B 1 178 ? 1.522 -1.418 -28.281 1 91.56 178 SER B O 1
ATOM 2960 N N . ASN B 1 179 ? 1.532 -1.105 -30.5 1 90.12 179 ASN B N 1
ATOM 2961 C CA . ASN B 1 179 ? 2.883 -1.592 -30.75 1 90.12 179 ASN B CA 1
ATOM 2962 C C . ASN B 1 179 ? 3.752 -0.518 -31.406 1 90.12 179 ASN B C 1
ATOM 2964 O O . ASN B 1 179 ? 3.518 -0.134 -32.562 1 90.12 179 ASN B O 1
ATOM 2968 N N . PRO B 1 180 ? 4.637 -0.004 -30.656 1 83.31 180 PRO B N 1
ATOM 2969 C CA . PRO B 1 180 ? 5.41 1.126 -31.188 1 83.31 180 PRO B CA 1
ATOM 2970 C C . PRO B 1 180 ? 6.098 0.81 -32.5 1 83.31 180 PRO B C 1
ATOM 2972 O O . PRO B 1 180 ? 6.301 1.706 -33.344 1 83.31 180 PRO B O 1
ATOM 2975 N N . ARG B 1 181 ? 6.445 -0.368 -32.75 1 80.06 181 ARG B N 1
ATOM 2976 C CA . ARG B 1 181 ? 7.113 -0.727 -34 1 80.06 181 ARG B CA 1
ATOM 2977 C C . ARG B 1 181 ? 6.145 -0.663 -35.188 1 80.06 181 ARG B C 1
ATOM 2979 O O . ARG B 1 181 ? 6.512 -0.228 -36.281 1 80.06 181 ARG B O 1
ATOM 2986 N N . SER B 1 182 ? 5.02 -1.124 -34.938 1 69.5 182 SER B N 1
ATOM 2987 C CA . SER B 1 182 ? 4.023 -1.078 -36.031 1 69.5 182 SER B CA 1
ATOM 2988 C C . SER B 1 182 ? 3.564 0.353 -36.281 1 69.5 182 SER B C 1
ATOM 2990 O O . SER B 1 182 ? 3.277 0.714 -37.438 1 69.5 182 SER B O 1
ATOM 2992 N N . GLU B 1 183 ? 3.469 1.137 -35.25 1 64.31 183 GLU B N 1
ATOM 2993 C CA . GLU B 1 183 ? 3.102 2.539 -35.406 1 64.31 183 GLU B CA 1
ATOM 2994 C C . GLU B 1 183 ? 4.152 3.291 -36.219 1 64.31 183 GLU B C 1
ATOM 2996 O O . GLU B 1 183 ? 3.812 4.129 -37.062 1 64.31 183 GLU B O 1
ATOM 3001 N N . TYR B 1 184 ? 5.262 2.838 -35.969 1 59.72 184 TYR B N 1
ATOM 3002 C CA . TYR B 1 184 ? 6.359 3.449 -36.688 1 59.72 184 TYR B CA 1
ATOM 3003 C C . TYR B 1 184 ? 6.297 3.066 -38.156 1 59.72 184 TYR B C 1
ATOM 3005 O O . TYR B 1 184 ? 6.523 3.904 -39.062 1 59.72 184 TYR B O 1
ATOM 3013 N N . THR B 1 185 ? 5.941 1.831 -38.344 1 57.78 185 THR B N 1
ATOM 3014 C CA . THR B 1 185 ? 5.902 1.361 -39.719 1 57.78 185 THR B CA 1
ATOM 3015 C C . THR B 1 185 ? 4.797 2.066 -40.5 1 57.78 185 THR B C 1
ATOM 3017 O O . THR B 1 185 ? 5.004 2.479 -41.656 1 57.78 185 THR B O 1
ATOM 3020 N N . VAL B 1 186 ? 3.664 2.232 -39.906 1 59.97 186 VAL B N 1
ATOM 3021 C CA . VAL B 1 186 ? 2.555 2.891 -40.594 1 59.97 186 VAL B CA 1
ATOM 3022 C C . VAL B 1 186 ? 2.898 4.355 -40.844 1 59.97 186 VAL B C 1
ATOM 3024 O O . VAL B 1 186 ? 2.615 4.895 -41.906 1 59.97 186 VAL B O 1
ATOM 3027 N N . LEU B 1 187 ? 3.537 4.91 -39.906 1 56.28 187 LEU B N 1
ATOM 3028 C CA . LEU B 1 187 ? 3.9 6.316 -40.031 1 56.28 187 LEU B CA 1
ATOM 3029 C C . LEU B 1 187 ? 4.938 6.512 -41.125 1 56.28 187 LEU B C 1
ATOM 3031 O O . LEU B 1 187 ? 4.871 7.484 -41.906 1 56.28 187 LEU B O 1
ATOM 3035 N N . VAL B 1 188 ? 5.859 5.648 -41.25 1 59.16 188 VAL B N 1
ATOM 3036 C CA . VAL B 1 188 ? 6.918 5.746 -42.25 1 59.16 188 VAL B CA 1
ATOM 3037 C C . VAL B 1 188 ? 6.34 5.488 -43.625 1 59.16 188 VAL B C 1
ATOM 3039 O O . VAL B 1 188 ? 6.711 6.16 -44.594 1 59.16 188 VAL B O 1
ATOM 3042 N N . LEU B 1 189 ? 5.391 4.617 -43.75 1 57.34 189 LEU B N 1
ATOM 3043 C CA . LEU B 1 189 ? 4.789 4.332 -45.031 1 57.34 189 LEU B CA 1
ATOM 3044 C C . LEU B 1 189 ? 3.977 5.523 -45.531 1 57.34 189 LEU B C 1
ATOM 3046 O O . LEU B 1 189 ? 3.91 5.777 -46.75 1 57.34 189 LEU B O 1
ATOM 3050 N N . HIS B 1 190 ? 3.4 6.223 -44.625 1 59.59 190 HIS B N 1
ATOM 3051 C CA . HIS B 1 190 ? 2.629 7.391 -45.031 1 59.59 190 HIS B CA 1
ATOM 3052 C C . HIS B 1 190 ? 3.543 8.555 -45.406 1 59.59 190 HIS B C 1
ATOM 3054 O O . HIS B 1 190 ? 3.176 9.398 -46.219 1 59.59 190 HIS B O 1
ATOM 3060 N N . LEU B 1 191 ? 4.645 8.594 -44.844 1 51.22 191 LEU B N 1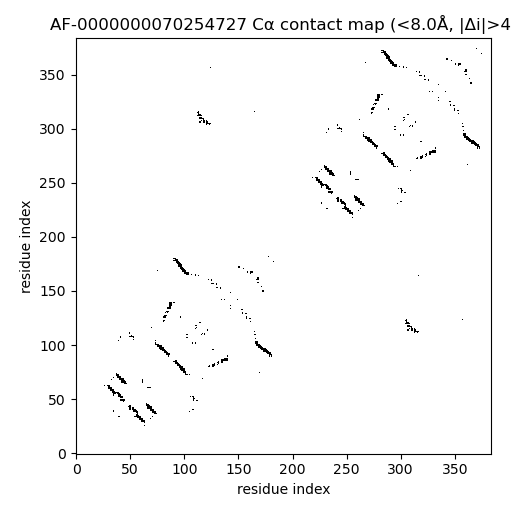
ATOM 3061 C CA . LEU B 1 191 ? 5.555 9.703 -45.125 1 51.22 191 LEU B CA 1
ATOM 3062 C C . LEU B 1 191 ? 6.305 9.469 -46.438 1 51.22 191 LEU B C 1
ATOM 3064 O O . LEU B 1 191 ? 6.867 10.406 -47.031 1 51.22 191 LEU B O 1
ATOM 3068 N N . THR B 1 192 ? 6.297 8.281 -46.875 1 49.69 192 THR B N 1
ATOM 3069 C CA . THR B 1 192 ? 6.938 8.078 -48.156 1 49.69 192 THR B CA 1
ATOM 3070 C C . THR B 1 192 ? 5.902 8.047 -49.281 1 49.69 192 THR B C 1
ATOM 3072 O O . THR B 1 192 ? 6.16 8.531 -50.375 1 49.69 192 THR B O 1
#

Sequence (384 aa):
MVSSQAKASNLFKKARFVSGFGAAVTIGHSSFYIVKSGERAVLVDRFHGTLPRSVGKGIHFKIPWVQKPYIFDLRPRTHRLSAISATDDHEPVNLTLRVISRPEVQRLPTIVQNLGLEYDKILNFIANEVLESIVAKSSLLMLFRSHSWFSERVKDAFVGRAKDLNILIDEIDITHFSNPRSEYTVLVLHLTMVSSQAKASNLFKKARFVSGFGAAVTIGHSSFYIVKSGERAVLVDRFHGTLPRSVGKGIHFKIPWVQKPYIFDLRPRTHRLSAISATDDHEPVNLTLRVISRPEVQRLPTIVQNLGLEYDKILNFIANEVLESIVAKSSLLMLFRSHSWFSERVKDAFVGRAKDLNILIDEIDITHFSNPRSEYTVLVLHLT

Solvent-accessible surface area (backbone atoms only — not comparable to full-atom values): 20469 Å² total; per-residue (Å²): 113,68,66,60,49,53,51,50,52,52,48,49,51,48,50,49,47,49,50,51,50,51,52,48,51,52,50,58,63,56,20,52,51,76,37,50,87,65,29,37,31,35,39,32,32,82,83,79,35,64,37,87,56,65,44,58,62,44,80,44,76,48,54,64,93,44,40,45,79,44,78,39,75,55,60,73,43,80,43,82,41,72,40,76,38,44,22,59,73,69,42,61,36,41,39,30,35,40,34,30,32,29,62,36,76,93,43,45,33,56,34,41,53,24,28,24,92,44,46,72,28,38,50,50,46,49,50,40,52,47,50,38,61,53,40,37,74,29,42,64,68,53,55,68,72,34,50,68,61,49,55,50,52,50,45,54,52,46,46,54,57,34,45,77,58,48,34,43,69,80,45,75,42,79,77,42,78,47,38,68,68,58,53,48,50,56,51,51,62,70,73,101,114,68,67,58,48,54,52,49,53,53,48,50,50,48,49,49,48,50,51,51,50,51,51,48,52,52,51,57,63,56,20,51,50,77,37,50,86,66,29,37,31,35,40,32,32,81,84,79,36,64,36,88,56,67,44,58,62,44,79,44,75,50,54,65,94,44,42,47,79,45,78,40,76,54,61,75,41,81,43,81,41,73,39,76,38,44,22,58,73,69,43,61,35,40,38,29,34,40,35,30,32,30,62,38,75,91,42,46,34,56,33,40,54,25,30,25,92,46,47,72,27,39,52,51,46,50,52,40,52,47,49,38,60,53,39,39,73,29,43,66,67,53,55,68,72,35,49,69,62,49,53,49,52,50,47,53,52,46,46,54,58,34,46,76,59,46,34,42,70,79,44,75,42,79,77,41,78,44,36,67,68,58,54,47,50,56,52,52,60,70,74,102

Secondary structure (DSSP, 8-state):
-HHHHHHHHHHHHHHHHHHHHHHHHHHHHTTEEEE-TTEEEEEEETTTEEEEEEE-SEEEE--TTTEEEEEEE-S-EEEEEEEEEE-TTS-EEEEEEEEEEEE-GGGHHHHHHHH-TTGGGHHHHHHHHHHHHHHTTS-HHHHHH-HHHHHHHHHHHHHHHHHHTTEEEEEEEEEEEE-HHHHHHHHHHHH-/-HHHHHHHHHHHHHHHHHHHHHHHHHHHHTTEEEE-TTEEEEEEETTTEEEEEEE-SEEEE--TTTEEEEEEE-S-EEEEEEEEEE-TTS-EEEEEEEEEEEE-GGGHHHHHHHH-TTGGGHHHHHHHHHHHHHHTTS-HHHHHH-HHHHHHHHHHHHHHHHHHTTEEEEEEEEEEEE-HHHHHHHHHHHH-

Organism: Medicago truncatula (NCBI:txid3880)